Protein 6BS8 (pdb70)

Solvent-accessible surface area: 16991 Å² total; per-residue (Å²): 7,0,4,47,115,8,45,0,2,20,76,115,32,127,27,38,0,32,107,2,46,79,44,58,78,0,23,1,30,109,32,106,72,6,121,0,52,40,25,30,10,22,44,25,38,74,56,2,1,17,0,58,7,62,59,73,24,52,3,30,0,2,15,109,3,63,0,14,7,87,104,36,67,81,60,0,20,86,9,177,69,39,17,55,2,40,68,136,181,54,32,63,0,62,34,21,112,40,88,104,56,36,46,0,16,20,2,76,0,64,21,117,86,72,7,0,17,0,0,78,29,84,1,16,0,33,37,8,0,5,46,117,9,45,0,0,15,38,71,3,87,28,39,0,34,107,3,47,81,42,60,78,0,11,1,28,103,36,105,76,6,116,0,50,35,58,45,118,75,52,134,67,82,63,3,16,14,0,55,7,63,69,72,24,51,3,32,0,2,10,104,4,62,0,12,7,87,137,34,69,78,42,0,42,81,6,173,66,38,42,53,0,19,31,89,175,42,77,30,13,66,0,64,31,39,126,167,92,105,59,35,55,0,22,21,5,82,1,68,21,131,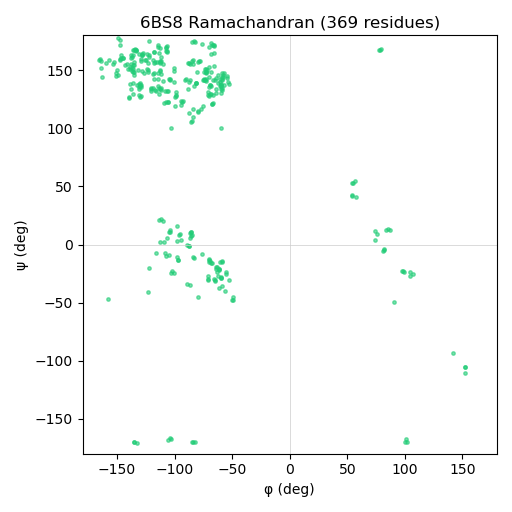58,83,5,0,19,0,0,80,31,53,3,5,0,34,42,5,0,4,49,116,8,43,0,2,24,70,117,33,129,31,40,0,38,103,4,47,82,21,61,74,0,22,1,30,108,35,111,73,5,108,1,68,26,44,4,123,71,21,136,61,29,78,1,54,13,0,52,6,71,68,75,25,42,4,41,0,0,13,58,3,62,0,15,6,86,114,35,87,79,56,0,46,85,11,189,72,33,17,56,0,50,104,105,28,65,2,79,26,37,126,173,110,71,58,54,57,0,21,8,0,25,0,80,19,70,84,74,4,0,16,0,0,74,25,88,0,11,0,36,29

Secondary structure (DSSP, 8-state):
-EETT-EEEETTEEEETTT--TT-EEE-TTSSEEEEEEE---B-S--EEEEEETTS-EEEEETT-EEEETTEEEEGGG--TT-EE-----EEEEEEEEE----EE-EEE-STT-EEEETTTTEEEE-/-EETT-EEE-SSSEEETTT--TT-EEE-TTSSEEEEEEE---B-S--EEEEEETTS-EEEEETT-EEEETTEEEEGGG--TT-EEEE--EEEEEEEEEEEE----EE-EEE-STT-EEEETTTTEEEE-/-EETT-EEEETTEEEETTT--TT-EEE-TTSSEEEEEEE---B-S--EEEEEETTS-EEEEETT-EEEETTEEEEGGG--TT-BB----BEEEEEEE----EE-EEE-STT-EEEETTTTEEEE-

B-factor: mean 32.22, std 12.84, range [3.58, 76.38]

Foldseek 3Di:
DWFQQWWFAAPVGIDGQVPDDQQGWGAFPVRHTWGFHFKDDFDWDFWWKWWAKPVGWITIDGQAFWAQWPVGIDGLVPDDFPIFGDQVVTITTHDMDTDDIHTDMGTFTPDPSRWGFIHPVRHIGHD/DFFQQWWFAAPVGIDGNVPDDQQGWGAFPVRHTWGWHWKDDWDWDFWWKWWAKPVGWITIDGQQFWAQWPVGIDGLVPDAFQIFGADPVHTDIGTHHMDTDDIHIDMGTFTPDPQQWGFIHPSRGIGHD/DFFQQWWFAFPVGIDGNVPDDQQGWGAFPVRDTWGFHFKDDWDWDAWWKWWAKPVGWITIDGQQFWFQWPVGIDGLVRDDFAIAGPCDITTHDMGTDPIHIDMDTFTPDPQRWGFIHPVRGIGHD

Nearest PDB structures (foldseek):
  6own-assembly1_A  TM=1.008E+00  e=8.950E-24  Mycolicibacterium smegmatis
  6own-assembly3_C  TM=1.005E+00  e=3.906E-22  Mycolicibacterium smegmatis
  6own-assembly2_B  TM=9.923E-01  e=1.999E-21  Mycolicibacterium smegmatis
  6rix-assembly2_B  TM=9.846E-01  e=8.670E-19  Mycobacterium intracellulare subsp. chimaera
  6riy-assembly1_A  TM=9.836E-01  e=1.961E-18  Mycobacterium intracellulare subsp. chimaera

InterPro domains:
  IPR003586 Hint domain C-terminal [SM00305] (929-974)
  IPR003587 Hint domain N-terminal [SM00306] (236-326)
  IPR003587 Hint domain N-terminal [SM00306] (542-640)
  IPR004042 Intein DOD homing endonuclease, central region [PS50819] (658-805)
  IPR004860 Homing endonuclease, LAGLIDADG domain [PF14528] (756-839)
  IPR006141 Intein N-terminal splicing region [PS50817] (544-620)
  IPR006141 Intein N-terminal splicing region [TIGR01445] (544-620)
  IPR006142 Intein [PR00379] (607-620)
  IPR006142 Intein [PR00379] (655-667)
  IPR006142 Intein [PR00379] (760-772)
  IPR006142 Intein [PR00379] (792-807)
  IPR006142 Intein [PR00379] (945-962)
  IPR006142 Intein [PR00379] (963-972)
  IPR007692 DNA helicase, DnaB type [TIGR00665] (29-1026)
  IPR007693 DNA helicase, DnaB-like, N-terminal [PF00772] (28-130)
  IPR007694 DNA helicase, DnaB-like, C-terminal [PF03796] (206-238)
  IPR007694 DNA helicase, DnaB-like, C-terminal [PF03796] (377-546)
  IPR007694 DNA helicase, DnaB-like, C-terminal [PS51199] (200-237)
  IPR007694 DNA helicase, DnaB-like, C-terminal [PS51199] (377-543)
  IPR007694 DNA helicase, DnaB-like, C-terminal [PS51199] (969-1027)

Radius of 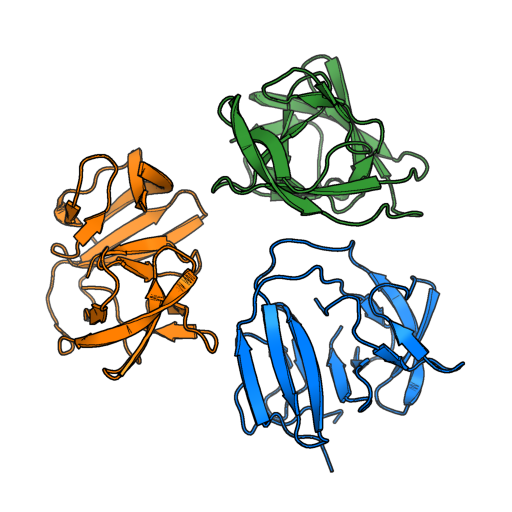gyration: 22.61 Å; Cα contacts (8 Å, |Δi|>4): 1097; chains: 3; bounding box: 63×41×56 Å

Structure (mmCIF, N/CA/C/O backbone):
data_6BS8
#
_entry.id   6BS8
#
_cell.length_a   64.050
_cell.length_b   56.914
_cell.length_c   64.727
_cell.angle_alpha   90.000
_cell.angle_beta   106.600
_cell.angle_gamma   90.000
#
_symmetry.space_group_name_H-M   'P 1 21 1'
#
loop_
_entity.id
_entity.type
_entity.pdbx_description
1 polymer 'Replicative DNA helicase'
2 water water
#
loop_
_atom_site.group_PDB
_atom_site.id
_atom_site.type_symbol
_atom_site.label_atom_id
_atom_site.label_alt_id
_atom_site.label_comp_id
_atom_site.label_asym_id
_atom_site.label_entity_id
_atom_site.label_seq_id
_atom_site.pdbx_PDB_ins_code
_atom_site.Cartn_x
_atom_site.Cartn_y
_atom_site.Cartn_z
_atom_site.occupancy
_atom_site.B_iso_or_equiv
_atom_site.auth_seq_id
_atom_site.auth_comp_id
_atom_site.auth_asym_id
_atom_site.auth_atom_id
_atom_site.pdbx_PDB_model_num
ATOM 1 N N . ALA A 1 1 ? 54.891 48.461 6.911 1.00 28.46 1 ALA A N 1
ATOM 2 C CA . ALA A 1 1 ? 54.600 48.110 5.534 1.00 24.50 1 ALA A CA 1
ATOM 3 C C . ALA A 1 1 ? 55.451 47.011 4.849 1.00 18.57 1 ALA A C 1
ATOM 4 O O . ALA A 1 1 ? 54.906 46.383 3.947 1.00 14.20 1 ALA A O 1
ATOM 6 N N . LEU A 1 2 ? 56.728 46.763 5.221 1.00 13.77 2 LEU A N 1
ATOM 7 C CA . LEU A 1 2 ? 57.474 45.627 4.665 1.00 13.23 2 LEU A CA 1
ATOM 8 C C . LEU A 1 2 ? 57.752 44.580 5.746 1.00 17.81 2 LEU A C 1
ATOM 9 O O . LEU A 1 2 ? 57.890 44.906 6.927 1.00 15.57 2 LEU A O 1
ATOM 14 N N . ALA A 1 3 ? 57.831 43.311 5.339 1.00 15.11 3 ALA A N 1
ATOM 15 C CA . ALA A 1 3 ? 58.163 42.263 6.299 1.00 17.20 3 ALA A CA 1
ATOM 16 C C . ALA A 1 3 ? 59.499 42.559 6.969 1.00 18.32 3 ALA A C 1
ATOM 17 O O . ALA A 1 3 ? 60.397 43.157 6.370 1.00 17.47 3 ALA A O 1
ATOM 19 N N . LEU A 1 4 ? 59.618 42.139 8.233 1.00 20.68 4 LEU A N 1
ATOM 20 C CA . LEU A 1 4 ? 60.782 42.485 9.048 1.00 21.47 4 LEU A CA 1
ATOM 21 C C . LEU A 1 4 ? 62.072 41.871 8.527 1.00 20.77 4 LEU A C 1
ATOM 22 O O . LEU A 1 4 ? 63.146 42.431 8.752 1.00 21.83 4 LEU A O 1
ATOM 27 N N . ASP A 1 5 ? 62.006 40.717 7.879 1.00 16.98 5 ASP A N 1
ATOM 28 C CA . ASP A 1 5 ? 63.200 40.086 7.353 1.00 17.63 5 ASP A CA 1
ATOM 29 C C . ASP A 1 5 ? 63.552 40.596 5.960 1.00 18.90 5 ASP A C 1
ATOM 30 O O . ASP A 1 5 ? 64.458 40.056 5.330 1.00 18.04 5 ASP A O 1
ATOM 35 N N . THR A 1 6 ? 62.891 41.653 5.482 1.00 15.12 6 THR A N 1
ATOM 36 C CA . THR A 1 6 ? 63.276 42.227 4.211 1.00 15.40 6 THR A CA 1
ATOM 37 C C . THR A 1 6 ? 64.660 42.858 4.354 1.00 16.28 6 THR A C 1
ATOM 38 O O . THR A 1 6 ? 64.839 43.745 5.206 1.00 18.61 6 THR A O 1
ATOM 42 N N . PRO A 1 7 ? 65.651 42.437 3.578 1.00 13.58 7 PRO A N 1
ATOM 43 C CA . PRO A 1 7 ? 66.954 43.115 3.623 1.00 17.93 7 PRO A CA 1
ATOM 44 C C . PRO A 1 7 ? 66.893 44.457 2.912 1.00 16.95 7 PRO A C 1
ATOM 45 O O . PRO A 1 7 ? 66.203 44.609 1.904 1.00 17.76 7 PRO A O 1
ATOM 49 N N . LEU A 1 8 ? 67.606 45.444 3.470 1.00 19.20 8 LEU A N 1
ATOM 50 C CA . LEU A 1 8 ? 67.685 46.796 2.925 1.00 14.96 8 LEU A CA 1
ATOM 51 C C . LEU A 1 8 ? 69.155 47.202 2.859 1.00 13.25 8 LEU A C 1
ATOM 52 O O . LEU A 1 8 ? 69.855 47.107 3.873 1.00 16.70 8 LEU A O 1
ATOM 57 N N . PRO A 1 9 ? 69.656 47.673 1.722 1.00 18.03 9 PRO A N 1
ATOM 58 C CA . PRO A 1 9 ? 71.064 48.088 1.671 1.00 17.48 9 PRO A CA 1
ATOM 59 C C . PRO A 1 9 ? 71.279 49.391 2.414 1.00 18.32 9 PRO A C 1
ATOM 60 O O . PRO A 1 9 ? 70.375 50.228 2.526 1.00 15.04 9 PRO A O 1
ATOM 64 N N . THR A 1 10 ? 72.490 49.544 2.945 1.00 19.81 10 THR A N 1
ATOM 65 C CA . THR A 1 10 ? 72.927 50.716 3.691 1.00 16.40 10 THR A CA 1
ATOM 66 C C . THR A 1 10 ? 74.298 51.138 3.202 1.00 20.48 10 THR A C 1
ATOM 67 O O . THR A 1 10 ? 75.002 50.365 2.536 1.00 19.47 10 THR A O 1
ATOM 71 N N . PRO A 1 11 ? 74.756 52.335 3.577 1.00 19.94 11 PRO A N 1
ATOM 72 C CA . PRO A 1 11 ? 76.131 52.733 3.210 1.00 17.17 11 PRO A CA 1
ATOM 73 C C . PRO A 1 11 ? 77.213 51.829 3.781 1.00 21.46 11 PRO A C 1
ATOM 74 O O . PRO A 1 11 ? 78.338 51.826 3.255 1.00 22.29 11 PRO A O 1
ATOM 78 N N . SER A 1 12 ? 76.933 51.081 4.849 1.00 20.36 12 SER A N 1
ATOM 79 C CA . SER A 1 12 ? 77.924 50.160 5.385 1.00 23.60 12 SER A CA 1
ATOM 80 C C . SER A 1 12 ? 77.711 48.732 4.914 1.00 23.32 12 SER A C 1
ATOM 81 O O . SER A 1 12 ? 78.588 47.888 5.131 1.00 27.01 12 SER A O 1
ATOM 84 N N . GLY A 1 13 ? 76.573 48.439 4.283 1.00 23.54 13 GLY A N 1
ATOM 85 C CA . GLY A 1 13 ? 76.308 47.089 3.829 1.00 19.05 13 GLY A CA 1
ATOM 86 C C . GLY A 1 13 ? 74.819 46.814 3.780 1.00 15.45 13 GLY A C 1
ATOM 87 O O . GLY A 1 13 ? 74.117 47.328 2.893 1.00 15.83 13 GLY A O 1
ATOM 88 N N . TRP A 1 14 ? 74.333 46.035 4.745 1.00 19.66 14 TRP A N 1
ATOM 89 C CA . TRP A 1 14 ? 72.945 45.594 4.789 1.00 17.13 14 TRP A CA 1
ATOM 90 C C . TRP A 1 14 ? 72.366 45.723 6.196 1.00 22.51 14 TRP A C 1
ATOM 91 O O . TRP A 1 14 ? 73.070 45.564 7.196 1.00 20.23 14 TRP A O 1
ATOM 102 N N . THR A 1 15 ? 71.060 45.993 6.257 1.00 19.21 15 THR A N 1
ATOM 103 C CA . THR A 1 15 ? 70.252 45.883 7.470 1.00 20.07 15 THR A CA 1
ATOM 104 C C . THR A 1 15 ? 68.951 45.174 7.085 1.00 14.38 15 THR A C 1
ATOM 105 O O . THR A 1 15 ? 68.815 44.644 5.978 1.00 18.65 15 THR A O 1
ATOM 109 N N . THR A 1 16 ? 67.983 45.150 7.993 1.00 21.81 16 THR A N 1
ATOM 110 C CA . THR A 1 16 ? 66.648 44.657 7.668 1.00 18.05 16 THR A CA 1
ATOM 111 C C . THR A 1 16 ? 65.615 45.687 8.096 1.00 18.18 16 THR A C 1
ATOM 112 O O . THR A 1 16 ? 65.901 46.599 8.878 1.00 16.41 16 THR A O 1
ATOM 116 N N . MET A 1 17 ? 64.395 45.532 7.577 1.00 19.35 17 MET A N 1
ATOM 117 C CA . MET A 1 17 ? 63.297 46.372 8.041 1.00 15.67 17 MET A CA 1
ATOM 118 C C . MET A 1 17 ? 63.069 46.182 9.537 1.00 17.05 17 MET A C 1
ATOM 119 O O . MET A 1 17 ? 62.603 47.102 10.213 1.00 17.42 17 MET A O 1
ATOM 124 N N . GLY A 1 18 ? 63.397 44.996 10.069 1.00 20.19 18 GLY A N 1
ATOM 125 C CA . GLY A 1 18 ? 63.243 44.752 11.494 1.00 17.67 18 GLY A CA 1
ATOM 126 C C . GLY A 1 18 ? 64.246 45.504 12.351 1.00 20.81 18 GLY A C 1
ATOM 127 O O . GLY A 1 18 ? 63.931 45.875 13.485 1.00 23.89 18 GLY A O 1
ATOM 128 N N . ASP A 1 19 ? 65.445 45.767 11.815 1.00 22.48 19 ASP A N 1
ATOM 129 C CA . ASP A 1 19 ? 66.557 46.332 12.579 1.00 20.46 19 ASP A CA 1
ATOM 130 C C . ASP A 1 19 ? 66.806 47.821 12.346 1.00 23.00 19 ASP A C 1
ATOM 131 O O . ASP A 1 19 ? 67.415 48.470 13.207 1.00 26.89 19 ASP A O 1
ATOM 136 N N . VAL A 1 20 ? 66.403 48.370 11.200 1.00 17.13 20 VAL A N 1
ATOM 137 C CA . VAL A 1 20 ? 66.774 49.742 10.871 1.00 18.50 20 VAL A CA 1
ATOM 138 C C . VAL A 1 20 ? 66.142 50.712 11.866 1.00 19.64 20 VAL A C 1
ATOM 139 O O . VAL A 1 20 ? 64.989 50.546 12.279 1.00 24.36 20 VAL A O 1
ATOM 143 N N . ALA A 1 21 ? 66.887 51.754 12.237 1.00 22.75 21 ALA A N 1
ATOM 144 C CA . ALA A 1 21 ? 66.428 52.694 13.250 1.00 18.83 21 ALA A CA 1
ATOM 145 C C . ALA A 1 21 ? 66.407 54.116 12.698 1.00 19.84 21 ALA A C 1
ATOM 146 O O . ALA A 1 21 ? 67.133 54.451 11.764 1.00 20.66 21 ALA A O 1
ATOM 148 N N . VAL A 1 22 ? 65.572 54.964 13.306 1.00 18.29 22 VAL A N 1
ATOM 149 C CA . VAL A 1 22 ? 65.575 56.377 12.943 1.00 20.59 22 VAL A CA 1
ATOM 150 C C . VAL A 1 22 ? 66.969 56.930 13.193 1.00 21.54 22 VAL A C 1
ATOM 151 O O . VAL A 1 22 ? 67.594 56.644 14.218 1.00 23.09 22 VAL A O 1
ATOM 155 N N . GLY A 1 23 ? 67.492 57.660 12.224 1.00 24.56 23 GLY A N 1
ATOM 156 C CA . GLY A 1 23 ? 68.848 58.143 12.284 1.00 26.26 23 GLY A CA 1
ATOM 157 C C . GLY A 1 23 ? 69.831 57.302 11.505 1.00 25.04 23 GLY A C 1
ATOM 158 O O . GLY A 1 23 ? 70.904 57.803 11.154 1.00 19.44 23 GLY A O 1
ATOM 159 N N . ASP A 1 24 ? 69.506 56.031 11.252 1.00 19.97 24 ASP A N 1
ATOM 160 C CA . ASP A 1 24 ? 70.293 55.233 10.330 1.00 23.40 24 ASP A CA 1
ATOM 161 C C . ASP A 1 24 ? 70.152 55.789 8.921 1.00 21.15 24 ASP A C 1
ATOM 162 O O . ASP A 1 24 ? 69.309 56.650 8.641 1.00 16.98 24 ASP A O 1
ATOM 167 N N . HIS A 1 25 ? 70.967 55.254 8.018 1.00 12.95 25 HIS A N 1
ATOM 168 C CA . HIS A 1 25 ? 70.909 55.609 6.608 1.00 15.97 25 HIS A CA 1
ATOM 169 C C . HIS A 1 25 ? 70.614 54.377 5.766 1.00 18.43 25 HIS A C 1
ATOM 170 O O . HIS A 1 25 ? 71.192 53.309 5.993 1.00 16.69 25 HIS A O 1
ATOM 177 N N . LEU A 1 26 ? 69.693 54.531 4.821 1.00 17.12 26 LEU A N 1
ATOM 178 C CA . LEU A 1 26 ? 69.441 53.587 3.747 1.00 18.84 26 LEU A CA 1
ATOM 179 C C . LEU A 1 26 ? 70.049 54.155 2.464 1.00 19.83 26 LEU A C 1
ATOM 180 O O . LEU A 1 26 ? 70.836 55.104 2.495 1.00 18.66 26 LEU A O 1
ATOM 185 N N . LEU A 1 27 ? 69.696 53.578 1.319 1.00 17.26 27 LEU A N 1
ATOM 186 C CA . LEU A 1 27 ? 70.165 54.057 0.024 1.00 13.40 27 LEU A CA 1
ATOM 187 C C . LEU A 1 27 ? 68.981 54.633 -0.732 1.00 19.42 27 LEU A C 1
ATOM 188 O O . LEU A 1 27 ? 67.911 54.021 -0.749 1.00 18.52 27 LEU A O 1
ATOM 193 N N . GLY A 1 28 ? 69.162 55.830 -1.306 1.00 14.42 28 GLY A N 1
ATOM 194 C CA . GLY A 1 28 ? 68.123 56.500 -2.045 1.00 17.40 28 GLY A CA 1
ATOM 195 C C . GLY A 1 28 ? 68.057 56.032 -3.484 1.00 21.26 28 GLY A C 1
ATOM 196 O O . GLY A 1 28 ? 68.729 55.077 -3.876 1.00 20.43 28 GLY A O 1
ATOM 197 N N . PRO A 1 29 ? 67.270 56.726 -4.315 1.00 24.20 29 PRO A N 1
ATOM 198 C CA . PRO A 1 29 ? 67.014 56.218 -5.675 1.00 23.97 29 PRO A CA 1
ATOM 199 C C . PRO A 1 29 ? 68.234 56.257 -6.569 1.00 27.18 29 PRO A C 1
ATOM 200 O O . PRO A 1 29 ? 68.238 55.601 -7.619 1.00 26.06 29 PRO A O 1
ATOM 204 N N . ASP A 1 30 ? 69.265 57.003 -6.188 1.00 24.28 30 ASP A N 1
ATOM 205 C CA . ASP A 1 30 ? 70.515 57.064 -6.924 1.00 23.70 30 ASP A CA 1
ATOM 206 C C . ASP A 1 30 ? 71.607 56.260 -6.237 1.00 20.51 30 ASP A C 1
ATOM 207 O O . ASP A 1 30 ? 72.779 56.363 -6.614 1.00 22.05 30 ASP A O 1
ATOM 212 N N . GLY A 1 31 ? 71.250 55.463 -5.230 1.00 23.01 31 GLY A N 1
ATOM 213 C CA . GLY A 1 31 ? 72.243 54.702 -4.495 1.00 22.57 31 GLY A CA 1
ATOM 214 C C . GLY A 1 31 ? 72.967 55.464 -3.409 1.00 26.54 31 GLY A C 1
ATOM 215 O O . GLY A 1 31 ? 73.756 54.859 -2.674 1.00 23.00 31 GLY A O 1
ATOM 216 N N . GLU A 1 32 ? 72.718 56.696 -3.265 1.00 19.92 32 GLU A N 1
ATOM 217 C CA . GLU A 1 32 ? 73.421 57.465 -2.253 1.00 22.89 32 GLU A CA 1
ATOM 218 C C . GLU A 1 32 ? 72.711 57.371 -0.905 1.00 21.76 32 GLU A C 1
ATOM 219 O O . GLU A 1 32 ? 71.510 57.080 -0.849 1.00 19.28 32 GLU A O 1
ATOM 225 N N . PRO A 1 33 ? 73.434 57.575 0.200 1.00 19.64 33 PRO A N 1
ATOM 226 C CA . PRO A 1 33 ? 72.803 57.460 1.524 1.00 17.23 33 PRO A CA 1
ATOM 227 C C . PRO A 1 33 ? 71.633 58.429 1.667 1.00 23.20 33 PRO A C 1
ATOM 228 O O . PRO A 1 33 ? 71.677 59.575 1.201 1.00 23.63 33 PRO A O 1
ATOM 232 N N . THR A 1 34 ? 70.579 57.956 2.323 1.00 17.87 34 THR A N 1
ATOM 233 C CA . THR A 1 34 ? 69.402 58.763 2.615 1.00 17.85 34 THR A CA 1
ATOM 234 C C . THR A 1 34 ? 68.969 58.456 4.043 1.00 20.88 34 THR A C 1
ATOM 235 O O . THR A 1 34 ? 68.970 57.291 4.448 1.00 17.98 34 THR A O 1
ATOM 239 N N . ARG A 1 35 ? 68.679 59.499 4.832 1.00 18.39 35 ARG A N 1
ATOM 240 C CA . ARG A 1 35 ? 68.449 59.322 6.266 1.00 15.98 35 ARG A CA 1
ATOM 241 C C . ARG A 1 35 ? 67.024 58.856 6.556 1.00 21.78 35 ARG A C 1
ATOM 242 O O . ARG A 1 35 ? 66.060 59.325 5.941 1.00 18.38 35 ARG A O 1
ATOM 250 N N . VAL A 1 36 ? 66.904 57.929 7.500 1.00 16.29 36 VAL A N 1
ATOM 251 C CA . VAL A 1 36 ? 65.615 57.519 8.033 1.00 13.32 36 VAL A CA 1
ATOM 252 C C . VAL A 1 36 ? 65.243 58.518 9.116 1.00 16.12 36 VAL A C 1
ATOM 253 O O . VAL A 1 36 ? 65.969 58.660 10.105 1.00 19.19 36 VAL A O 1
ATOM 257 N N . VAL A 1 37 ? 64.141 59.241 8.899 1.00 13.78 37 VAL A N 1
ATOM 258 C CA . VAL A 1 37 ? 63.693 60.303 9.798 1.00 15.70 37 VAL A CA 1
ATOM 259 C C . VAL A 1 37 ? 62.442 59.940 10.595 1.00 22.05 37 VAL A C 1
ATOM 260 O O . VAL A 1 37 ? 62.027 60.739 11.451 1.00 24.13 37 VAL A O 1
ATOM 264 N N . ALA A 1 38 ? 61.796 58.808 10.311 1.00 21.07 38 ALA A N 1
ATOM 265 C CA . ALA A 1 38 ? 60.593 58.399 11.036 1.00 19.44 38 ALA A CA 1
ATOM 266 C C . ALA A 1 38 ? 60.315 56.931 10.732 1.00 22.10 38 ALA A C 1
ATOM 267 O O . ALA A 1 38 ? 60.757 56.407 9.709 1.00 18.50 38 ALA A O 1
ATOM 269 N N . ASP A 1 39 ? 59.558 56.278 11.614 1.00 22.89 39 ASP A N 1
ATOM 270 C CA . ASP A 1 39 ? 59.222 54.874 11.397 1.00 21.64 39 ASP A CA 1
ATOM 271 C C . ASP A 1 39 ? 57.853 54.550 11.998 1.00 26.13 39 ASP A C 1
ATOM 272 O O . ASP A 1 39 ? 57.189 55.390 12.608 1.00 24.85 39 ASP A O 1
ATOM 277 N N . THR A 1 40 ? 57.435 53.308 11.811 1.00 26.36 40 THR A N 1
ATOM 278 C CA . THR A 1 40 ? 56.311 52.740 12.532 1.00 26.25 40 THR A CA 1
ATOM 279 C C . THR A 1 40 ? 56.815 51.747 13.570 1.00 23.76 40 THR A C 1
ATOM 280 O O . THR A 1 40 ? 57.974 51.322 13.567 1.00 21.90 40 THR A O 1
ATOM 284 N N . ASP A 1 41 ? 55.917 51.373 14.469 1.00 22.92 41 ASP A N 1
ATOM 285 C CA . ASP A 1 41 ? 56.166 50.191 15.270 1.00 23.54 41 ASP A CA 1
ATOM 286 C C . ASP A 1 41 ? 56.113 48.965 14.363 1.00 23.34 41 ASP A C 1
ATOM 287 O O . ASP A 1 41 ? 55.739 49.043 13.191 1.00 22.29 41 ASP A O 1
ATOM 292 N N . VAL A 1 42 ? 56.483 47.815 14.914 1.00 26.83 42 VAL A N 1
ATOM 293 C CA . VAL A 1 42 ? 56.131 46.567 14.257 1.00 23.65 42 VAL A CA 1
ATOM 294 C C . VAL A 1 42 ? 54.612 46.442 14.319 1.00 23.70 42 VAL A C 1
ATOM 295 O O . VAL A 1 42 ? 54.010 46.618 15.385 1.00 28.14 42 VAL A O 1
ATOM 299 N N . MET A 1 43 ? 53.975 46.186 13.177 1.00 26.17 43 MET A N 1
ATOM 300 C CA . MET A 1 43 ? 52.519 46.105 13.095 1.00 22.71 43 MET A CA 1
ATOM 301 C C . MET A 1 43 ? 52.079 44.688 12.751 1.00 24.27 43 MET A C 1
ATOM 302 O O . MET A 1 43 ? 52.665 44.039 11.876 1.00 19.02 43 MET A O 1
ATOM 307 N N . LEU A 1 44 ? 51.044 44.211 13.439 1.00 26.26 44 LEU A N 1
ATOM 308 C CA . LEU A 1 44 ? 50.553 42.843 13.286 1.00 22.95 44 LEU A CA 1
ATOM 309 C C . LEU A 1 44 ? 49.168 42.812 12.643 1.00 25.32 44 LEU A C 1
ATOM 310 O O . LEU A 1 44 ? 48.415 43.787 12.686 1.00 24.77 44 LEU A O 1
ATOM 315 N N . GLY A 1 45 ? 48.835 41.664 12.050 1.00 24.37 45 GLY A N 1
ATOM 316 C CA . GLY A 1 45 ? 47.519 41.445 11.495 1.00 26.62 45 GLY A CA 1
ATOM 317 C C . GLY A 1 45 ? 47.215 42.160 10.203 1.00 26.56 45 GLY A C 1
ATOM 318 O O . GLY A 1 45 ? 46.075 42.078 9.727 1.00 29.58 45 GLY A O 1
ATOM 319 N N . ARG A 1 46 ? 48.173 42.876 9.623 1.00 20.18 46 ARG A N 1
ATOM 320 C CA . ARG A 1 46 ? 47.911 43.538 8.356 1.00 22.75 46 ARG A CA 1
ATOM 321 C C . ARG A 1 46 ? 47.851 42.523 7.208 1.00 23.78 46 ARG A C 1
ATOM 322 O O . ARG A 1 46 ? 48.535 41.496 7.235 1.00 21.25 46 ARG A O 1
ATOM 330 N N . PRO A 1 47 ? 47.041 42.789 6.184 1.00 22.03 47 PRO A N 1
ATOM 331 C CA . PRO A 1 47 ? 46.979 41.875 5.033 1.00 24.97 47 PRO A CA 1
ATOM 332 C C . PRO A 1 47 ? 48.261 41.965 4.214 1.00 23.25 47 PRO A C 1
ATOM 333 O O . PRO A 1 47 ? 48.667 43.053 3.798 1.00 18.67 47 PRO A O 1
ATOM 337 N N . CYS A 1 48 ? 48.876 40.814 3.944 1.00 21.39 48 CYS A N 1
ATOM 338 C CA . CYS A 1 48 ? 50.199 40.805 3.348 1.00 20.55 48 CYS A CA 1
ATOM 339 C C . CYS A 1 48 ? 50.168 40.192 1.957 1.00 21.51 48 CYS A C 1
ATOM 340 O O . CYS A 1 48 ? 49.253 39.442 1.584 1.00 17.59 48 CYS A O 1
ATOM 343 N N . TYR A 1 49 ? 51.185 40.568 1.186 1.00 17.66 49 TYR A N 1
ATOM 344 C CA . TYR A 1 49 ? 51.373 40.151 -0.195 1.00 17.27 49 TYR A CA 1
ATOM 345 C C . TYR A 1 49 ? 52.838 39.794 -0.402 1.00 16.84 49 TYR A C 1
ATOM 346 O O . TYR A 1 49 ? 53.715 40.346 0.266 1.00 14.78 49 TYR A O 1
ATOM 355 N N . VAL A 1 50 ? 53.079 38.871 -1.339 1.00 14.94 50 VAL A N 1
ATOM 356 C CA . VAL A 1 50 ? 54.380 38.665 -1.960 1.00 18.69 50 VAL A CA 1
ATOM 357 C C . VAL A 1 50 ? 54.360 39.380 -3.300 1.00 21.70 50 VAL A C 1
ATOM 358 O O . VAL A 1 50 ? 53.430 39.201 -4.106 1.00 17.86 50 VAL A O 1
ATOM 362 N N . VAL A 1 51 ? 55.374 40.199 -3.532 1.00 14.32 51 VAL A N 1
ATOM 363 C CA . VAL A 1 51 ? 55.612 40.811 -4.829 1.00 17.33 51 VAL A CA 1
ATOM 364 C C . VAL A 1 51 ? 56.848 40.147 -5.406 1.00 15.86 51 VAL A C 1
ATOM 365 O O . VAL A 1 51 ? 57.914 40.188 -4.785 1.00 17.05 51 VAL A O 1
ATOM 369 N N . GLU A 1 52 ? 56.712 39.541 -6.581 1.00 19.94 52 GLU A N 1
ATOM 370 C CA . GLU A 1 52 ? 57.809 38.875 -7.281 1.00 17.80 52 GLU A CA 1
ATOM 371 C C . GLU A 1 52 ? 58.265 39.708 -8.473 1.00 22.38 52 GLU A C 1
ATOM 372 O O . GLU A 1 52 ? 57.433 40.166 -9.276 1.00 20.18 52 GLU A O 1
ATOM 378 N N . PHE A 1 53 ? 59.588 39.896 -8.577 1.00 19.89 53 PHE A N 1
ATOM 379 C CA . PHE A 1 53 ? 60.228 40.743 -9.576 1.00 22.76 53 PHE A CA 1
ATOM 380 C C . PHE A 1 53 ? 61.056 39.931 -10.565 1.00 25.12 53 PHE A C 1
ATOM 381 O O . PHE A 1 53 ? 61.551 38.838 -10.265 1.00 24.81 53 PHE A O 1
ATOM 389 N N . SER A 1 54 ? 61.270 40.547 -11.727 1.00 20.84 54 SER A N 1
ATOM 390 C CA . SER A 1 54 ? 61.955 39.955 -12.862 1.00 20.45 54 SER A CA 1
ATOM 391 C C . SER A 1 54 ? 63.444 39.762 -12.629 1.00 20.18 54 SER A C 1
ATOM 392 O O . SER A 1 54 ? 64.077 39.034 -13.390 1.00 26.69 54 SER A O 1
ATOM 395 N N . ASP A 1 55 ? 64.020 40.386 -11.612 1.00 21.41 55 ASP A N 1
ATOM 396 C CA . ASP A 1 55 ? 65.426 40.167 -11.280 1.00 22.43 55 ASP A CA 1
ATOM 397 C C . ASP A 1 55 ? 65.608 38.945 -10.396 1.00 19.92 55 ASP A C 1
ATOM 398 O O . ASP A 1 55 ? 66.696 38.730 -9.866 1.00 21.93 55 ASP A O 1
ATOM 403 N N . GLY A 1 56 ? 64.544 38.170 -10.186 1.00 18.75 56 GLY A N 1
ATOM 404 C CA . GLY A 1 56 ? 64.653 36.992 -9.357 1.00 20.29 56 GLY A CA 1
ATOM 405 C C . GLY A 1 56 ? 64.518 37.239 -7.872 1.00 22.87 56 GLY A C 1
ATOM 406 O O . GLY A 1 56 ? 64.862 36.351 -7.078 1.00 21.99 56 GLY A O 1
ATOM 407 N N . THR A 1 57 ? 64.066 38.417 -7.456 1.00 17.17 57 THR A N 1
ATOM 408 C CA . THR A 1 57 ? 63.887 38.657 -6.036 1.00 17.97 57 THR A CA 1
ATOM 409 C C . THR A 1 57 ? 62.404 38.860 -5.733 1.00 18.10 57 THR A C 1
ATOM 410 O O . THR A 1 57 ? 61.570 38.992 -6.627 1.00 19.39 57 THR A O 1
ATOM 414 N N . ALA A 1 58 ? 62.082 38.881 -4.447 1.00 19.13 58 ALA A N 1
ATOM 415 C CA . ALA A 1 58 ? 60.702 39.013 -4.014 1.00 22.46 58 ALA A CA 1
ATOM 416 C C . ALA A 1 58 ? 60.700 39.748 -2.690 1.00 23.10 58 ALA A C 1
ATOM 417 O O . ALA A 1 58 ? 61.630 39.601 -1.887 1.00 17.54 58 ALA A O 1
ATOM 419 N N . ILE A 1 59 ? 59.657 40.554 -2.478 1.00 19.79 59 ILE A N 1
ATOM 420 C CA . ILE A 1 59 ? 59.487 41.317 -1.248 1.00 14.30 59 ILE A CA 1
ATOM 421 C C . ILE A 1 59 ? 58.085 41.083 -0.689 1.00 17.04 59 ILE A C 1
ATOM 422 O O . ILE A 1 59 ? 57.097 41.148 -1.426 1.00 18.60 59 ILE A O 1
ATOM 427 N N . VAL A 1 60 ? 57.990 40.869 0.620 1.00 11.58 60 VAL A N 1
ATOM 428 C CA . VAL A 1 60 ? 56.695 40.772 1.289 1.00 16.24 60 VAL A CA 1
ATOM 429 C C . VAL A 1 60 ? 56.310 42.153 1.815 1.00 18.34 60 VAL A C 1
ATOM 430 O O . VAL A 1 60 ? 57.079 42.788 2.551 1.00 17.95 60 VAL A O 1
ATOM 434 N N . ALA A 1 61 ? 55.133 42.642 1.407 1.00 20.58 61 ALA A N 1
ATOM 435 C CA . ALA A 1 61 ? 54.689 43.987 1.760 1.00 16.04 61 ALA A CA 1
ATOM 436 C C . ALA A 1 61 ? 53.221 43.949 2.175 1.00 20.56 61 ALA A C 1
ATOM 437 O O . ALA A 1 61 ? 52.471 43.069 1.759 1.00 17.63 61 ALA A O 1
ATOM 439 N N . ASP A 1 62 ? 52.797 44.919 2.996 1.00 16.16 62 ASP A N 1
ATOM 440 C CA . ASP A 1 62 ? 51.369 44.920 3.297 1.00 19.18 62 ASP A CA 1
ATOM 441 C C . ASP A 1 62 ? 50.590 45.615 2.189 1.00 19.93 62 ASP A C 1
ATOM 442 O O . ASP A 1 62 ? 51.165 46.175 1.248 1.00 17.95 62 ASP A O 1
ATOM 447 N N . ALA A 1 63 ? 49.253 45.564 2.321 1.00 19.43 63 ALA A N 1
ATOM 448 C CA . ALA A 1 63 ? 48.353 46.035 1.268 1.00 20.34 63 ALA A CA 1
ATOM 449 C C . ALA A 1 63 ? 48.629 47.481 0.886 1.00 18.26 63 ALA A C 1
ATOM 450 O O . ALA A 1 63 ? 48.588 47.835 -0.297 1.00 13.49 63 ALA A O 1
ATOM 452 N N . GLN A 1 64 ? 48.909 48.321 1.872 1.00 20.06 64 GLN A N 1
ATOM 453 C CA . GLN A 1 64 ? 48.990 49.766 1.691 1.00 25.66 64 GLN A CA 1
ATOM 454 C C . GLN A 1 64 ? 50.403 50.279 1.421 1.00 23.30 64 GLN A C 1
ATOM 455 O O . GLN A 1 64 ? 50.592 51.500 1.325 1.00 19.12 64 GLN A O 1
ATOM 461 N N . HIS A 1 65 ? 51.395 49.398 1.293 1.00 18.78 65 HIS A N 1
ATOM 462 C CA . HIS A 1 65 ? 52.736 49.857 0.956 1.00 18.44 65 HIS A CA 1
ATOM 463 C C . HIS A 1 65 ? 52.743 50.427 -0.454 1.00 20.67 65 HIS A C 1
ATOM 464 O O . HIS A 1 65 ? 52.082 49.906 -1.358 1.00 19.47 65 HIS A O 1
ATOM 471 N N . GLN A 1 66 ? 53.503 51.505 -0.643 1.00 17.88 66 GLN A N 1
ATOM 472 C CA . GLN A 1 66 ? 53.463 52.291 -1.867 1.00 19.28 66 GLN A CA 1
ATOM 473 C C . GLN A 1 66 ? 54.686 51.978 -2.716 1.00 16.42 66 GLN A C 1
ATOM 474 O O . GLN A 1 66 ? 55.794 51.855 -2.196 1.00 23.29 66 GLN A O 1
ATOM 480 N N . TRP A 1 67 ? 54.484 51.912 -4.028 1.00 17.42 67 TRP A N 1
ATOM 481 C CA . TRP A 1 67 ? 55.463 51.567 -5.041 1.00 20.66 67 TRP A CA 1
ATOM 482 C C . TRP A 1 67 ? 55.467 52.614 -6.142 1.00 27.14 67 TRP A C 1
ATOM 483 O O . TRP A 1 67 ? 54.398 53.057 -6.579 1.00 23.96 67 TRP A O 1
ATOM 494 N N . PRO A 1 68 ? 56.643 53.027 -6.608 1.00 24.43 68 PRO A N 1
ATOM 495 C CA . PRO A 1 68 ? 56.705 53.959 -7.741 1.00 26.94 68 PRO A CA 1
ATOM 496 C C . PRO A 1 68 ? 56.653 53.243 -9.083 1.00 29.80 68 PRO A C 1
ATOM 497 O O . PRO A 1 68 ? 57.648 52.636 -9.487 1.00 34.34 68 PRO A O 1
ATOM 501 N N . THR A 1 69 ? 55.529 53.297 -9.792 1.00 25.10 69 THR A N 1
ATOM 502 C CA . THR A 1 69 ? 55.419 52.639 -11.091 1.00 37.97 69 THR A CA 1
ATOM 503 C C . THR A 1 69 ? 55.410 53.661 -12.224 1.00 40.29 69 THR A C 1
ATOM 504 O O . THR A 1 69 ? 55.319 54.873 -12.008 1.00 36.72 69 THR A O 1
ATOM 508 N N . GLU A 1 70 ? 55.523 53.146 -13.452 1.00 36.23 70 GLU A N 1
ATOM 509 C CA . GLU A 1 70 ? 55.357 53.974 -14.646 1.00 34.80 70 GLU A CA 1
ATOM 510 C C . GLU A 1 70 ? 54.022 54.710 -14.651 1.00 38.41 70 GLU A C 1
ATOM 511 O O . GLU A 1 70 ? 53.886 55.728 -15.337 1.00 41.08 70 GLU A O 1
ATOM 517 N N . HIS A 1 71 ? 53.026 54.206 -13.925 1.00 37.08 71 HIS A N 1
ATOM 518 C CA . HIS A 1 71 ? 51.713 54.827 -13.868 1.00 42.07 71 HIS A CA 1
ATOM 519 C C . HIS A 1 71 ? 51.570 55.747 -12.668 1.00 41.14 71 HIS A C 1
ATOM 520 O O . HIS A 1 71 ? 50.466 56.226 -12.395 1.00 40.63 71 HIS A O 1
ATOM 527 N N . GLY A 1 72 ? 52.660 56.015 -11.957 1.00 39.09 72 GLY A N 1
ATOM 528 C CA . GLY A 1 72 ? 52.602 56.750 -10.712 1.00 40.58 72 GLY A CA 1
ATOM 529 C C . GLY A 1 72 ? 52.662 55.809 -9.527 1.00 35.54 72 GLY A C 1
ATOM 530 O O . GLY A 1 72 ? 52.940 54.614 -9.649 1.00 31.46 72 GLY A O 1
ATOM 531 N N . VAL A 1 73 ? 52.401 56.375 -8.350 1.00 31.60 73 VAL A N 1
ATOM 532 C CA . VAL A 1 73 ? 52.455 55.602 -7.114 1.00 28.32 73 VAL A CA 1
ATOM 533 C C . VAL A 1 73 ? 51.274 54.647 -7.074 1.00 29.13 73 VAL A C 1
ATOM 534 O O . VAL A 1 73 ? 50.125 55.055 -7.285 1.00 32.71 73 VAL A O 1
ATOM 538 N N . ARG A 1 74 ? 51.543 53.368 -6.775 1.00 22.28 74 ARG A N 1
ATOM 539 C CA . ARG A 1 74 ? 50.498 52.369 -6.583 1.00 21.00 74 ARG A CA 1
ATOM 540 C C . ARG A 1 74 ? 50.731 51.621 -5.281 1.00 24.40 74 ARG A C 1
ATOM 541 O O . ARG A 1 74 ? 51.875 51.300 -4.937 1.00 27.01 74 ARG A O 1
ATOM 549 N N . ILE A 1 75 ? 49.655 51.352 -4.546 1.00 22.00 75 ILE A N 1
ATOM 550 C CA . ILE A 1 75 ? 49.786 50.521 -3.359 1.00 20.62 75 ILE A CA 1
ATOM 551 C C . ILE A 1 75 ? 49.846 49.047 -3.768 1.00 22.09 75 ILE A C 1
ATOM 552 O O . ILE A 1 75 ? 49.404 48.653 -4.850 1.00 21.37 75 ILE A O 1
ATOM 557 N N . THR A 1 76 ? 50.433 48.227 -2.892 1.00 19.28 76 THR A N 1
ATOM 558 C CA . THR A 1 76 ? 50.603 46.803 -3.192 1.00 21.40 76 THR A CA 1
ATOM 559 C C . THR A 1 76 ? 49.299 46.166 -3.686 1.00 26.43 76 THR A C 1
ATOM 560 O O . THR A 1 76 ? 49.294 45.416 -4.670 1.00 27.50 76 THR A O 1
ATOM 564 N N . ALA A 1 77 ? 48.182 46.457 -3.016 1.00 20.33 77 ALA A N 1
ATOM 565 C CA . ALA A 1 77 ? 46.884 45.888 -3.389 1.00 24.77 77 ALA A CA 1
ATOM 566 C C . ALA A 1 77 ? 46.460 46.222 -4.817 1.00 29.93 77 ALA A C 1
ATOM 567 O O . ALA A 1 77 ? 45.495 45.630 -5.310 1.00 31.78 77 ALA A O 1
ATOM 569 N N . ASN A 1 78 ? 47.106 47.193 -5.464 1.00 21.16 78 ASN A N 1
ATOM 570 C CA . ASN A 1 78 ? 46.796 47.597 -6.826 1.00 25.20 78 ASN A CA 1
ATOM 571 C C . ASN A 1 78 ? 47.891 47.272 -7.821 1.00 28.12 78 ASN A C 1
ATOM 572 O O . ASN A 1 78 ? 47.751 47.605 -9.002 1.00 29.14 78 ASN A O 1
ATOM 577 N N . LEU A 1 79 ? 48.972 46.638 -7.391 1.00 26.31 79 LEU A N 1
ATOM 578 C CA . LEU A 1 79 ? 50.022 46.281 -8.322 1.00 31.35 79 LEU A CA 1
ATOM 579 C C . LEU A 1 79 ? 49.504 45.206 -9.250 1.00 29.23 79 LEU A C 1
ATOM 580 O O . LEU A 1 79 ? 48.676 44.381 -8.869 1.00 29.13 79 LEU A O 1
ATOM 585 N N . ARG A 1 80 ? 49.999 45.206 -10.477 1.00 30.74 80 ARG A N 1
ATOM 586 C CA . ARG A 1 80 ? 49.664 44.108 -11.365 1.00 33.12 80 ARG A CA 1
ATOM 587 C C . ARG A 1 80 ? 50.908 43.678 -12.115 1.00 37.86 80 ARG A C 1
ATOM 588 O O . ARG A 1 80 ? 51.828 44.472 -12.343 1.00 29.16 80 ARG A O 1
ATOM 596 N N . ALA A 1 81 ? 50.953 42.389 -12.437 1.00 33.39 81 ALA A N 1
ATOM 597 C CA . ALA A 1 81 ? 52.046 41.873 -13.239 1.00 29.31 81 ALA A CA 1
ATOM 598 C C . ALA A 1 81 ? 52.167 42.694 -14.516 1.00 31.88 81 ALA A C 1
ATOM 599 O O . ALA A 1 81 ? 51.165 43.107 -15.105 1.00 30.98 81 ALA A O 1
ATOM 601 N N . GLY A 1 82 ? 53.401 42.976 -14.914 1.00 28.52 82 GLY A N 1
ATOM 602 C CA . GLY A 1 82 ? 53.701 43.789 -16.069 1.00 27.91 82 GLY A CA 1
ATOM 603 C C . GLY A 1 82 ? 54.165 45.194 -15.747 1.00 32.13 82 GLY A C 1
ATOM 604 O O . GLY A 1 82 ? 54.909 45.785 -16.537 1.00 31.47 82 GLY A O 1
ATOM 605 N N . MET A 1 83 ? 53.756 45.734 -14.605 1.00 31.12 83 MET A N 1
ATOM 606 C CA . MET A 1 83 ? 54.238 47.040 -14.178 1.00 33.68 83 MET A CA 1
ATOM 607 C C . MET A 1 83 ? 55.725 46.968 -13.829 1.00 35.15 83 MET A C 1
ATOM 608 O O . MET A 1 83 ? 56.295 45.892 -13.642 1.00 31.26 83 MET A O 1
ATOM 613 N N . HIS A 1 84 ? 56.353 48.138 -13.757 1.00 35.37 84 HIS A N 1
ATOM 614 C CA . HIS A 1 84 ? 57.756 48.282 -13.396 1.00 35.80 84 HIS A CA 1
ATOM 615 C C . HIS A 1 84 ? 57.857 49.220 -12.201 1.00 38.35 84 HIS A C 1
ATOM 616 O O . HIS A 1 84 ? 56.981 50.066 -11.994 1.00 32.54 84 HIS A O 1
ATOM 623 N N . THR A 1 85 ? 58.890 49.034 -11.377 1.00 29.90 85 THR A N 1
ATOM 624 C CA . THR A 1 85 ? 59.215 49.989 -10.325 1.00 33.76 85 THR A CA 1
ATOM 625 C C . THR A 1 85 ? 60.358 50.873 -10.815 1.00 40.46 85 THR A C 1
ATOM 626 O O . THR A 1 85 ? 61.459 50.380 -11.083 1.00 41.72 85 THR A O 1
ATOM 630 N N . VAL A 1 86 ? 60.101 52.178 -10.901 1.00 30.44 86 VAL A N 1
ATOM 631 C CA . VAL A 1 86 ? 60.974 53.128 -11.576 1.00 34.24 86 VAL A CA 1
ATOM 632 C C . VAL A 1 86 ? 61.351 54.236 -10.600 1.00 34.17 86 VAL A C 1
ATOM 633 O O . VAL A 1 86 ? 60.691 54.447 -9.583 1.00 34.14 86 VAL A O 1
ATOM 637 N N . VAL A 1 87 ? 62.386 54.993 -10.952 1.00 41.43 87 VAL A N 1
ATOM 638 C CA . VAL A 1 87 ? 62.810 56.131 -10.142 1.00 40.52 87 VAL A CA 1
ATOM 639 C C . VAL A 1 87 ? 62.667 57.463 -10.859 1.00 52.21 87 VAL A C 1
ATOM 640 O O . VAL A 1 87 ? 62.842 58.510 -10.215 1.00 56.53 87 VAL A O 1
ATOM 644 N N . SER A 1 88 ? 62.336 57.474 -12.147 1.00 55.18 88 SER A N 1
ATOM 645 C CA . SER A 1 88 ? 62.108 58.732 -12.861 1.00 64.10 88 SER A CA 1
ATOM 646 C C . SER A 1 88 ? 61.248 58.506 -14.101 1.00 63.12 88 SER A C 1
ATOM 647 O O . SER A 1 88 ? 61.202 59.350 -14.998 1.00 68.74 88 SER A O 1
ATOM 649 N N . PRO A 1 101 ? 67.660 49.444 -17.046 1.00 56.78 101 PRO A N 1
ATOM 650 C CA . PRO A 1 101 ? 66.491 48.568 -17.193 1.00 54.52 101 PRO A CA 1
ATOM 651 C C . PRO A 1 101 ? 65.688 48.439 -15.898 1.00 54.15 101 PRO A C 1
ATOM 652 O O . PRO A 1 101 ? 66.078 47.681 -15.006 1.00 53.93 101 PRO A O 1
ATOM 656 N N . ALA A 1 102 ? 64.583 49.179 -15.802 1.00 52.36 102 ALA A N 1
ATOM 657 C CA . ALA A 1 102 ? 63.727 49.101 -14.627 1.00 45.23 102 ALA A CA 1
ATOM 658 C C . ALA A 1 102 ? 63.256 47.669 -14.412 1.00 39.55 102 ALA A C 1
ATOM 659 O O . ALA A 1 102 ? 62.881 46.968 -15.356 1.00 42.11 102 ALA A O 1
ATOM 661 N N . VAL A 1 103 ? 63.283 47.227 -13.157 1.00 41.75 103 VAL A N 1
ATOM 662 C CA . VAL A 1 103 ? 62.867 45.863 -12.860 1.00 33.26 103 VAL A CA 1
ATOM 663 C C . VAL A 1 103 ? 61.348 45.783 -12.997 1.00 32.46 103 VAL A C 1
ATOM 664 O O . VAL A 1 103 ? 60.623 46.758 -12.739 1.00 32.10 103 VAL A O 1
ATOM 668 N N . GLN A 1 104 ? 60.848 44.620 -13.397 1.00 30.72 104 GLN A N 1
ATOM 669 C CA . GLN A 1 104 ? 59.429 44.459 -13.656 1.00 23.79 104 GLN A CA 1
ATOM 670 C C . GLN A 1 104 ? 58.791 43.495 -12.658 1.00 22.69 104 GLN A C 1
ATOM 671 O O . GLN A 1 104 ? 59.396 42.495 -12.262 1.00 25.04 104 GLN A O 1
ATOM 677 N N . ILE A 1 105 ? 57.563 43.814 -12.262 1.00 16.74 105 ILE A N 1
ATOM 678 C CA . ILE A 1 105 ? 56.791 42.987 -11.351 1.00 23.82 105 ILE A CA 1
ATOM 679 C C . ILE A 1 105 ? 56.253 41.802 -12.144 1.00 25.54 105 ILE A C 1
ATOM 680 O O . ILE A 1 105 ? 55.519 41.975 -13.121 1.00 30.16 105 ILE A O 1
ATOM 685 N N . THR A 1 106 ? 56.689 40.608 -11.780 1.00 19.06 106 THR A N 1
ATOM 686 C CA . THR A 1 106 ? 56.201 39.404 -12.440 1.00 20.89 106 THR A CA 1
ATOM 687 C C . THR A 1 106 ? 54.957 38.824 -11.778 1.00 24.79 106 THR A C 1
ATOM 688 O O . THR A 1 106 ? 54.152 38.183 -12.465 1.00 23.54 106 THR A O 1
ATOM 692 N N . ALA A 1 107 ? 54.821 38.915 -10.454 1.00 20.85 107 ALA A N 1
ATOM 693 C CA . ALA A 1 107 ? 53.616 38.354 -9.850 1.00 24.71 107 ALA A CA 1
ATOM 694 C C . ALA A 1 107 ? 53.299 39.082 -8.550 1.00 23.60 107 ALA A C 1
ATOM 695 O O . ALA A 1 107 ? 54.183 39.646 -7.904 1.00 22.34 107 ALA A O 1
ATOM 697 N N . VAL A 1 108 ? 52.022 39.057 -8.167 1.00 17.60 108 VAL A N 1
ATOM 698 C CA . VAL A 1 108 ? 51.568 39.592 -6.884 1.00 24.40 108 VAL A CA 1
ATOM 699 C C . VAL A 1 108 ? 50.521 38.660 -6.302 1.00 23.58 108 VAL A C 1
ATOM 700 O O . VAL A 1 108 ? 49.502 38.399 -6.951 1.00 22.32 108 VAL A O 1
ATOM 704 N N . ARG A 1 109 ? 50.718 38.207 -5.063 1.00 23.83 109 ARG A N 1
ATOM 705 C CA . ARG A 1 109 ? 49.642 37.396 -4.498 1.00 20.73 109 ARG A CA 1
ATOM 706 C C . ARG A 1 109 ? 49.586 37.636 -2.998 1.00 20.69 109 ARG A C 1
ATOM 707 O O . ARG A 1 109 ? 50.549 38.112 -2.397 1.00 19.60 109 ARG A O 1
ATOM 715 N N . ARG A 1 110 ? 48.432 37.313 -2.402 1.00 17.78 110 ARG A N 1
ATOM 716 C CA . ARG A 1 110 ? 48.297 37.371 -0.952 1.00 15.39 110 ARG A CA 1
ATOM 717 C C . ARG A 1 110 ? 49.104 36.268 -0.283 1.00 20.21 110 ARG A C 1
ATOM 718 O O . ARG A 1 110 ? 49.335 35.190 -0.853 1.00 20.09 110 ARG A O 1
ATOM 726 N N . ARG A 1 111 ? 49.515 36.536 0.948 1.00 18.70 111 ARG A N 1
ATOM 727 C CA . ARG A 1 111 ? 50.167 35.527 1.762 1.00 16.99 111 ARG A CA 1
ATOM 728 C C . ARG A 1 111 ? 49.739 35.749 3.193 1.00 15.31 111 ARG A C 1
ATOM 729 O O . ARG A 1 111 ? 49.244 36.831 3.534 1.00 15.65 111 ARG A O 1
ATOM 737 N N . PRO A 1 112 ? 49.872 34.739 4.066 1.00 20.06 112 PRO A N 1
ATOM 738 C CA . PRO A 1 112 ? 49.465 34.925 5.461 1.00 18.48 112 PRO A CA 1
ATOM 739 C C . PRO A 1 112 ? 50.205 36.081 6.123 1.00 21.56 112 PRO A C 1
ATOM 740 O O . PRO A 1 112 ? 51.398 36.305 5.886 1.00 23.04 112 PRO A O 1
ATOM 744 N N . SER A 1 113 ? 49.482 36.790 6.991 1.00 23.90 113 SER A N 1
ATOM 745 C CA . SER A 1 113 ? 49.988 37.999 7.630 1.00 20.74 113 SER A CA 1
ATOM 746 C C . SER A 1 113 ? 51.253 37.725 8.436 1.00 22.91 113 SER A C 1
ATOM 747 O O . SER A 1 113 ? 51.323 36.764 9.199 1.00 21.71 113 SER A O 1
ATOM 750 N N . VAL A 1 114 ? 52.242 38.597 8.279 1.00 20.09 114 VAL A N 1
ATOM 751 C CA . VAL A 1 114 ? 53.453 38.582 9.096 1.00 21.98 114 VAL A CA 1
ATOM 752 C C . VAL A 1 114 ? 53.653 39.989 9.647 1.00 18.93 114 VAL A C 1
ATOM 753 O O . VAL A 1 114 ? 53.029 40.950 9.171 1.00 20.06 114 VAL A O 1
ATOM 757 N N . PRO A 1 115 ? 54.479 40.134 10.681 1.00 24.38 115 PRO A N 1
ATOM 758 C CA . PRO A 1 115 ? 54.800 41.484 11.175 1.00 22.61 115 PRO A CA 1
ATOM 759 C C . PRO A 1 115 ? 55.446 42.337 10.083 1.00 18.74 115 PRO A C 1
ATOM 760 O O . PRO A 1 115 ? 56.316 41.881 9.341 1.00 19.69 115 PRO A O 1
ATOM 764 N N . VAL A 1 116 ? 55.032 43.599 10.008 1.00 19.14 116 VAL A N 1
ATOM 765 C CA . VAL A 1 116 ? 55.545 44.542 9.018 1.00 17.30 116 VAL A CA 1
ATOM 766 C C . VAL A 1 116 ? 55.873 45.856 9.719 1.00 20.53 116 VAL A C 1
ATOM 767 O O . VAL A 1 116 ? 55.517 46.073 10.879 1.00 18.23 116 VAL A O 1
ATOM 771 N N . ARG A 1 117 ? 56.587 46.724 8.999 1.00 19.80 117 ARG A N 1
ATOM 772 C CA . ARG A 1 117 ? 57.070 47.988 9.550 1.00 21.63 117 ARG A CA 1
ATOM 773 C C . ARG A 1 117 ? 57.450 48.896 8.383 1.00 19.43 117 ARG A C 1
ATOM 774 O O . ARG A 1 117 ? 57.910 48.420 7.346 1.00 16.55 117 ARG A O 1
ATOM 782 N N . CYS A 1 118 ? 57.210 50.198 8.546 1.00 19.08 118 CYS A N 1
ATOM 783 C CA . CYS A 1 118 ? 57.527 51.176 7.517 1.00 20.02 118 CYS A CA 1
ATOM 784 C C . CYS A 1 118 ? 58.549 52.168 8.069 1.00 22.47 118 CYS A C 1
ATOM 785 O O . CYS A 1 118 ? 58.716 52.305 9.287 1.00 22.73 118 CYS A O 1
ATOM 788 N N . VAL A 1 119 ? 59.254 52.843 7.157 1.00 18.60 119 VAL A N 1
ATOM 789 C CA . VAL A 1 119 ? 60.152 53.941 7.511 1.00 19.18 119 VAL A CA 1
ATOM 790 C C . VAL A 1 119 ? 59.959 55.055 6.495 1.00 24.98 119 VAL A C 1
ATOM 791 O O . VAL A 1 119 ? 59.470 54.838 5.383 1.00 28.20 119 VAL A O 1
ATOM 795 N N . GLU A 1 120 ? 60.378 56.251 6.886 1.00 19.60 120 GLU A N 1
ATOM 796 C CA . GLU A 1 120 ? 60.348 57.444 6.044 1.00 23.48 120 GLU A CA 1
ATOM 797 C C . GLU A 1 120 ? 61.773 57.943 5.869 1.00 19.17 120 GLU A C 1
ATOM 798 O O . GLU A 1 120 ? 62.549 57.946 6.837 1.00 16.29 120 GLU A O 1
ATOM 804 N N . VAL A 1 121 ? 62.143 58.288 4.631 1.00 16.84 121 VAL A N 1
ATOM 805 C CA . VAL A 1 121 ? 63.477 58.818 4.342 1.00 17.28 121 VAL A CA 1
ATOM 806 C C . VAL A 1 121 ? 63.345 60.243 3.789 1.00 18.64 121 VAL A C 1
ATOM 807 O O . VAL A 1 121 ? 62.265 60.679 3.402 1.00 21.67 121 VAL A O 1
ATOM 811 N N . ASP A 1 122 ? 64.465 60.977 3.745 1.00 22.86 122 ASP A N 1
ATOM 812 C CA . ASP A 1 122 ? 64.370 62.411 3.473 1.00 21.05 122 ASP A CA 1
ATOM 813 C C . ASP A 1 122 ? 64.938 62.855 2.121 1.00 21.45 122 ASP A C 1
ATOM 814 O O . ASP A 1 122 ? 65.223 64.044 1.953 1.00 23.24 122 ASP A O 1
ATOM 819 N N . ASN A 1 123 ? 65.060 61.962 1.126 1.00 21.12 123 ASN A N 1
ATOM 820 C CA . ASN A 1 123 ? 65.383 62.480 -0.199 1.00 15.46 123 ASN A CA 1
ATOM 821 C C . ASN A 1 123 ? 64.101 62.936 -0.884 1.00 21.37 123 ASN A C 1
ATOM 822 O O . ASN A 1 123 ? 63.012 62.502 -0.513 1.00 23.08 123 ASN A O 1
ATOM 827 N N . PRO A 1 124 ? 64.192 63.867 -1.845 1.00 22.00 124 PRO A N 1
ATOM 828 C CA . PRO A 1 124 ? 62.961 64.497 -2.369 1.00 23.65 124 PRO A CA 1
ATOM 829 C C . PRO A 1 124 ? 62.009 63.539 -3.062 1.00 20.49 124 PRO A C 1
ATOM 830 O O . PRO A 1 124 ? 60.822 63.848 -3.175 1.00 23.66 124 PRO A O 1
ATOM 834 N N . GLU A 1 125 ? 62.494 62.411 -3.561 1.00 26.87 125 GLU A N 1
ATOM 835 C CA . GLU A 1 125 ? 61.638 61.409 -4.181 1.00 22.09 125 GLU A CA 1
ATOM 836 C C . GLU A 1 125 ? 61.015 60.465 -3.160 1.00 20.02 125 GLU A C 1
ATOM 837 O O . GLU A 1 125 ? 60.120 59.696 -3.514 1.00 17.26 125 GLU A O 1
ATOM 843 N N . HIS A 1 126 ? 61.473 60.516 -1.912 1.00 22.35 126 HIS A N 1
ATOM 844 C CA . HIS A 1 126 ? 60.973 59.679 -0.827 1.00 22.36 126 HIS A CA 1
ATOM 845 C C . HIS A 1 126 ? 61.020 58.203 -1.186 1.00 22.25 126 HIS A C 1
ATOM 846 O O . HIS A 1 126 ? 60.081 57.448 -0.918 1.00 23.34 126 HIS A O 1
ATOM 853 N N . LEU A 1 127 ? 62.131 57.791 -1.801 1.00 17.56 127 LEU A N 1
ATOM 854 C CA . LEU A 1 127 ? 62.355 56.408 -2.213 1.00 17.48 127 LEU A CA 1
ATOM 855 C C . LEU A 1 127 ? 63.563 55.839 -1.482 1.00 22.24 127 LEU A C 1
ATOM 856 O O . LEU A 1 127 ? 64.498 56.577 -1.148 1.00 14.75 127 LEU A O 1
ATOM 861 N N . TYR A 1 128 ? 63.518 54.533 -1.204 1.00 16.87 128 TYR A N 1
ATOM 862 C CA . TYR A 1 128 ? 64.685 53.795 -0.732 1.00 21.25 128 TYR A CA 1
ATOM 863 C C . TYR A 1 128 ? 64.736 52.462 -1.461 1.00 17.82 128 TYR A C 1
ATOM 864 O O . TYR A 1 128 ? 63.737 51.999 -2.005 1.00 18.31 128 TYR A O 1
ATOM 873 N N . LEU A 1 129 ? 65.910 51.843 -1.450 1.00 15.26 129 LEU A N 1
ATOM 874 C CA . LEU A 1 129 ? 66.107 50.548 -2.094 1.00 15.89 129 LEU A CA 1
ATOM 875 C C . LEU A 1 129 ? 65.815 49.420 -1.115 1.00 19.12 129 LEU A C 1
ATOM 876 O O . LEU A 1 129 ? 66.124 49.527 0.075 1.00 18.27 129 LEU A O 1
ATOM 881 N N . ALA A 1 130 ? 65.196 48.338 -1.618 1.00 18.56 130 ALA A N 1
ATOM 882 C CA . ALA A 1 130 ? 64.717 47.256 -0.769 1.00 13.93 130 ALA A CA 1
ATOM 883 C C . ALA A 1 130 ? 64.983 45.922 -1.450 1.00 18.70 130 ALA A C 1
ATOM 884 O O . ALA A 1 130 ? 64.985 45.831 -2.680 1.00 18.58 130 ALA A O 1
ATOM 886 N N . GLY A 1 131 ? 65.171 44.878 -0.630 1.00 21.38 131 GLY A N 1
ATOM 887 C CA . GLY A 1 131 ? 65.396 43.541 -1.128 1.00 14.47 131 GLY A CA 1
ATOM 888 C C . GLY A 1 131 ? 66.809 43.318 -1.615 1.00 20.59 131 GLY A C 1
ATOM 889 O O . GLY A 1 131 ? 67.601 44.259 -1.794 1.00 17.21 131 GLY A O 1
ATOM 890 N N . PRO A 1 132 ? 67.165 42.047 -1.838 1.00 19.68 132 PRO A N 1
ATOM 891 C CA . PRO A 1 132 ? 68.510 41.761 -2.356 1.00 15.66 132 PRO A CA 1
ATOM 892 C C . PRO A 1 132 ? 68.718 42.338 -3.739 1.00 18.85 132 PRO A C 1
ATOM 893 O O . PRO A 1 132 ? 69.866 42.518 -4.141 1.00 20.38 132 PRO A O 1
ATOM 897 N N . GLY A 1 133 ? 67.650 42.659 -4.473 1.00 17.36 133 GLY A N 1
ATOM 898 C CA . GLY A 1 133 ? 67.788 43.296 -5.768 1.00 18.45 133 GLY A CA 1
ATOM 899 C C . GLY A 1 133 ? 67.862 44.817 -5.755 1.00 24.19 133 GLY A C 1
ATOM 900 O O . GLY A 1 133 ? 68.000 45.432 -6.819 1.00 23.66 133 GLY A O 1
ATOM 901 N N . MET A 1 134 ? 67.761 45.439 -4.579 1.00 15.85 134 MET A N 1
ATOM 902 C CA . MET A 1 134 ? 67.818 46.895 -4.428 1.00 17.92 134 MET A CA 1
ATOM 903 C C . MET A 1 134 ? 66.776 47.590 -5.305 1.00 19.44 134 MET A C 1
ATOM 904 O O . MET A 1 134 ? 67.067 48.522 -6.058 1.00 19.63 134 MET A O 1
ATOM 909 N N . VAL A 1 135 ? 65.535 47.152 -5.156 1.00 19.22 135 VAL A N 1
ATOM 910 C CA . VAL A 1 135 ? 64.405 47.646 -5.928 1.00 16.11 135 VAL A CA 1
ATOM 911 C C . VAL A 1 135 ? 63.909 48.950 -5.310 1.00 18.57 135 VAL A C 1
ATOM 912 O O . VAL A 1 135 ? 63.830 49.064 -4.076 1.00 19.04 135 VAL A O 1
ATOM 916 N N . PRO A 1 136 ? 63.558 49.948 -6.120 1.00 19.60 136 PRO A N 1
ATOM 917 C CA . PRO A 1 136 ? 63.027 51.200 -5.563 1.00 16.66 136 PRO A CA 1
ATOM 918 C C . PRO A 1 136 ? 61.666 51.002 -4.941 1.00 18.58 136 PRO A C 1
ATOM 919 O O . PRO A 1 136 ? 60.797 50.350 -5.516 1.00 22.96 136 PRO A O 1
ATOM 923 N N . THR A 1 137 ? 61.467 51.591 -3.766 1.00 22.70 137 THR A N 1
ATOM 924 C CA . THR A 1 137 ? 60.145 51.548 -3.155 1.00 20.49 137 THR A CA 1
ATOM 925 C C . THR A 1 137 ? 59.911 52.845 -2.387 1.00 19.69 137 THR A C 1
ATOM 926 O O . THR A 1 137 ? 60.850 53.581 -2.059 1.00 20.42 137 THR A O 1
ATOM 930 N N . HIS A 1 138 ? 58.643 53.132 -2.118 1.00 20.09 138 HIS A N 1
ATOM 931 C CA . HIS A 1 138 ? 58.240 54.447 -1.618 1.00 24.60 138 HIS A CA 1
ATOM 932 C C . HIS A 1 138 ? 58.033 54.378 -0.114 1.00 25.40 138 HIS A C 1
ATOM 933 O O . HIS A 1 138 ? 57.484 53.404 0.395 1.00 25.20 138 HIS A O 1
ATOM 940 N N . ASN A 1 139 ? 58.460 55.410 0.606 1.00 22.66 139 ASN A N 1
ATOM 941 C CA . ASN A 1 139 ? 58.226 55.418 2.054 1.00 26.31 139 ASN A CA 1
ATOM 942 C C . ASN A 1 139 ? 56.733 55.598 2.430 1.00 46.82 139 ASN A C 1
ATOM 943 O O . ASN A 1 139 ? 55.867 55.918 1.597 1.00 32.29 139 ASN A O 1
ATOM 949 N N . ALA B 1 1 ? 22.948 39.551 -7.227 1.00 34.88 1 ALA B N 1
ATOM 950 C CA . ALA B 1 1 ? 22.580 39.834 -5.854 1.00 32.55 1 ALA B CA 1
ATOM 951 C C . ALA B 1 1 ? 23.384 40.930 -5.142 1.00 16.45 1 ALA B C 1
ATOM 952 O O . ALA B 1 1 ? 22.842 41.497 -4.211 1.00 19.55 1 ALA B O 1
ATOM 954 N N . LEU B 1 2 ? 24.646 41.194 -5.530 1.00 22.09 2 LEU B N 1
ATOM 955 C CA . LEU B 1 2 ? 25.420 42.334 -5.025 1.00 18.29 2 LEU B CA 1
ATOM 956 C C . LEU B 1 2 ? 25.674 43.340 -6.147 1.00 18.38 2 LEU B C 1
ATOM 957 O O . LEU B 1 2 ? 25.774 42.968 -7.319 1.00 20.67 2 LEU B O 1
ATOM 962 N N . ALA B 1 3 ? 25.790 44.620 -5.786 1.00 20.23 3 ALA B N 1
ATOM 963 C CA . ALA B 1 3 ? 26.133 45.631 -6.778 1.00 17.54 3 ALA B CA 1
ATOM 964 C C . ALA B 1 3 ? 27.466 45.308 -7.442 1.00 23.43 3 ALA B C 1
ATOM 965 O O . ALA B 1 3 ? 28.376 44.755 -6.819 1.00 21.71 3 ALA B O 1
ATOM 967 N N . LEU B 1 4 ? 27.573 45.681 -8.723 1.00 21.46 4 LEU B N 1
ATOM 968 C CA . LEU B 1 4 ? 28.713 45.296 -9.543 1.00 27.17 4 LEU B CA 1
ATOM 969 C C . LEU B 1 4 ? 30.006 45.916 -9.043 1.00 30.22 4 LEU B C 1
ATOM 970 O O . LEU B 1 4 ? 31.075 45.320 -9.221 1.00 27.98 4 LEU B O 1
ATOM 975 N N . ASP B 1 5 ? 29.945 47.106 -8.440 1.00 22.50 5 ASP B N 1
ATOM 976 C CA . ASP B 1 5 ? 31.153 47.723 -7.920 1.00 22.79 5 ASP B CA 1
ATOM 977 C C . ASP B 1 5 ? 31.486 47.262 -6.504 1.00 25.66 5 ASP B C 1
ATOM 978 O O . ASP B 1 5 ? 32.387 47.840 -5.885 1.00 22.50 5 ASP B O 1
ATOM 983 N N . THR B 1 6 ? 30.812 46.223 -5.988 1.00 20.10 6 THR B N 1
ATOM 984 C CA . THR B 1 6 ? 31.187 45.674 -4.681 1.00 18.00 6 THR B CA 1
ATOM 985 C C . THR B 1 6 ? 32.564 45.030 -4.801 1.00 18.90 6 THR B C 1
ATOM 986 O O . THR B 1 6 ? 32.732 44.107 -5.612 1.00 17.58 6 THR B O 1
ATOM 990 N N . PRO B 1 7 ? 33.560 45.474 -4.033 1.00 19.97 7 PRO B N 1
ATOM 991 C CA . PRO B 1 7 ? 34.864 44.792 -4.063 1.00 18.44 7 PRO B CA 1
ATOM 992 C C . PRO B 1 7 ? 34.809 43.461 -3.327 1.00 16.14 7 PRO B C 1
ATOM 993 O O . PRO B 1 7 ? 34.168 43.335 -2.280 1.00 19.65 7 PRO B O 1
ATOM 997 N N . LEU B 1 8 ? 35.512 42.465 -3.881 1.00 17.47 8 LEU B N 1
ATOM 998 C CA . LEU B 1 8 ? 35.599 41.132 -3.307 1.00 15.73 8 LEU B CA 1
ATOM 999 C C . LEU B 1 8 ? 37.074 40.744 -3.221 1.00 15.28 8 LEU B C 1
ATOM 1000 O O . LEU B 1 8 ? 37.778 40.819 -4.235 1.00 17.23 8 LEU B O 1
ATOM 1005 N N . PRO B 1 9 ? 37.579 40.314 -2.062 1.00 13.66 9 PRO B N 1
ATOM 1006 C CA . PRO B 1 9 ? 38.988 39.901 -1.991 1.00 17.33 9 PRO B CA 1
ATOM 1007 C C . PRO B 1 9 ? 39.185 38.555 -2.670 1.00 21.59 9 PRO B C 1
ATOM 1008 O O . PRO B 1 9 ? 38.267 37.713 -2.712 1.00 14.01 9 PRO B O 1
ATOM 1012 N N . THR B 1 10 ? 40.392 38.364 -3.204 1.00 19.18 10 THR B N 1
ATOM 1013 C CA . THR B 1 10 ? 40.811 37.173 -3.929 1.00 15.91 10 THR B CA 1
ATOM 1014 C C . THR B 1 10 ? 42.186 36.733 -3.454 1.00 15.83 10 THR B C 1
ATOM 1015 O O . THR B 1 10 ? 42.863 37.468 -2.727 1.00 15.18 10 THR B O 1
ATOM 1019 N N . PRO B 1 11 ? 42.637 35.531 -3.833 1.00 16.34 11 PRO B N 1
ATOM 1020 C CA . PRO B 1 11 ? 44.011 35.120 -3.487 1.00 18.26 11 PRO B CA 1
ATOM 1021 C C . PRO B 1 11 ? 45.094 36.006 -4.090 1.00 23.00 11 PRO B C 1
ATOM 1022 O O . PRO B 1 11 ? 46.222 36.001 -3.585 1.00 22.21 11 PRO B O 1
ATOM 1026 N N . SER B 1 12 ? 44.811 36.750 -5.158 1.00 19.90 12 SER B N 1
ATOM 1027 C CA . SER B 1 12 ? 45.794 37.674 -5.714 1.00 18.56 12 SER B CA 1
ATOM 1028 C C . SER B 1 12 ? 45.615 39.106 -5.234 1.00 22.31 12 SER B C 1
ATOM 1029 O O . SER B 1 12 ? 46.518 39.923 -5.436 1.00 24.27 12 SER B O 1
ATOM 1032 N N . GLY B 1 13 ? 44.482 39.438 -4.615 1.00 20.59 13 GLY B N 1
ATOM 1033 C CA . GLY B 1 13 ? 44.244 40.809 -4.198 1.00 17.66 13 GLY B CA 1
ATOM 1034 C C . GLY B 1 13 ? 42.760 41.128 -4.158 1.00 17.86 13 GLY B C 1
ATOM 1035 O O . GLY B 1 13 ? 42.050 40.699 -3.238 1.00 17.17 13 GLY B O 1
ATOM 1036 N N . TRP B 1 14 ? 42.276 41.877 -5.139 1.00 23.45 14 TRP B N 1
ATOM 1037 C CA . TRP B 1 14 ? 40.880 42.292 -5.167 1.00 17.46 14 TRP B CA 1
ATOM 1038 C C . TRP B 1 14 ? 40.308 42.129 -6.570 1.00 23.88 14 TRP B C 1
ATOM 1039 O O . TRP B 1 14 ? 41.022 42.242 -7.573 1.00 22.43 14 TRP B O 1
ATOM 1050 N N . THR B 1 15 ? 39.003 41.830 -6.619 1.00 24.19 15 THR B N 1
ATOM 1051 C CA . THR B 1 15 ? 38.196 41.944 -7.829 1.00 20.20 15 THR B CA 1
ATOM 1052 C C . THR B 1 15 ? 36.902 42.674 -7.461 1.00 20.44 15 THR B C 1
ATOM 1053 O O . THR B 1 15 ? 36.794 43.225 -6.362 1.00 18.26 15 THR B O 1
ATOM 1057 N N . THR B 1 16 ? 35.936 42.720 -8.368 1.00 20.40 16 THR B N 1
ATOM 1058 C CA . THR B 1 16 ? 34.608 43.225 -8.056 1.00 23.14 16 THR B CA 1
ATOM 1059 C C . THR B 1 16 ? 33.585 42.194 -8.495 1.00 18.98 16 THR B C 1
ATOM 1060 O O . THR B 1 16 ? 33.871 41.318 -9.315 1.00 20.14 16 THR B O 1
ATOM 1064 N N . MET B 1 17 ? 32.362 42.342 -7.974 1.00 19.33 17 MET B N 1
ATOM 1065 C CA . MET B 1 17 ? 31.275 41.482 -8.431 1.00 17.42 17 MET B CA 1
ATOM 1066 C C . MET B 1 17 ? 31.056 41.641 -9.934 1.00 20.16 17 MET B C 1
ATOM 1067 O O . MET B 1 17 ? 30.631 40.698 -10.604 1.00 25.81 17 MET B O 1
ATOM 1072 N N . GLY B 1 18 ? 31.363 42.821 -10.478 1.00 24.04 18 GLY B N 1
ATOM 1073 C CA . GLY B 1 18 ? 31.216 43.034 -11.903 1.00 19.36 18 GLY B CA 1
ATOM 1074 C C . GLY B 1 18 ? 32.246 42.296 -12.721 1.00 26.89 18 GLY B C 1
ATOM 1075 O O . GLY B 1 18 ? 31.951 41.862 -13.841 1.00 27.60 18 GLY B O 1
ATOM 1076 N N . ASP B 1 19 ? 33.445 42.091 -12.163 1.00 23.14 19 ASP B N 1
ATOM 1077 C CA . ASP B 1 19 ? 34.556 41.538 -12.932 1.00 27.09 19 ASP B CA 1
ATOM 1078 C C . ASP B 1 19 ? 34.818 40.065 -12.675 1.00 25.85 19 ASP B C 1
ATOM 1079 O O . ASP B 1 19 ? 35.421 39.410 -13.527 1.00 31.13 19 ASP B O 1
ATOM 1084 N N . VAL B 1 20 ? 34.402 39.530 -11.531 1.00 25.45 20 VAL B N 1
ATOM 1085 C CA . VAL B 1 20 ? 34.747 38.149 -11.205 1.00 23.15 20 VAL B CA 1
ATOM 1086 C C . VAL B 1 20 ? 34.141 37.210 -12.242 1.00 32.55 20 VAL B C 1
ATOM 1087 O O . VAL B 1 20 ? 33.078 37.487 -12.819 1.00 28.41 20 VAL B O 1
ATOM 1091 N N . ALA B 1 21 ? 34.858 36.123 -12.544 1.00 27.43 21 ALA B N 1
ATOM 1092 C CA . ALA B 1 21 ? 34.415 35.166 -13.548 1.00 26.71 21 ALA B CA 1
ATOM 1093 C C . ALA B 1 21 ? 34.377 33.754 -12.978 1.00 26.45 21 ALA B C 1
ATOM 1094 O O . ALA B 1 21 ? 35.030 33.441 -11.982 1.00 26.83 21 ALA B O 1
ATOM 1096 N N . VAL B 1 22 ? 33.594 32.894 -13.634 1.00 24.34 22 VAL B N 1
ATOM 1097 C CA . VAL B 1 22 ? 33.578 31.483 -13.275 1.00 22.31 22 VAL B CA 1
ATOM 1098 C C . VAL B 1 22 ? 34.975 30.913 -13.449 1.00 22.28 22 VAL B C 1
ATOM 1099 O O . VAL B 1 22 ? 35.652 31.173 -14.449 1.00 29.42 22 VAL B O 1
ATOM 1103 N N . GLY B 1 23 ? 35.428 30.167 -12.457 1.00 26.32 23 GLY B N 1
ATOM 1104 C CA . GLY B 1 23 ? 36.772 29.657 -12.434 1.00 26.26 23 GLY B CA 1
ATOM 1105 C C . GLY B 1 23 ? 37.725 30.491 -11.609 1.00 33.71 23 GLY B C 1
ATOM 1106 O O . GLY B 1 23 ? 38.754 29.966 -11.163 1.00 25.96 23 GLY B O 1
ATOM 1107 N N . ASP B 1 24 ? 37.414 31.777 -11.398 1.00 22.37 24 ASP B N 1
ATOM 1108 C CA . ASP B 1 24 ? 38.195 32.575 -10.479 1.00 24.25 24 ASP B CA 1
ATOM 1109 C C . ASP B 1 24 ? 38.025 32.050 -9.065 1.00 22.03 24 ASP B C 1
ATOM 1110 O O . ASP B 1 24 ? 37.182 31.196 -8.774 1.00 22.04 24 ASP B O 1
ATOM 1115 N N . HIS B 1 25 ? 38.833 32.596 -8.168 1.00 19.04 25 HIS B N 1
ATOM 1116 C CA . HIS B 1 25 ? 38.775 32.245 -6.763 1.00 22.76 25 HIS B CA 1
ATOM 1117 C C . HIS B 1 25 ? 38.474 33.485 -5.943 1.00 21.79 25 HIS B C 1
ATOM 1118 O O . HIS B 1 25 ? 39.063 34.553 -6.169 1.00 21.94 25 HIS B O 1
ATOM 1125 N N . LEU B 1 26 ? 37.541 33.335 -5.012 1.00 17.43 26 LEU B N 1
ATOM 1126 C CA . LEU B 1 26 ? 37.258 34.292 -3.961 1.00 21.15 26 LEU B CA 1
ATOM 1127 C C . LEU B 1 26 ? 37.872 33.743 -2.690 1.00 17.85 26 LEU B C 1
ATOM 1128 O O . LEU B 1 26 ? 38.656 32.789 -2.731 1.00 18.52 26 LEU B O 1
ATOM 1133 N N . LEU B 1 27 ? 37.523 34.325 -1.548 1.00 18.17 27 LEU B N 1
ATOM 1134 C CA . LEU B 1 27 ? 37.990 33.846 -0.251 1.00 14.89 27 LEU B CA 1
ATOM 1135 C C . LEU B 1 27 ? 36.798 33.297 0.513 1.00 20.33 27 LEU B C 1
ATOM 1136 O O . LEU B 1 27 ? 35.722 33.896 0.476 1.00 18.36 27 LEU B O 1
ATOM 1141 N N . GLY B 1 28 ? 36.959 32.112 1.115 1.00 18.60 28 GLY B N 1
ATOM 1142 C CA . GLY B 1 28 ? 35.911 31.496 1.891 1.00 19.52 28 GLY B CA 1
ATOM 1143 C C . GLY B 1 28 ? 35.888 31.999 3.324 1.00 25.95 28 GLY B C 1
ATOM 1144 O O . GLY B 1 28 ? 36.581 32.954 3.674 1.00 28.51 28 GLY B O 1
ATOM 1145 N N . PRO B 1 29 ? 35.101 31.350 4.192 1.00 26.64 29 PRO B N 1
ATOM 1146 C CA . PRO B 1 29 ? 34.902 31.880 5.555 1.00 28.83 29 PRO B CA 1
ATOM 1147 C C . PRO B 1 29 ? 36.132 31.803 6.435 1.00 33.31 29 PRO B C 1
ATOM 1148 O O . PRO B 1 29 ? 36.138 32.422 7.509 1.00 36.67 29 PRO B O 1
ATOM 1152 N N . ASP B 1 30 ? 37.151 31.035 6.049 1.00 35.13 30 ASP B N 1
ATOM 1153 C CA . ASP B 1 30 ? 38.395 30.969 6.801 1.00 29.88 30 ASP B CA 1
ATOM 1154 C C . ASP B 1 30 ? 39.507 31.758 6.133 1.00 28.03 30 ASP B C 1
ATOM 1155 O O . ASP B 1 30 ? 40.675 31.592 6.496 1.00 24.71 30 ASP B O 1
ATOM 1160 N N . GLY B 1 31 ? 39.178 32.586 5.146 1.00 26.27 31 GLY B N 1
ATOM 1161 C CA . GLY B 1 31 ? 40.191 33.333 4.438 1.00 22.14 31 GLY B CA 1
ATOM 1162 C C . GLY B 1 31 ? 40.908 32.570 3.349 1.00 25.92 31 GLY B C 1
ATOM 1163 O O . GLY B 1 31 ? 41.701 33.176 2.616 1.00 27.08 31 GLY B O 1
ATOM 1164 N N . GLU B 1 32 ? 40.622 31.235 3.181 1.00 17.82 32 GLU B N 1
ATOM 1165 C CA . GLU B 1 32 ? 41.306 30.431 2.186 1.00 18.30 32 GLU B CA 1
ATOM 1166 C C . GLU B 1 32 ? 40.592 30.512 0.840 1.00 21.28 32 GLU B C 1
ATOM 1167 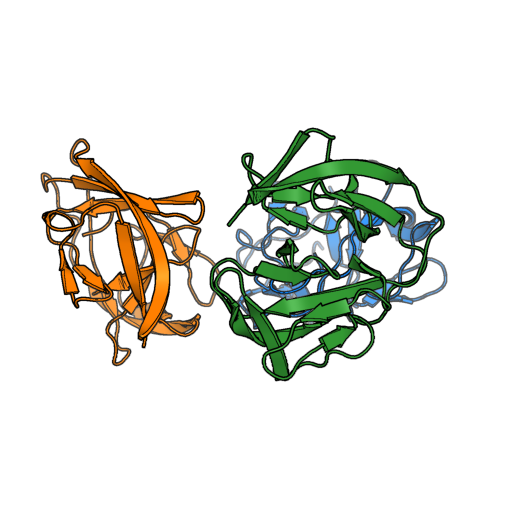O O . GLU B 1 32 ? 39.383 30.784 0.784 1.00 23.35 32 GLU B O 1
ATOM 1173 N N . PRO B 1 33 ? 41.309 30.262 -0.260 1.00 19.40 33 PRO B N 1
ATOM 1174 C CA . PRO B 1 33 ? 40.687 30.368 -1.585 1.00 19.79 33 PRO B CA 1
ATOM 1175 C C . PRO B 1 33 ? 39.493 29.437 -1.738 1.00 24.66 33 PRO B C 1
ATOM 1176 O O . PRO B 1 33 ? 39.492 28.300 -1.258 1.00 22.50 33 PRO B O 1
ATOM 1180 N N . THR B 1 34 ? 38.473 29.932 -2.430 1.00 24.12 34 THR B N 1
ATOM 1181 C CA . THR B 1 34 ? 37.305 29.126 -2.745 1.00 20.28 34 THR B CA 1
ATOM 1182 C C . THR B 1 34 ? 36.912 29.442 -4.181 1.00 23.06 34 THR B C 1
ATOM 1183 O O . THR B 1 34 ? 37.002 30.592 -4.614 1.00 22.83 34 THR B O 1
ATOM 1187 N N . ARG B 1 35 ? 36.557 28.414 -4.944 1.00 17.63 35 ARG B N 1
ATOM 1188 C CA . ARG B 1 35 ? 36.387 28.556 -6.386 1.00 17.79 35 ARG B CA 1
ATOM 1189 C C . ARG B 1 35 ? 34.972 29.024 -6.728 1.00 21.51 35 ARG B C 1
ATOM 1190 O O . ARG B 1 35 ? 34.000 28.584 -6.118 1.00 19.01 35 ARG B O 1
ATOM 1198 N N . VAL B 1 36 ? 34.867 29.901 -7.721 1.00 17.50 36 VAL B N 1
ATOM 1199 C CA . VAL B 1 36 ? 33.584 30.341 -8.248 1.00 19.62 36 VAL B CA 1
ATOM 1200 C C . VAL B 1 36 ? 33.182 29.345 -9.326 1.00 23.56 36 VAL B C 1
ATOM 1201 O O . VAL B 1 36 ? 33.812 29.280 -10.389 1.00 22.88 36 VAL B O 1
ATOM 1205 N N . VAL B 1 37 ? 32.109 28.598 -9.063 1.00 17.97 37 VAL B N 1
ATOM 1206 C CA . VAL B 1 37 ? 31.676 27.526 -9.951 1.00 21.77 37 VAL B CA 1
ATOM 1207 C C . VAL B 1 37 ? 30.455 27.895 -10.774 1.00 27.20 37 VAL B C 1
ATOM 1208 O O . VAL B 1 37 ? 30.083 27.126 -11.673 1.00 28.29 37 VAL B O 1
ATOM 1212 N N . ALA B 1 38 ? 29.814 29.025 -10.499 1.00 21.47 38 ALA B N 1
ATOM 1213 C CA . ALA B 1 38 ? 28.654 29.457 -11.270 1.00 29.10 38 ALA B CA 1
ATOM 1214 C C . ALA B 1 38 ? 28.381 30.928 -10.973 1.00 29.67 38 ALA B C 1
ATOM 1215 O O . ALA B 1 38 ? 28.788 31.456 -9.939 1.00 22.73 38 ALA B O 1
ATOM 1217 N N . ASP B 1 39 ? 27.658 31.577 -11.877 1.00 30.34 39 ASP B N 1
ATOM 1218 C CA . ASP B 1 39 ? 27.322 32.980 -11.687 1.00 29.80 39 ASP B CA 1
ATOM 1219 C C . ASP B 1 39 ? 25.954 33.247 -12.304 1.00 34.06 39 ASP B C 1
ATOM 1220 O O . ASP B 1 39 ? 25.328 32.362 -12.896 1.00 35.82 39 ASP B O 1
ATOM 1225 N N . THR B 1 40 ? 25.480 34.470 -12.133 1.00 30.25 40 THR B N 1
ATOM 1226 C CA . THR B 1 40 ? 24.349 34.986 -12.883 1.00 31.84 40 THR B CA 1
ATOM 1227 C C . THR B 1 40 ? 24.857 35.992 -13.895 1.00 30.56 40 THR B C 1
ATOM 1228 O O . THR B 1 40 ? 26.010 36.418 -13.858 1.00 30.57 40 THR B O 1
ATOM 1232 N N . ASP B 1 41 ? 23.998 36.342 -14.832 1.00 29.20 41 ASP B N 1
ATOM 1233 C CA . ASP B 1 41 ? 24.269 37.518 -15.632 1.00 31.95 41 ASP B CA 1
ATOM 1234 C C . ASP B 1 41 ? 23.957 38.778 -14.816 1.00 31.35 41 ASP B C 1
ATOM 1235 O O . ASP B 1 41 ? 23.421 38.711 -13.707 1.00 25.36 41 ASP B O 1
ATOM 1240 N N . VAL B 1 42 ? 24.301 39.942 -15.371 1.00 27.49 42 VAL B N 1
ATOM 1241 C CA . VAL B 1 42 ? 23.887 41.202 -14.756 1.00 30.50 42 VAL B CA 1
ATOM 1242 C C . VAL B 1 42 ? 22.367 41.306 -14.798 1.00 29.81 42 VAL B C 1
ATOM 1243 O O . VAL B 1 42 ? 21.741 41.061 -15.836 1.00 31.93 42 VAL B O 1
ATOM 1247 N N . MET B 1 43 ? 21.765 41.625 -13.658 1.00 25.91 43 MET B N 1
ATOM 1248 C CA . MET B 1 43 ? 20.320 41.772 -13.536 1.00 27.29 43 MET B CA 1
ATOM 1249 C C . MET B 1 43 ? 19.972 43.224 -13.229 1.00 29.83 43 MET B C 1
ATOM 1250 O O . MET B 1 43 ? 20.596 43.844 -12.360 1.00 21.39 43 MET B O 1
ATOM 1255 N N . LEU B 1 44 ? 18.961 43.752 -13.925 1.00 30.58 44 LEU B N 1
ATOM 1256 C CA . LEU B 1 44 ? 18.521 45.136 -13.799 1.00 26.79 44 LEU B CA 1
ATOM 1257 C C . LEU B 1 44 ? 17.133 45.210 -13.171 1.00 25.34 44 LEU B C 1
ATOM 1258 O O . LEU B 1 44 ? 16.341 44.272 -13.246 1.00 28.13 44 LEU B O 1
ATOM 1263 N N . GLY B 1 45 ? 16.836 46.355 -12.561 1.00 30.26 45 GLY B N 1
ATOM 1264 C CA . GLY B 1 45 ? 15.519 46.584 -12.003 1.00 30.22 45 GLY B CA 1
ATOM 1265 C C . GLY B 1 45 ? 15.215 45.845 -10.721 1.00 35.49 45 GLY B C 1
ATOM 1266 O O . GLY B 1 45 ? 14.053 45.814 -10.303 1.00 30.14 45 GLY B O 1
ATOM 1267 N N . ARG B 1 46 ? 16.218 45.242 -10.078 1.00 25.69 46 ARG B N 1
ATOM 1268 C CA . ARG B 1 46 ? 15.933 44.562 -8.824 1.00 26.27 46 ARG B CA 1
ATOM 1269 C C . ARG B 1 46 ? 15.860 45.565 -7.673 1.00 28.35 46 ARG B C 1
ATOM 1270 O O . ARG B 1 46 ? 16.556 46.587 -7.685 1.00 24.36 46 ARG B O 1
ATOM 1278 N N . PRO B 1 47 ? 15.026 45.292 -6.667 1.00 23.69 47 PRO B N 1
ATOM 1279 C CA . PRO B 1 47 ? 14.976 46.171 -5.489 1.00 26.87 47 PRO B CA 1
ATOM 1280 C C . PRO B 1 47 ? 16.250 46.042 -4.673 1.00 20.85 47 PRO B C 1
ATOM 1281 O O . PRO B 1 47 ? 16.610 44.940 -4.250 1.00 20.17 47 PRO B O 1
ATOM 1285 N N . CYS B 1 48 ? 16.885 47.187 -4.383 1.00 21.63 48 CYS B N 1
ATOM 1286 C CA . CYS B 1 48 ? 18.213 47.198 -3.788 1.00 21.81 48 CYS B CA 1
ATOM 1287 C C . CYS B 1 48 ? 18.191 47.831 -2.409 1.00 21.07 48 CYS B C 1
ATOM 1288 O O . CYS B 1 48 ? 17.300 48.616 -2.060 1.00 20.71 48 CYS B O 1
ATOM 1291 N N . TYR B 1 49 ? 19.204 47.460 -1.637 1.00 13.88 49 TYR B N 1
ATOM 1292 C CA . TYR B 1 49 ? 19.393 47.867 -0.256 1.00 18.06 49 TYR B CA 1
ATOM 1293 C C . TYR B 1 49 ? 20.854 48.231 -0.013 1.00 18.19 49 TYR B C 1
ATOM 1294 O O . TYR B 1 49 ? 21.745 47.727 -0.694 1.00 17.44 49 TYR B O 1
ATOM 1303 N N . VAL B 1 50 ? 21.085 49.135 0.949 1.00 23.17 50 VAL B N 1
ATOM 1304 C CA . VAL B 1 50 ? 22.380 49.311 1.595 1.00 20.15 50 VAL B CA 1
ATOM 1305 C C . VAL B 1 50 ? 22.316 48.577 2.922 1.00 21.62 50 VAL B C 1
ATOM 1306 O O . VAL B 1 50 ? 21.400 48.798 3.725 1.00 22.16 50 VAL B O 1
ATOM 1310 N N . VAL B 1 51 ? 23.284 47.702 3.156 1.00 18.71 51 VAL B N 1
ATOM 1311 C CA . VAL B 1 51 ? 23.479 47.063 4.444 1.00 21.81 51 VAL B CA 1
ATOM 1312 C C . VAL B 1 51 ? 24.718 47.696 5.046 1.00 20.76 51 VAL B C 1
ATOM 1313 O O . VAL B 1 51 ? 25.774 47.691 4.411 1.00 17.58 51 VAL B O 1
ATOM 1317 N N . GLU B 1 52 ? 24.572 48.282 6.236 1.00 18.47 52 GLU B N 1
ATOM 1318 C CA . GLU B 1 52 ? 25.654 48.928 6.977 1.00 21.60 52 GLU B CA 1
ATOM 1319 C C . GLU B 1 52 ? 26.106 48.069 8.154 1.00 22.93 52 GLU B C 1
ATOM 1320 O O . GLU B 1 52 ? 25.265 47.620 8.961 1.00 22.00 52 GLU B O 1
ATOM 1326 N N . PHE B 1 53 ? 27.439 47.904 8.277 1.00 20.75 53 PHE B N 1
ATOM 1327 C CA . PHE B 1 53 ? 28.084 47.039 9.265 1.00 23.46 53 PHE B CA 1
ATOM 1328 C C . PHE B 1 53 ? 28.888 47.821 10.306 1.00 27.10 53 PHE B C 1
ATOM 1329 O O . PHE B 1 53 ? 29.385 48.929 10.058 1.00 23.29 53 PHE B O 1
ATOM 1337 N N . SER B 1 54 ? 29.082 47.167 11.458 1.00 30.32 54 SER B N 1
ATOM 1338 C CA . SER B 1 54 ? 29.756 47.758 12.611 1.00 20.99 54 SER B CA 1
ATOM 1339 C C . SER B 1 54 ? 31.245 47.966 12.386 1.00 25.09 54 SER B C 1
ATOM 1340 O O . SER B 1 54 ? 31.884 48.653 13.189 1.00 23.90 54 SER B O 1
ATOM 1343 N N . ASP B 1 55 ? 31.828 47.379 11.345 1.00 20.60 55 ASP B N 1
ATOM 1344 C CA . ASP B 1 55 ? 33.230 47.607 11.057 1.00 29.24 55 ASP B CA 1
ATOM 1345 C C . ASP B 1 55 ? 33.438 48.843 10.197 1.00 23.37 55 ASP B C 1
ATOM 1346 O O . ASP B 1 55 ? 34.568 49.140 9.813 1.00 21.97 55 ASP B O 1
ATOM 1351 N N . GLY B 1 56 ? 32.387 49.598 9.924 1.00 21.59 56 GLY B N 1
ATOM 1352 C CA . GLY B 1 56 ? 32.538 50.780 9.109 1.00 21.52 56 GLY B CA 1
ATOM 1353 C C . GLY B 1 56 ? 32.443 50.571 7.617 1.00 23.18 56 GLY B C 1
ATOM 1354 O O . GLY B 1 56 ? 32.790 51.484 6.862 1.00 23.75 56 GLY B O 1
ATOM 1355 N N . THR B 1 57 ? 31.982 49.411 7.160 1.00 21.58 57 THR B N 1
ATOM 1356 C CA . THR B 1 57 ? 31.800 49.190 5.736 1.00 22.22 57 THR B CA 1
ATOM 1357 C C . THR B 1 57 ? 30.318 49.021 5.435 1.00 15.50 57 THR B C 1
ATOM 1358 O O . THR B 1 57 ? 29.476 48.941 6.333 1.00 22.85 57 THR B O 1
ATOM 1362 N N . ALA B 1 58 ? 30.007 48.983 4.148 1.00 17.65 58 ALA B N 1
ATOM 1363 C CA . ALA B 1 58 ? 28.634 48.888 3.683 1.00 20.23 58 ALA B CA 1
ATOM 1364 C C . ALA B 1 58 ? 28.639 48.163 2.353 1.00 23.97 58 ALA B C 1
ATOM 1365 O O . ALA B 1 58 ? 29.564 48.318 1.551 1.00 20.38 58 ALA B O 1
ATOM 1367 N N . ILE B 1 59 ? 27.595 47.372 2.123 1.00 16.33 59 ILE B N 1
ATOM 1368 C CA . ILE B 1 59 ? 27.449 46.623 0.878 1.00 16.14 59 ILE B CA 1
ATOM 1369 C C . ILE B 1 59 ? 26.048 46.867 0.330 1.00 17.40 59 ILE B C 1
ATOM 1370 O O . ILE B 1 59 ? 25.067 46.817 1.080 1.00 17.70 59 ILE B O 1
ATOM 1375 N N . VAL B 1 60 ? 25.958 47.102 -0.976 1.00 13.08 60 VAL B N 1
ATOM 1376 C CA . VAL B 1 60 ? 24.680 47.240 -1.669 1.00 21.13 60 VAL B CA 1
ATOM 1377 C C . VAL B 1 60 ? 24.278 45.882 -2.246 1.00 20.42 60 VAL B C 1
ATOM 1378 O O . VAL B 1 60 ? 25.019 45.286 -3.032 1.00 16.35 60 VAL B O 1
ATOM 1382 N N . ALA B 1 61 ? 23.095 45.392 -1.858 1.00 22.44 61 ALA B N 1
ATOM 1383 C CA . ALA B 1 61 ? 22.645 44.058 -2.229 1.00 21.15 61 ALA B CA 1
ATOM 1384 C C . ALA B 1 61 ? 21.188 44.100 -2.678 1.00 22.07 61 ALA B C 1
ATOM 1385 O O . ALA B 1 61 ? 20.427 44.964 -2.248 1.00 23.31 61 ALA B O 1
ATOM 1387 N N . ASP B 1 62 ? 20.777 43.144 -3.515 1.00 16.66 62 ASP B N 1
ATOM 1388 C CA . ASP B 1 62 ? 19.352 43.145 -3.821 1.00 20.79 62 ASP B CA 1
ATOM 1389 C C . ASP B 1 62 ? 18.589 42.414 -2.720 1.00 21.60 62 ASP B C 1
ATOM 1390 O O . ASP B 1 62 ? 19.174 41.872 -1.766 1.00 24.02 62 ASP B O 1
ATOM 1395 N N . ALA B 1 63 ? 17.254 42.455 -2.852 1.00 17.18 63 ALA B N 1
ATOM 1396 C CA . ALA B 1 63 ? 16.342 41.968 -1.820 1.00 21.45 63 ALA B CA 1
ATOM 1397 C C . ALA B 1 63 ? 16.578 40.500 -1.477 1.00 22.61 63 ALA B C 1
ATOM 1398 O O . ALA B 1 63 ? 16.493 40.105 -0.305 1.00 17.98 63 ALA B O 1
ATOM 1400 N N A GLN B 1 64 ? 16.864 39.678 -2.483 0.58 26.43 64 GLN B N 1
ATOM 1401 N N B GLN B 1 64 ? 16.865 39.676 -2.482 0.42 23.78 64 GLN B N 1
ATOM 1402 C CA A GLN B 1 64 ? 16.911 38.235 -2.300 0.58 23.73 64 GLN B CA 1
ATOM 1403 C CA B GLN B 1 64 ? 16.918 38.235 -2.295 0.42 27.26 64 GLN B CA 1
ATOM 1404 C C A GLN B 1 64 ? 18.287 37.724 -1.894 0.58 25.01 64 GLN B C 1
ATOM 1405 C C B GLN B 1 64 ? 18.342 37.717 -2.124 0.42 24.83 64 GLN B C 1
ATOM 1406 O O A GLN B 1 64 ? 18.425 36.519 -1.636 0.58 21.71 64 GLN B O 1
ATOM 1407 O O B GLN B 1 64 ? 18.572 36.511 -2.253 0.42 24.05 64 GLN B O 1
ATOM 1418 N N . HIS B 1 65 ? 19.293 38.598 -1.814 1.00 23.03 65 HIS B N 1
ATOM 1419 C CA . HIS B 1 65 ? 20.630 38.148 -1.454 1.00 24.82 65 HIS B CA 1
ATOM 1420 C C . HIS B 1 65 ? 20.606 37.578 -0.046 1.00 21.93 65 HIS B C 1
ATOM 1421 O O . HIS B 1 65 ? 19.883 38.067 0.826 1.00 23.47 65 HIS B O 1
ATOM 1428 N N . GLN B 1 66 ? 21.387 36.536 0.165 1.00 19.32 66 GLN B N 1
ATOM 1429 C CA . GLN B 1 66 ? 21.349 35.757 1.391 1.00 19.41 66 GLN B CA 1
ATOM 1430 C C . GLN B 1 66 ? 22.537 36.070 2.282 1.00 18.29 66 GLN B C 1
ATOM 1431 O O . GLN B 1 66 ? 23.658 36.230 1.801 1.00 21.91 66 GLN B O 1
ATOM 1437 N N . TRP B 1 67 ? 22.290 36.092 3.583 1.00 17.12 67 TRP B N 1
ATOM 1438 C CA . TRP B 1 67 ? 23.250 36.429 4.614 1.00 27.05 67 TRP B CA 1
ATOM 1439 C C . TRP B 1 67 ? 23.224 35.368 5.698 1.00 27.29 67 TRP B C 1
ATOM 1440 O O . TRP B 1 67 ? 22.146 34.951 6.135 1.00 28.51 67 TRP B O 1
ATOM 1451 N N . PRO B 1 68 ? 24.391 34.928 6.170 1.00 26.92 68 PRO B N 1
ATOM 1452 C CA . PRO B 1 68 ? 24.419 33.965 7.279 1.00 29.27 68 PRO B CA 1
ATOM 1453 C C . PRO B 1 68 ? 24.324 34.654 8.630 1.00 32.22 68 PRO B C 1
ATOM 1454 O O . PRO B 1 68 ? 25.287 35.280 9.077 1.00 36.01 68 PRO B O 1
ATOM 1458 N N . THR B 1 69 ? 23.187 34.564 9.303 1.00 29.51 69 THR B N 1
ATOM 1459 C CA . THR B 1 69 ? 23.041 35.224 10.598 1.00 33.09 69 THR B CA 1
ATOM 1460 C C . THR B 1 69 ? 23.067 34.199 11.729 1.00 44.94 69 THR B C 1
ATOM 1461 O O . THR B 1 69 ? 23.065 32.981 11.500 1.00 41.18 69 THR B O 1
ATOM 1465 N N . GLU B 1 70 ? 23.132 34.726 12.960 1.00 40.43 70 GLU B N 1
ATOM 1466 C CA . GLU B 1 70 ? 23.031 33.908 14.165 1.00 44.78 70 GLU B CA 1
ATOM 1467 C C . GLU B 1 70 ? 21.789 33.018 14.189 1.00 48.12 70 GLU B C 1
ATOM 1468 O O . GLU B 1 70 ? 21.824 31.933 14.786 1.00 51.07 70 GLU B O 1
ATOM 1474 N N . HIS B 1 71 ? 20.696 33.455 13.559 1.00 47.72 71 HIS B N 1
ATOM 1475 C CA . HIS B 1 71 ? 19.460 32.693 13.411 1.00 49.30 71 HIS B CA 1
ATOM 1476 C C . HIS B 1 71 ? 19.320 31.981 12.081 1.00 41.31 71 HIS B C 1
ATOM 1477 O O . HIS B 1 71 ? 18.204 31.612 11.717 1.00 48.45 71 HIS B O 1
ATOM 1484 N N . GLY B 1 72 ? 20.395 31.824 11.329 1.00 41.57 72 GLY B N 1
ATOM 1485 C CA . GLY B 1 72 ? 20.323 31.179 10.032 1.00 36.15 72 GLY B CA 1
ATOM 1486 C C . GLY B 1 72 ? 20.335 32.154 8.876 1.00 38.46 72 GLY B C 1
ATOM 1487 O O . GLY B 1 72 ? 20.565 33.356 9.021 1.00 38.75 72 GLY B O 1
ATOM 1488 N N . VAL B 1 73 ? 20.057 31.600 7.698 1.00 37.71 73 VAL B N 1
ATOM 1489 C CA . VAL B 1 73 ? 20.081 32.375 6.466 1.00 36.47 73 VAL B CA 1
ATOM 1490 C C . VAL B 1 73 ? 18.929 33.372 6.455 1.00 38.77 73 VAL B C 1
ATOM 1491 O O . VAL B 1 73 ? 17.770 33.008 6.690 1.00 35.14 73 VAL B O 1
ATOM 1495 N N . ARG B 1 74 ? 19.240 34.644 6.172 1.00 28.63 74 ARG B N 1
ATOM 1496 C CA . ARG B 1 74 ? 18.212 35.664 5.996 1.00 27.18 74 ARG B CA 1
ATOM 1497 C C . ARG B 1 74 ? 18.516 36.452 4.732 1.00 27.54 74 ARG B C 1
ATOM 1498 O O . ARG B 1 74 ? 19.671 36.817 4.478 1.00 27.97 74 ARG B O 1
ATOM 1506 N N . ILE B 1 75 ? 17.479 36.720 3.952 1.00 22.63 75 ILE B N 1
ATOM 1507 C CA . ILE B 1 75 ? 17.628 37.556 2.775 1.00 22.17 75 ILE B CA 1
ATOM 1508 C C . ILE B 1 75 ? 17.660 39.027 3.189 1.00 25.59 75 ILE B C 1
ATOM 1509 O O . ILE B 1 75 ? 17.207 39.401 4.275 1.00 22.39 75 ILE B O 1
ATOM 1514 N N . THR B 1 76 ? 18.243 39.856 2.314 1.00 20.39 76 THR B N 1
ATOM 1515 C CA . THR B 1 76 ? 18.433 41.279 2.619 1.00 21.87 76 THR B CA 1
ATOM 1516 C C . THR B 1 76 ? 17.138 41.918 3.110 1.00 26.91 76 THR B C 1
ATOM 1517 O O . THR B 1 76 ? 17.110 42.578 4.150 1.00 27.56 76 THR B O 1
ATOM 1521 N N . ALA B 1 77 ? 16.040 41.675 2.392 1.00 28.13 77 ALA B N 1
ATOM 1522 C CA . ALA B 1 77 ? 14.743 42.255 2.720 1.00 16.64 77 ALA B CA 1
ATOM 1523 C C . ALA B 1 77 ? 14.256 41.895 4.116 1.00 29.06 77 ALA B C 1
ATOM 1524 O O . ALA B 1 77 ? 13.330 42.548 4.609 1.00 35.88 77 ALA B O 1
ATOM 1526 N N . ASN B 1 78 ? 14.856 40.894 4.764 1.00 27.74 78 ASN B N 1
ATOM 1527 C CA . ASN B 1 78 ? 14.489 40.454 6.100 1.00 24.71 78 ASN B CA 1
ATOM 1528 C C . ASN B 1 78 ? 15.531 40.799 7.145 1.00 29.91 78 ASN B C 1
ATOM 1529 O O . ASN B 1 78 ? 15.379 40.394 8.302 1.00 31.00 78 ASN B O 1
ATOM 1534 N N . LEU B 1 79 ? 16.610 41.481 6.770 1.00 28.06 79 LEU B N 1
ATOM 1535 C CA . LEU B 1 79 ? 17.608 41.885 7.752 1.00 32.17 79 LEU B CA 1
ATOM 1536 C C . LEU B 1 79 ? 17.067 43.025 8.603 1.00 32.60 79 LEU B C 1
ATOM 1537 O O . LEU B 1 79 ? 16.358 43.905 8.105 1.00 37.24 79 LEU B O 1
ATOM 1542 N N . ARG B 1 80 ? 17.395 43.003 9.892 1.00 33.30 80 ARG B N 1
ATOM 1543 C CA . ARG B 1 80 ? 17.106 44.125 10.771 1.00 39.88 80 ARG B CA 1
ATOM 1544 C C . ARG B 1 80 ? 18.387 44.545 11.477 1.00 39.71 80 ARG B C 1
ATOM 1545 O O . ARG B 1 80 ? 19.270 43.721 11.745 1.00 36.16 80 ARG B O 1
ATOM 1553 N N . ALA B 1 81 ? 18.490 45.849 11.749 1.00 33.37 81 ALA B N 1
ATOM 1554 C CA . ALA B 1 81 ? 19.607 46.359 12.530 1.00 34.20 81 ALA B CA 1
ATOM 1555 C C . ALA B 1 81 ? 19.717 45.586 13.835 1.00 33.10 81 ALA B C 1
ATOM 1556 O O . ALA B 1 81 ? 18.709 45.268 14.473 1.00 40.39 81 ALA B O 1
ATOM 1558 N N . GLY B 1 82 ? 20.944 45.261 14.221 1.00 28.99 82 GLY B N 1
ATOM 1559 C CA . GLY B 1 82 ? 21.197 44.465 15.393 1.00 30.13 82 GLY B CA 1
ATOM 1560 C C . GLY B 1 82 ? 21.585 43.022 15.118 1.00 37.97 82 GLY B C 1
ATOM 1561 O O . GLY B 1 82 ? 22.213 42.394 15.977 1.00 30.42 82 GLY B O 1
ATOM 1562 N N . MET B 1 83 ? 21.207 42.472 13.965 1.00 40.45 83 MET B N 1
ATOM 1563 C CA . MET B 1 83 ? 21.630 41.124 13.610 1.00 39.10 83 MET B CA 1
ATOM 1564 C C . MET B 1 83 ? 23.147 41.063 13.412 1.00 37.89 83 MET B C 1
ATOM 1565 O O . MET B 1 83 ? 23.829 42.086 13.301 1.00 31.69 83 MET B O 1
ATOM 1570 N N . HIS B 1 84 ? 23.679 39.837 13.405 1.00 36.21 84 HIS B N 1
ATOM 1571 C CA . HIS B 1 84 ? 25.094 39.574 13.172 1.00 31.79 84 HIS B CA 1
ATOM 1572 C C . HIS B 1 84 ? 25.270 38.629 11.992 1.00 40.21 84 HIS B C 1
ATOM 1573 O O . HIS B 1 84 ? 24.428 37.764 11.748 1.00 33.69 84 HIS B O 1
ATOM 1580 N N . THR B 1 85 ? 26.378 38.784 11.267 1.00 31.59 85 THR B N 1
ATOM 1581 C CA . THR B 1 85 ? 26.767 37.819 10.246 1.00 34.34 85 THR B CA 1
ATOM 1582 C C . THR B 1 85 ? 27.811 36.885 10.846 1.00 40.78 85 THR B C 1
ATOM 1583 O O . THR B 1 85 ? 28.772 37.350 11.468 1.00 43.43 85 THR B O 1
ATOM 1587 N N . VAL B 1 86 ? 27.583 35.576 10.731 1.00 32.76 86 VAL B N 1
ATOM 1588 C CA . VAL B 1 86 ? 28.386 34.602 11.458 1.00 41.43 86 VAL B CA 1
ATOM 1589 C C . VAL B 1 86 ? 29.039 33.636 10.479 1.00 45.85 86 VAL B C 1
ATOM 1590 O O . VAL B 1 86 ? 28.635 33.506 9.321 1.00 43.79 86 VAL B O 1
ATOM 1594 N N . VAL B 1 87 ? 30.074 32.956 10.968 1.00 39.27 87 VAL B N 1
ATOM 1595 C CA . VAL B 1 87 ? 30.711 31.856 10.251 1.00 41.15 87 VAL B CA 1
ATOM 1596 C C . VAL B 1 87 ? 30.628 30.628 11.146 1.00 44.87 87 VAL B C 1
ATOM 1597 O O . VAL B 1 87 ? 30.162 30.712 12.288 1.00 50.31 87 VAL B O 1
ATOM 1601 N N . SER B 1 88 ? 31.063 29.482 10.637 1.00 53.91 88 SER B N 1
ATOM 1602 C CA . SER B 1 88 ? 31.116 28.270 11.450 1.00 53.20 88 SER B CA 1
ATOM 1603 C C . SER B 1 88 ? 32.553 28.001 11.873 1.00 46.06 88 SER B C 1
ATOM 1604 O O . SER B 1 88 ? 33.017 28.518 12.888 1.00 47.67 88 SER B O 1
ATOM 1607 N N . LEU B 1 99 ? 28.096 30.238 14.333 1.00 58.27 99 LEU B N 1
ATOM 1608 C CA . LEU B 1 99 ? 28.737 29.916 15.606 1.00 64.00 99 LEU B CA 1
ATOM 1609 C C . LEU B 1 99 ? 29.609 31.072 16.094 1.00 59.67 99 LEU B C 1
ATOM 1610 O O . LEU B 1 99 ? 29.512 31.484 17.251 1.00 61.42 99 LEU B O 1
ATOM 1615 N N . ALA B 1 100 ? 30.459 31.592 15.207 1.00 55.21 100 ALA B N 1
ATOM 1616 C CA . ALA B 1 100 ? 31.356 32.694 15.540 1.00 56.97 100 ALA B CA 1
ATOM 1617 C C . ALA B 1 100 ? 30.858 33.987 14.911 1.00 53.71 100 ALA B C 1
ATOM 1618 O O . ALA B 1 100 ? 30.716 34.053 13.680 1.00 43.74 100 ALA B O 1
ATOM 1620 N N . PRO B 1 101 ? 30.600 35.031 15.697 1.00 55.64 101 PRO B N 1
ATOM 1621 C CA . PRO B 1 101 ? 30.155 36.300 15.113 1.00 54.05 101 PRO B CA 1
ATOM 1622 C C . PRO B 1 101 ? 31.300 36.992 14.395 1.00 57.56 101 PRO B C 1
ATOM 1623 O O . PRO B 1 101 ? 32.472 36.839 14.754 1.00 57.00 101 PRO B O 1
ATOM 1627 N N . ALA B 1 102 ? 30.955 37.760 13.366 1.00 41.81 102 ALA B N 1
ATOM 1628 C CA . ALA B 1 102 ? 31.984 38.440 12.587 1.00 38.02 102 ALA B CA 1
ATOM 1629 C C . ALA B 1 102 ? 31.794 39.941 12.540 1.00 42.65 102 ALA B C 1
ATOM 1630 O O . ALA B 1 102 ? 32.766 40.691 12.632 1.00 49.72 102 ALA B O 1
ATOM 1632 N N . VAL B 1 103 ? 30.561 40.398 12.401 1.00 31.53 103 VAL B N 1
ATOM 1633 C CA . VAL B 1 103 ? 30.279 41.812 12.249 1.00 35.34 103 VAL B CA 1
ATOM 1634 C C . VAL B 1 103 ? 28.794 41.958 12.518 1.00 37.67 103 VAL B C 1
ATOM 1635 O O . VAL B 1 103 ? 28.020 41.018 12.319 1.00 32.87 103 VAL B O 1
ATOM 1639 N N . GLN B 1 104 ? 28.380 43.114 12.992 1.00 29.93 104 GLN B N 1
ATOM 1640 C CA . GLN B 1 104 ? 26.984 43.318 13.316 1.00 28.69 104 GLN B CA 1
ATOM 1641 C C . GLN B 1 104 ? 26.388 44.288 12.305 1.00 24.25 104 GLN B C 1
ATOM 1642 O O . GLN B 1 104 ? 27.057 45.217 11.846 1.00 25.12 104 GLN B O 1
ATOM 1648 N N . ILE B 1 105 ? 25.157 44.009 11.899 1.00 24.15 105 ILE B N 1
ATOM 1649 C CA . ILE B 1 105 ? 24.456 44.850 10.942 1.00 24.53 105 ILE B CA 1
ATOM 1650 C C . ILE B 1 105 ? 23.932 46.044 11.725 1.00 28.59 105 ILE B C 1
ATOM 1651 O O . ILE B 1 105 ? 23.133 45.888 12.654 1.00 33.50 105 ILE B O 1
ATOM 1656 N N . THR B 1 106 ? 24.450 47.227 11.411 1.00 24.35 106 THR B N 1
ATOM 1657 C CA . THR B 1 106 ? 24.000 48.435 12.077 1.00 27.01 106 THR B CA 1
ATOM 1658 C C . THR B 1 106 ? 22.774 49.043 11.415 1.00 28.19 106 THR B C 1
ATOM 1659 O O . THR B 1 106 ? 21.986 49.701 12.100 1.00 30.04 106 THR B O 1
ATOM 1663 N N . ALA B 1 107 ? 22.651 48.960 10.091 1.00 24.09 107 ALA B N 1
ATOM 1664 C CA . ALA B 1 107 ? 21.465 49.539 9.472 1.00 23.75 107 ALA B CA 1
ATOM 1665 C C . ALA B 1 107 ? 21.161 48.809 8.169 1.00 21.38 107 ALA B C 1
ATOM 1666 O O . ALA B 1 107 ? 22.036 48.190 7.570 1.00 25.89 107 ALA B O 1
ATOM 1668 N N . VAL B 1 108 ? 19.899 48.883 7.743 1.00 19.73 108 VAL B N 1
ATOM 1669 C CA . VAL B 1 108 ? 19.446 48.347 6.460 1.00 19.02 108 VAL B CA 1
ATOM 1670 C C . VAL B 1 108 ? 18.466 49.331 5.853 1.00 22.38 108 VAL B C 1
ATOM 1671 O O . VAL B 1 108 ? 17.469 49.682 6.491 1.00 21.31 108 VAL B O 1
ATOM 1675 N N . ARG B 1 109 ? 18.700 49.744 4.614 1.00 17.97 109 ARG B N 1
ATOM 1676 C CA . ARG B 1 109 ? 17.722 50.657 4.037 1.00 21.31 109 ARG B CA 1
ATOM 1677 C C . ARG B 1 109 ? 17.663 50.469 2.530 1.00 25.80 109 ARG B C 1
ATOM 1678 O O . ARG B 1 109 ? 18.642 50.053 1.914 1.00 24.90 109 ARG B O 1
ATOM 1686 N N . ARG B 1 110 ? 16.487 50.715 1.952 1.00 15.66 110 ARG B N 1
ATOM 1687 C CA . ARG B 1 110 ? 16.350 50.645 0.498 1.00 20.67 110 ARG B CA 1
ATOM 1688 C C . ARG B 1 110 ? 17.168 51.741 -0.178 1.00 20.99 110 ARG B C 1
ATOM 1689 O O . ARG B 1 110 ? 17.412 52.811 0.395 1.00 20.34 110 ARG B O 1
ATOM 1697 N N . ARG B 1 111 ? 17.573 51.482 -1.420 1.00 17.94 111 ARG B N 1
ATOM 1698 C CA . ARG B 1 111 ? 18.233 52.506 -2.217 1.00 22.67 111 ARG B CA 1
ATOM 1699 C C . ARG B 1 111 ? 17.857 52.283 -3.669 1.00 17.32 111 ARG B C 1
ATOM 1700 O O . ARG B 1 111 ? 17.452 51.177 -4.038 1.00 18.68 111 ARG B O 1
ATOM 1708 N N . PRO B 1 112 ? 17.965 53.308 -4.517 1.00 21.80 112 PRO B N 1
ATOM 1709 C CA . PRO B 1 112 ? 17.585 53.132 -5.924 1.00 22.01 112 PRO B CA 1
ATOM 1710 C C . PRO B 1 112 ? 18.310 51.961 -6.572 1.00 30.09 112 PRO B C 1
ATOM 1711 O O . PRO B 1 112 ? 19.497 51.714 -6.319 1.00 25.16 112 PRO B O 1
ATOM 1715 N N . SER B 1 113 ? 17.578 51.263 -7.439 1.00 21.82 113 SER B N 1
ATOM 1716 C CA . SER B 1 113 ? 18.061 50.033 -8.053 1.00 25.66 113 SER B CA 1
ATOM 1717 C C . SER B 1 113 ? 19.332 50.281 -8.852 1.00 24.53 113 SER B C 1
ATOM 1718 O O . SER B 1 113 ? 19.451 51.272 -9.576 1.00 25.02 113 SER B O 1
ATOM 1721 N N . VAL B 1 114 ? 20.299 49.378 -8.693 1.00 23.01 114 VAL B N 1
ATOM 1722 C CA . VAL B 1 114 ? 21.523 49.373 -9.486 1.00 25.69 114 VAL B CA 1
ATOM 1723 C C . VAL B 1 114 ? 21.700 47.965 -10.046 1.00 24.97 114 VAL B C 1
ATOM 1724 O O . VAL B 1 114 ? 21.086 47.017 -9.541 1.00 21.84 114 VAL B O 1
ATOM 1728 N N . PRO B 1 115 ? 22.494 47.799 -11.106 1.00 24.39 115 PRO B N 1
ATOM 1729 C CA . PRO B 1 115 ? 22.758 46.444 -11.622 1.00 20.89 115 PRO B CA 1
ATOM 1730 C C . PRO B 1 115 ? 23.426 45.569 -10.568 1.00 21.34 115 PRO B C 1
ATOM 1731 O O . PRO B 1 115 ? 24.272 46.034 -9.807 1.00 23.24 115 PRO B O 1
ATOM 1735 N N . VAL B 1 116 ? 23.011 44.300 -10.498 1.00 18.07 116 VAL B N 1
ATOM 1736 C CA . VAL B 1 116 ? 23.532 43.363 -9.510 1.00 19.29 116 VAL B CA 1
ATOM 1737 C C . VAL B 1 116 ? 23.813 42.023 -10.187 1.00 21.83 116 VAL B C 1
ATOM 1738 O O . VAL B 1 116 ? 23.384 41.758 -11.312 1.00 25.49 116 VAL B O 1
ATOM 1742 N N . ARG B 1 117 ? 24.530 41.166 -9.467 1.00 24.43 117 ARG B N 1
ATOM 1743 C CA . ARG B 1 117 ? 24.996 39.885 -9.977 1.00 22.27 117 ARG B C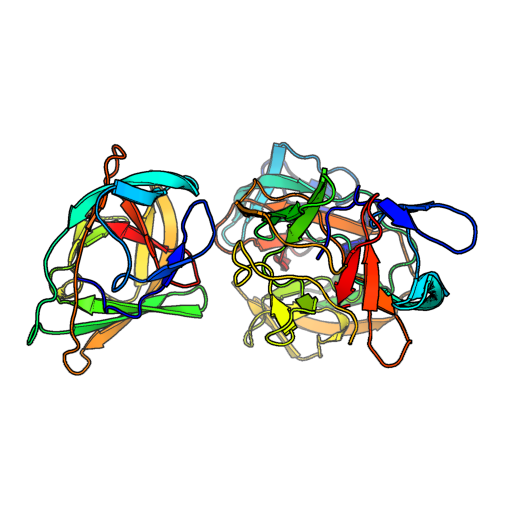A 1
ATOM 1744 C C . ARG B 1 117 ? 25.397 39.044 -8.775 1.00 25.88 117 ARG B C 1
ATOM 1745 O O . ARG B 1 117 ? 25.795 39.584 -7.741 1.00 21.28 117 ARG B O 1
ATOM 1753 N N A CYS B 1 118 ? 25.293 37.725 -8.913 0.36 25.95 118 CYS B N 1
ATOM 1754 N N B CYS B 1 118 ? 25.292 37.721 -8.901 0.64 25.72 118 CYS B N 1
ATOM 1755 C CA A CYS B 1 118 ? 25.696 36.823 -7.846 0.36 28.94 118 CYS B CA 1
ATOM 1756 C CA B CYS B 1 118 ? 25.771 36.876 -7.820 0.64 27.26 118 CYS B CA 1
ATOM 1757 C C A CYS B 1 118 ? 26.664 35.777 -8.382 0.36 28.90 118 CYS B C 1
ATOM 1758 C C B CYS B 1 118 ? 26.551 35.693 -8.374 0.64 29.12 118 CYS B C 1
ATOM 1759 O O A CYS B 1 118 ? 26.915 35.683 -9.588 0.36 25.66 118 CYS B O 1
ATOM 1760 O O B CYS B 1 118 ? 26.550 35.417 -9.581 0.64 24.65 118 CYS B O 1
ATOM 1765 N N . VAL B 1 119 ? 27.210 34.987 -7.451 1.00 25.04 119 VAL B N 1
ATOM 1766 C CA . VAL B 1 119 ? 28.106 33.880 -7.765 1.00 23.13 119 VAL B CA 1
ATOM 1767 C C . VAL B 1 119 ? 27.876 32.742 -6.779 1.00 25.75 119 VAL B C 1
ATOM 1768 O O . VAL B 1 119 ? 27.325 32.926 -5.690 1.00 27.69 119 VAL B O 1
ATOM 1772 N N . GLU B 1 120 ? 28.356 31.561 -7.172 1.00 27.03 120 GLU B N 1
ATOM 1773 C CA . GLU B 1 120 ? 28.324 30.334 -6.382 1.00 27.37 120 GLU B CA 1
ATOM 1774 C C . GLU B 1 120 ? 29.754 29.910 -6.092 1.00 19.50 120 GLU B C 1
ATOM 1775 O O . GLU B 1 120 ? 30.583 29.905 -7.007 1.00 23.91 120 GLU B O 1
ATOM 1781 N N . VAL B 1 121 ? 30.055 29.583 -4.830 1.00 21.67 121 VAL B N 1
ATOM 1782 C CA . VAL B 1 121 ? 31.378 29.064 -4.463 1.00 19.99 121 VAL B CA 1
ATOM 1783 C C . VAL B 1 121 ? 31.226 27.652 -3.894 1.00 30.75 121 VAL B C 1
ATOM 1784 O O . VAL B 1 121 ? 30.119 27.210 -3.564 1.00 29.79 121 VAL B O 1
ATOM 1788 N N . ASP B 1 122 ? 32.357 26.928 -3.794 1.00 26.43 122 ASP B N 1
ATOM 1789 C CA . ASP B 1 122 ? 32.293 25.494 -3.526 1.00 23.27 122 ASP B CA 1
ATOM 1790 C C . ASP B 1 122 ? 32.850 25.076 -2.167 1.00 26.66 122 ASP B C 1
ATOM 1791 O O . ASP B 1 122 ? 33.166 23.894 -1.986 1.00 27.44 122 ASP B O 1
ATOM 1796 N N . ASN B 1 123 ? 32.937 25.984 -1.192 1.00 26.47 123 ASN B N 1
ATOM 1797 C CA . ASN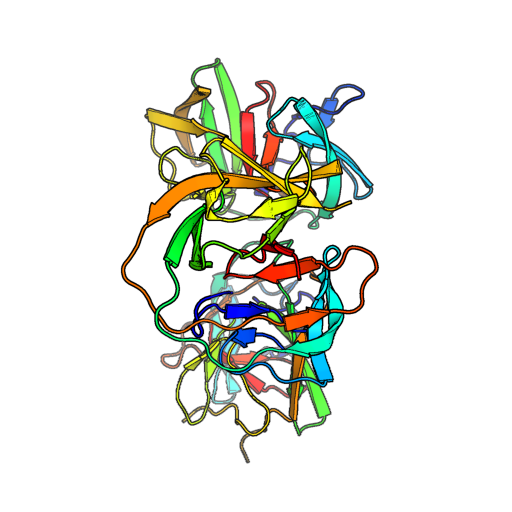 B 1 123 ? 33.259 25.519 0.156 1.00 20.67 123 ASN B CA 1
ATOM 1798 C C . ASN B 1 123 ? 31.987 25.046 0.863 1.00 25.22 123 ASN B C 1
ATOM 1799 O O . ASN B 1 123 ? 30.876 25.384 0.446 1.00 28.21 123 ASN B O 1
ATOM 1804 N N . PRO B 1 124 ? 32.122 24.203 1.897 1.00 27.51 124 PRO B N 1
ATOM 1805 C CA . PRO B 1 124 ? 30.929 23.561 2.474 1.00 33.95 124 PRO B CA 1
ATOM 1806 C C . PRO B 1 124 ? 29.934 24.530 3.076 1.00 33.31 124 PRO B C 1
ATOM 1807 O O . PRO B 1 124 ? 28.745 24.209 3.135 1.00 34.03 124 PRO B O 1
ATOM 1811 N N . GLU B 1 125 ? 30.374 25.693 3.540 1.00 31.72 125 GLU B N 1
ATOM 1812 C CA . GLU B 1 125 ? 29.445 26.673 4.086 1.00 28.23 125 GLU B CA 1
ATOM 1813 C C . GLU B 1 125 ? 28.781 27.526 3.018 1.00 26.86 125 GLU B C 1
ATOM 1814 O O . GLU B 1 125 ? 27.826 28.238 3.331 1.00 34.21 125 GLU B O 1
ATOM 1820 N N . HIS B 1 126 ? 29.256 27.474 1.778 1.00 25.21 126 HIS B N 1
ATOM 1821 C CA . HIS B 1 126 ? 28.731 28.304 0.695 1.00 29.58 126 HIS B CA 1
ATOM 1822 C C . HIS B 1 126 ? 28.828 29.791 1.025 1.00 28.54 126 HIS B C 1
ATOM 1823 O O . HIS B 1 126 ? 27.924 30.571 0.719 1.00 31.00 126 HIS B O 1
ATOM 1830 N N . LEU B 1 127 ? 29.946 30.192 1.631 1.00 26.61 127 LEU B N 1
ATOM 1831 C CA . LEU B 1 127 ? 30.187 31.587 1.999 1.00 19.17 127 LEU B CA 1
ATOM 1832 C C . LEU B 1 127 ? 31.413 32.118 1.275 1.00 20.70 127 LEU B C 1
ATOM 1833 O O . LEU B 1 127 ? 32.386 31.385 1.071 1.00 16.03 127 LEU B O 1
ATOM 1838 N N . TYR B 1 128 ? 31.385 33.410 0.942 1.00 21.81 128 TYR B N 1
ATOM 1839 C CA . TYR B 1 128 ? 32.577 34.119 0.485 1.00 20.15 128 TYR B CA 1
ATOM 1840 C C . TYR B 1 128 ? 32.627 35.473 1.185 1.00 17.98 128 TYR B C 1
ATOM 1841 O O . TYR B 1 128 ? 31.647 35.909 1.782 1.00 16.07 128 TYR B O 1
ATOM 1850 N N . LEU B 1 129 ? 33.807 36.109 1.160 1.00 18.89 129 LEU B N 1
ATOM 1851 C CA . LEU B 1 129 ? 33.997 37.418 1.789 1.00 16.39 129 LEU B CA 1
ATOM 1852 C C . LEU B 1 129 ? 33.720 38.554 0.810 1.00 17.75 129 LEU B C 1
ATOM 1853 O O . LEU B 1 129 ? 34.084 38.475 -0.365 1.00 17.87 129 LEU B O 1
ATOM 1858 N N . ALA B 1 130 ? 33.090 39.628 1.315 1.00 15.43 130 ALA B N 1
ATOM 1859 C CA . ALA B 1 130 ? 32.588 40.713 0.475 1.00 16.98 130 ALA B CA 1
ATOM 1860 C C . ALA B 1 130 ? 32.870 42.061 1.120 1.00 19.49 130 ALA B C 1
ATOM 1861 O O . ALA B 1 130 ? 32.906 42.179 2.347 1.00 21.28 130 ALA B O 1
ATOM 1863 N N . GLY B 1 131 ? 33.033 43.092 0.280 1.00 20.07 131 GLY B N 1
ATOM 1864 C CA . GLY B 1 131 ? 33.249 44.433 0.772 1.00 13.09 131 GLY B CA 1
ATOM 1865 C C . GLY B 1 131 ? 34.675 44.662 1.244 1.00 18.75 131 GLY B C 1
ATOM 1866 O O . GLY B 1 131 ? 35.449 43.717 1.428 1.00 19.13 131 GLY B O 1
ATOM 1867 N N . PRO B 1 132 ? 35.050 45.931 1.477 1.00 18.50 132 PRO B N 1
ATOM 1868 C CA . PRO B 1 132 ? 36.405 46.213 2.002 1.00 18.47 132 PRO B CA 1
ATOM 1869 C C . PRO B 1 132 ? 36.639 45.628 3.388 1.00 22.67 132 PRO B C 1
ATOM 1870 O O . PRO B 1 132 ? 37.794 45.458 3.781 1.00 22.42 132 PRO B O 1
ATOM 1874 N N . GLY B 1 133 ? 35.589 45.303 4.136 1.00 19.30 133 GLY B N 1
ATOM 1875 C CA . GLY B 1 133 ? 35.779 44.660 5.417 1.00 19.81 133 GLY B CA 1
ATOM 1876 C C . GLY B 1 133 ? 35.873 43.143 5.355 1.00 20.13 133 GLY B C 1
ATOM 1877 O O . GLY B 1 133 ? 36.067 42.497 6.388 1.00 21.35 133 GLY B O 1
ATOM 1878 N N . MET B 1 134 ? 35.744 42.551 4.171 1.00 19.19 134 MET B N 1
ATOM 1879 C CA . MET B 1 134 ? 35.780 41.094 4.011 1.00 19.73 134 MET B CA 1
ATOM 1880 C C . MET B 1 134 ? 34.752 40.409 4.919 1.00 23.91 134 MET B C 1
ATOM 1881 O O . MET B 1 134 ? 35.065 39.486 5.674 1.00 22.72 134 MET B O 1
ATOM 1886 N N . VAL B 1 135 ? 33.500 40.860 4.818 1.00 19.91 135 VAL B N 1
ATOM 1887 C CA . VAL B 1 135 ? 32.374 40.371 5.610 1.00 18.50 135 VAL B CA 1
ATOM 1888 C C . VAL B 1 135 ? 31.820 39.081 4.993 1.00 19.19 135 VAL B C 1
ATOM 1889 O O . VAL B 1 135 ? 31.715 38.976 3.767 1.00 20.98 135 VAL B O 1
ATOM 1893 N N . PRO B 1 136 ? 31.456 38.076 5.790 1.00 19.99 136 PRO B N 1
ATOM 1894 C CA . PRO B 1 136 ? 30.898 36.841 5.213 1.00 17.94 136 PRO B CA 1
ATOM 1895 C C . PRO B 1 136 ? 29.520 37.047 4.616 1.00 25.69 136 PRO B C 1
ATOM 1896 O O . PRO B 1 136 ? 28.675 37.734 5.187 1.00 24.56 136 PRO B O 1
ATOM 1900 N N . THR B 1 137 ? 29.301 36.458 3.442 1.00 27.99 137 THR B N 1
ATOM 1901 C CA . THR B 1 137 ? 27.976 36.479 2.837 1.00 21.50 137 THR B CA 1
ATOM 1902 C C . THR B 1 137 ? 27.790 35.177 2.073 1.00 22.59 137 THR B C 1
ATOM 1903 O O . THR B 1 137 ? 28.753 34.456 1.805 1.00 22.36 137 THR B O 1
ATOM 1907 N N . HIS B 1 138 ? 26.534 34.876 1.751 1.00 22.59 138 HIS B N 1
ATOM 1908 C CA . HIS B 1 138 ? 26.108 33.565 1.267 1.00 27.59 138 HIS B CA 1
ATOM 1909 C C . HIS B 1 138 ? 25.926 33.545 -0.247 1.00 25.64 138 HIS B C 1
ATOM 1910 O O . HIS B 1 138 ? 25.591 34.554 -0.865 1.00 35.83 138 HIS B O 1
ATOM 1917 N N . ASN B 1 139 ? 26.121 32.368 -0.833 1.00 31.49 139 ASN B N 1
ATOM 1918 C CA . ASN B 1 139 ? 25.912 32.125 -2.262 1.00 33.32 139 ASN B CA 1
ATOM 1919 C C . ASN B 1 139 ? 24.534 32.552 -2.703 1.00 46.04 139 ASN B C 1
ATOM 1920 O O . ASN B 1 139 ? 23.567 32.180 -2.031 1.00 35.94 139 ASN B O 1
ATOM 1926 N N . ALA C 1 1 ? 53.585 48.020 21.912 1.00 34.45 1 ALA C N 1
ATOM 1927 C CA . ALA C 1 1 ? 52.769 49.214 22.070 1.00 35.46 1 ALA C CA 1
ATOM 1928 C C . ALA C 1 1 ? 52.326 49.461 23.517 1.00 26.76 1 ALA C C 1
ATOM 1929 O O . ALA C 1 1 ? 52.106 50.599 23.872 1.00 30.46 1 ALA C O 1
ATOM 1931 N N . LEU C 1 2 ? 52.247 48.424 24.356 1.00 29.54 2 LEU C N 1
ATOM 1932 C CA . LEU C 1 2 ? 51.998 48.605 25.783 1.00 26.73 2 LEU C CA 1
ATOM 1933 C C . LEU C 1 2 ? 53.237 48.228 26.584 1.00 24.33 2 LEU C C 1
ATOM 1934 O O . LEU C 1 2 ? 53.993 47.331 26.199 1.00 24.98 2 LEU C O 1
ATOM 1939 N N . ALA C 1 3 ? 53.435 48.929 27.705 1.00 25.19 3 ALA C N 1
ATOM 1940 C CA . ALA C 1 3 ? 54.547 48.642 28.606 1.00 22.28 3 ALA C CA 1
ATOM 1941 C C . ALA C 1 3 ? 54.486 47.193 29.083 1.00 28.50 3 ALA C C 1
ATOM 1942 O O . ALA C 1 3 ? 53.404 46.629 29.288 1.00 24.97 3 ALA C O 1
ATOM 1944 N N . LEU C 1 4 ? 55.670 46.595 29.270 1.00 26.61 4 LEU C N 1
ATOM 1945 C CA . LEU C 1 4 ? 55.739 45.165 29.567 1.00 29.41 4 LEU C CA 1
ATOM 1946 C C . LEU C 1 4 ? 55.096 44.820 30.905 1.00 33.67 4 LEU C C 1
ATOM 1947 O O . LEU C 1 4 ? 54.540 43.725 31.066 1.00 31.86 4 LEU C O 1
ATOM 1952 N N . ASP C 1 5 ? 55.141 45.724 31.869 1.00 31.74 5 ASP C N 1
ATOM 1953 C CA . ASP C 1 5 ? 54.529 45.451 33.158 1.00 36.37 5 ASP C CA 1
ATOM 1954 C C . ASP C 1 5 ? 53.040 45.785 33.191 1.00 38.12 5 ASP C C 1
ATOM 1955 O O . ASP C 1 5 ? 52.434 45.735 34.265 1.00 40.83 5 ASP C O 1
ATOM 1960 N N . THR C 1 6 ? 52.426 46.064 32.043 1.00 35.21 6 THR C N 1
ATOM 1961 C CA . THR C 1 6 ? 50.981 46.304 32.004 1.00 28.12 6 THR C CA 1
ATOM 1962 C C . THR C 1 6 ? 50.232 45.027 32.351 1.00 31.07 6 THR C C 1
ATOM 1963 O O . THR C 1 6 ? 50.411 44.013 31.664 1.00 32.47 6 THR C O 1
ATOM 1967 N N . PRO C 1 7 ? 49.391 45.024 33.383 1.00 29.36 7 PRO C N 1
ATOM 1968 C CA . PRO C 1 7 ? 48.599 43.825 33.678 1.00 34.55 7 PRO C CA 1
ATOM 1969 C C . PRO C 1 7 ? 47.482 43.652 32.662 1.00 35.81 7 PRO C C 1
ATOM 1970 O O . PRO C 1 7 ? 46.869 44.621 32.206 1.00 38.34 7 PRO C O 1
ATOM 1974 N N . LEU C 1 8 ? 47.238 42.399 32.293 1.00 33.77 8 LEU C N 1
ATOM 1975 C CA . LEU C 1 8 ? 46.206 42.044 31.338 1.00 32.15 8 LEU C CA 1
ATOM 1976 C C . LEU C 1 8 ? 45.351 40.932 31.933 1.00 41.99 8 LEU C C 1
ATOM 1977 O O . LEU C 1 8 ? 45.889 39.895 32.356 1.00 41.19 8 LEU C O 1
ATOM 1982 N N . PRO C 1 9 ? 44.033 41.092 31.982 1.00 42.15 9 PRO C N 1
ATOM 1983 C CA . PRO C 1 9 ? 43.197 40.012 32.503 1.00 40.76 9 PRO C CA 1
ATOM 1984 C C . PRO C 1 9 ? 43.111 38.857 31.516 1.00 45.03 9 PRO C C 1
ATOM 1985 O O . PRO C 1 9 ? 43.159 39.045 30.298 1.00 37.50 9 PRO C O 1
ATOM 1989 N N . THR C 1 10 ? 42.994 37.652 32.063 1.00 39.12 10 THR C N 1
ATOM 1990 C CA . THR C 1 10 ? 42.885 36.405 31.320 1.00 41.01 10 THR C CA 1
ATOM 1991 C C . THR C 1 10 ? 41.752 35.590 31.922 1.00 49.89 10 THR C C 1
ATOM 1992 O O . THR C 1 10 ? 41.281 35.884 33.024 1.00 46.22 10 THR C O 1
ATOM 1996 N N . PRO C 1 11 ? 41.293 34.540 31.230 1.00 43.22 11 PRO C N 1
ATOM 1997 C CA . PRO C 1 11 ? 40.251 33.686 31.828 1.00 52.18 11 PRO C CA 1
ATOM 1998 C C . PRO C 1 11 ? 40.685 33.004 33.114 1.00 51.68 11 PRO C C 1
ATOM 1999 O O . PRO C 1 11 ? 39.825 32.636 33.920 1.00 58.12 11 PRO C O 1
ATOM 2003 N N . SER C 1 12 ? 41.989 32.851 33.343 1.00 54.78 12 SER C N 1
ATOM 2004 C CA . SER C 1 12 ? 42.509 32.227 34.551 1.00 51.91 12 SER C CA 1
ATOM 2005 C C . SER C 1 12 ? 42.910 33.236 35.617 1.00 61.66 12 SER C C 1
ATOM 2006 O O . SER C 1 12 ? 43.151 32.838 36.762 1.00 71.22 12 SER C O 1
ATOM 2009 N N . GLY C 1 13 ? 43.004 34.519 35.272 1.00 56.21 13 GLY C N 1
ATOM 2010 C CA . GLY C 1 13 ? 43.372 35.537 36.234 1.00 55.54 13 GLY C CA 1
ATOM 2011 C C . GLY C 1 13 ? 44.068 36.733 35.619 1.00 53.79 13 GLY C C 1
ATOM 2012 O O . GLY C 1 13 ? 43.446 37.497 34.872 1.00 59.66 13 GLY C O 1
ATOM 2013 N N . TRP C 1 14 ? 45.358 36.900 35.893 1.00 50.32 14 TRP C N 1
ATOM 2014 C CA . TRP C 1 14 ? 46.089 38.053 35.391 1.00 49.75 14 TRP C CA 1
ATOM 2015 C C . TRP C 1 14 ? 47.427 37.602 34.837 1.00 46.75 14 TRP C C 1
ATOM 2016 O O . TRP C 1 14 ? 48.048 36.660 35.341 1.00 51.20 14 TRP C O 1
ATOM 2027 N N . THR C 1 15 ? 47.860 38.297 33.789 1.00 39.71 15 THR C N 1
ATOM 2028 C CA . THR C 1 15 ? 49.213 38.169 33.276 1.00 39.19 15 THR C CA 1
ATOM 2029 C C . THR C 1 15 ? 49.736 39.578 33.017 1.00 37.60 15 THR C C 1
ATOM 2030 O O . THR C 1 15 ? 49.110 40.543 33.457 1.00 32.32 15 THR C O 1
ATOM 2034 N N . THR C 1 16 ? 50.884 39.717 32.356 1.00 38.97 16 THR C N 1
ATOM 2035 C CA . THR C 1 16 ? 51.367 41.017 31.909 1.00 36.38 16 THR C CA 1
ATOM 2036 C C . THR C 1 16 ? 51.682 40.960 30.423 1.00 36.82 16 THR C C 1
ATOM 2037 O O . THR C 1 16 ? 51.795 39.877 29.833 1.00 33.85 16 THR C O 1
ATOM 2041 N N . MET C 1 17 ? 51.826 42.152 29.823 1.00 34.75 17 MET C N 1
ATOM 2042 C CA . MET C 1 17 ? 52.220 42.225 28.422 1.00 28.00 17 MET C CA 1
ATOM 2043 C C . MET C 1 17 ? 53.577 41.562 28.201 1.00 32.97 17 MET C C 1
ATOM 2044 O O . MET C 1 17 ? 53.846 41.036 27.112 1.00 34.09 17 MET C O 1
ATOM 2049 N N . GLY C 1 18 ? 54.434 41.557 29.225 1.00 28.15 18 GLY C N 1
ATOM 2050 C CA . GLY C 1 18 ? 55.726 40.899 29.103 1.00 32.86 18 GLY C CA 1
ATOM 2051 C C . GLY C 1 18 ? 55.640 39.381 29.072 1.00 36.96 18 GLY C C 1
ATOM 2052 O O . GLY C 1 18 ? 56.513 38.719 28.499 1.00 34.38 18 GLY C O 1
ATOM 2053 N N . ASP C 1 19 ? 54.594 38.808 29.679 1.00 36.14 19 ASP C N 1
ATOM 2054 C CA . ASP C 1 19 ? 54.490 37.357 29.840 1.00 36.40 19 ASP C CA 1
ATOM 2055 C C . ASP C 1 19 ? 53.567 36.671 28.835 1.00 37.85 19 ASP C C 1
ATOM 2056 O O . ASP C 1 19 ? 53.729 35.469 28.604 1.00 36.75 19 ASP C O 1
ATOM 2061 N N . VAL C 1 20 ? 52.591 37.373 28.251 1.00 37.86 20 VAL C N 1
ATOM 2062 C CA . VAL C 1 20 ? 51.621 36.700 27.388 1.00 33.63 20 VAL C CA 1
ATOM 2063 C C . VAL C 1 20 ? 52.324 36.132 26.159 1.00 36.87 20 VAL C C 1
ATOM 2064 O O . VAL C 1 20 ? 53.286 36.717 25.642 1.00 35.75 20 VAL C O 1
ATOM 2068 N N . ALA C 1 21 ? 51.867 34.959 25.707 1.00 33.64 21 ALA C N 1
ATOM 2069 C CA . ALA C 1 21 ? 52.472 34.246 24.588 1.00 35.97 21 ALA C CA 1
ATOM 2070 C C . ALA C 1 21 ? 51.427 33.951 23.519 1.00 31.60 21 ALA C C 1
ATOM 2071 O O . ALA C 1 21 ? 50.221 33.937 23.782 1.00 35.51 21 ALA C O 1
ATOM 2073 N N . VAL C 1 22 ? 51.910 33.722 22.296 1.00 29.32 22 VAL C N 1
ATOM 2074 C CA . VAL C 1 22 ? 51.025 33.261 21.232 1.00 39.68 22 VAL C CA 1
ATOM 2075 C C . VAL C 1 22 ? 50.399 31.938 21.655 1.00 39.30 22 VAL C C 1
ATOM 2076 O O . VAL C 1 22 ? 51.093 31.011 22.084 1.00 34.21 22 VAL C O 1
ATOM 2080 N N . GLY C 1 23 ? 49.081 31.843 21.529 1.00 39.39 23 GLY C N 1
ATOM 2081 C CA . GLY C 1 23 ? 48.333 30.708 22.014 1.00 42.13 23 GLY C CA 1
ATOM 2082 C C . GLY C 1 23 ? 47.667 30.920 23.359 1.00 46.52 23 GLY C C 1
ATOM 2083 O O . GLY C 1 23 ? 46.673 30.246 23.651 1.00 48.12 23 GLY C O 1
ATOM 2084 N N . ASP C 1 24 ? 48.172 31.846 24.175 1.00 38.65 24 ASP C N 1
ATOM 2085 C CA . ASP C 1 24 ? 47.497 32.207 25.413 1.00 39.73 24 ASP C CA 1
ATOM 2086 C C . ASP C 1 24 ? 46.164 32.881 25.103 1.00 37.44 24 ASP C C 1
ATOM 2087 O O . ASP C 1 24 ? 45.866 33.227 23.959 1.00 39.60 24 ASP C O 1
ATOM 2092 N N . HIS C 1 25 ? 45.365 33.097 26.145 1.00 35.09 25 HIS C N 1
ATOM 2093 C CA . HIS C 1 25 ? 44.063 33.731 26.004 1.00 38.25 25 HIS C CA 1
ATOM 2094 C C . HIS C 1 25 ? 44.009 35.002 26.843 1.00 46.91 25 HIS C C 1
ATOM 2095 O O . HIS C 1 25 ? 44.399 34.997 28.018 1.00 47.07 25 HIS C O 1
ATOM 2102 N N . LEU C 1 26 ? 43.539 36.089 26.236 1.00 37.05 26 LEU C N 1
ATOM 2103 C CA . LEU C 1 26 ? 43.198 37.315 26.931 1.00 35.50 26 LEU C CA 1
ATOM 2104 C C . LEU C 1 26 ? 41.673 37.429 27.000 1.00 44.30 26 LEU C C 1
ATOM 2105 O O . LEU C 1 26 ? 40.947 36.477 26.685 1.00 41.81 26 LEU C O 1
ATOM 2110 N N . LEU C 1 27 ? 41.174 38.601 27.392 1.00 38.09 27 LEU C N 1
ATOM 2111 C CA . LEU C 1 27 ? 39.737 38.844 27.433 1.00 42.82 27 LEU C CA 1
ATOM 2112 C C . LEU C 1 27 ? 39.351 39.890 26.398 1.00 44.43 27 LEU C C 1
ATOM 2113 O O . LEU C 1 27 ? 39.912 40.991 26.379 1.00 39.53 27 LEU C O 1
ATOM 2118 N N . GLY C 1 28 ? 38.350 39.564 25.586 1.00 42.43 28 GLY C N 1
ATOM 2119 C CA . GLY C 1 28 ? 37.888 40.450 24.549 1.00 45.29 28 GLY C CA 1
ATOM 2120 C C . GLY C 1 28 ? 36.927 41.477 25.098 1.00 45.61 28 GLY C C 1
ATOM 2121 O O . GLY C 1 28 ? 36.755 41.606 26.314 1.00 45.86 28 GLY C O 1
ATOM 2122 N N . PRO C 1 29 ? 36.267 42.224 24.208 1.00 50.51 29 PRO C N 1
ATOM 2123 C CA . PRO C 1 29 ? 35.447 43.355 24.673 1.00 49.39 29 PRO C CA 1
ATOM 2124 C C . PRO C 1 29 ? 34.220 42.945 25.464 1.00 50.62 29 PRO C C 1
ATOM 2125 O O . PRO C 1 29 ? 33.666 43.787 26.181 1.00 55.67 29 PRO C O 1
ATOM 2129 N N . ASP C 1 30 ? 33.807 41.680 25.398 1.00 51.04 30 ASP C N 1
ATOM 2130 C CA . ASP C 1 30 ? 32.654 41.172 26.132 1.00 60.27 30 ASP C CA 1
ATOM 2131 C C . ASP C 1 30 ? 33.034 40.319 27.340 1.00 60.93 30 ASP C C 1
ATOM 2132 O O . ASP C 1 30 ? 32.165 39.653 27.912 1.00 59.75 30 ASP C O 1
ATOM 2137 N N . GLY C 1 31 ? 34.307 40.300 27.726 1.00 50.80 31 GLY C N 1
ATOM 2138 C CA . GLY C 1 31 ? 34.760 39.478 28.829 1.00 51.89 31 GLY C CA 1
ATOM 2139 C C . GLY C 1 31 ? 35.013 38.021 28.497 1.00 49.09 31 GLY C C 1
ATOM 2140 O O . GLY C 1 31 ? 35.506 37.286 29.362 1.00 53.47 31 GLY C O 1
ATOM 2141 N N . GLU C 1 32 ? 34.699 37.570 27.259 1.00 51.83 32 GLU C N 1
ATOM 2142 C CA . GLU C 1 32 ? 34.917 36.166 26.926 1.00 53.15 32 GLU C CA 1
ATOM 2143 C C . GLU C 1 32 ? 36.331 35.937 26.398 1.00 52.81 32 GLU C C 1
ATOM 2144 O O . GLU C 1 32 ? 36.977 36.869 25.901 1.00 52.99 32 GLU C O 1
ATOM 2150 N N . PRO C 1 33 ? 36.842 34.707 26.508 1.00 56.56 33 PRO C N 1
ATOM 2151 C CA . PRO C 1 33 ? 38.226 34.450 26.092 1.00 45.88 33 PRO C CA 1
ATOM 2152 C C . PRO C 1 33 ? 38.465 34.788 24.630 1.00 48.51 33 PRO C C 1
ATOM 2153 O O . PRO C 1 33 ? 37.592 34.614 23.778 1.00 48.38 33 PRO C O 1
ATOM 2157 N N . THR C 1 34 ? 39.663 35.304 24.356 1.00 43.59 34 THR C N 1
ATOM 2158 C CA . THR C 1 34 ? 40.097 35.584 22.997 1.00 43.19 34 THR C CA 1
ATOM 2159 C C . THR C 1 34 ? 41.532 35.107 22.837 1.00 35.68 34 THR C C 1
ATOM 2160 O O . THR C 1 34 ? 42.351 35.252 23.746 1.00 41.67 34 THR C O 1
ATOM 2164 N N . ARG C 1 35 ? 41.821 34.502 21.696 1.00 35.81 35 ARG C N 1
ATOM 2165 C CA . ARG C 1 35 ? 43.102 33.842 21.489 1.00 42.89 35 ARG C CA 1
ATOM 2166 C C . ARG C 1 35 ? 44.147 34.817 20.947 1.00 43.10 35 ARG C C 1
ATOM 2167 O O . ARG C 1 35 ? 43.877 35.591 20.026 1.00 36.59 35 ARG C O 1
ATOM 2175 N N . VAL C 1 36 ? 45.340 34.770 21.535 1.00 35.67 36 VAL C N 1
ATOM 2176 C CA . VAL C 1 36 ? 46.496 35.518 21.045 1.00 37.86 36 VAL C CA 1
ATOM 2177 C C . VAL C 1 36 ? 47.089 34.748 19.870 1.00 39.67 36 VAL C C 1
ATOM 2178 O O . VAL C 1 36 ? 47.616 33.649 20.044 1.00 41.33 36 VAL C O 1
ATOM 2182 N N . VAL C 1 37 ? 47.026 35.335 18.674 1.00 37.18 37 VAL C N 1
ATOM 2183 C CA . VAL C 1 37 ? 47.476 34.674 17.452 1.00 39.53 37 VAL C CA 1
ATOM 2184 C C . VAL C 1 37 ? 48.783 35.239 16.919 1.00 41.51 37 VAL C C 1
ATOM 2185 O O . VAL C 1 37 ? 49.364 34.644 15.996 1.00 39.03 37 VAL C O 1
ATOM 2189 N N . ALA C 1 38 ? 49.264 36.358 17.451 1.00 39.56 38 ALA C N 1
ATOM 2190 C CA . ALA C 1 38 ? 50.519 36.919 16.976 1.00 35.53 38 ALA C CA 1
ATOM 2191 C C . ALA C 1 38 ? 51.024 37.928 17.997 1.00 32.60 38 ALA C C 1
ATOM 2192 O O . ALA C 1 38 ? 50.255 38.485 18.783 1.00 27.56 38 ALA C O 1
ATOM 2194 N N . ASP C 1 39 ? 52.328 38.181 17.952 1.00 32.12 39 ASP C N 1
ATOM 2195 C CA . ASP C 1 39 ? 52.918 39.153 18.861 1.00 36.17 39 ASP C CA 1
ATOM 2196 C C . ASP C 1 39 ? 54.082 39.856 18.175 1.00 35.50 39 ASP C C 1
ATOM 2197 O O . ASP C 1 39 ? 54.529 39.461 17.097 1.00 36.26 39 ASP C O 1
ATOM 2202 N N . THR C 1 40 ? 54.598 40.885 18.831 1.00 31.72 40 THR C N 1
ATOM 2203 C CA . THR C 1 40 ? 55.865 41.457 18.425 1.00 29.12 40 THR C CA 1
ATOM 2204 C C . THR C 1 40 ? 56.917 41.051 19.437 1.00 33.86 40 THR C C 1
ATOM 2205 O O . THR C 1 40 ? 56.613 40.600 20.541 1.00 37.58 40 THR C O 1
ATOM 2209 N N . ASP C 1 41 ? 58.167 41.238 19.057 1.00 33.86 41 ASP C N 1
ATOM 2210 C CA . ASP C 1 41 ? 59.205 41.221 20.064 1.00 34.45 41 ASP C CA 1
ATOM 2211 C C . ASP C 1 41 ? 59.056 42.452 20.958 1.00 29.96 41 ASP C C 1
ATOM 2212 O O . ASP C 1 41 ? 58.206 43.318 20.736 1.00 31.38 41 ASP C O 1
ATOM 2217 N N . VAL C 1 42 ? 59.866 42.492 22.012 1.00 31.52 42 VAL C N 1
ATOM 2218 C CA . VAL C 1 42 ? 60.007 43.700 22.808 1.00 27.96 42 VAL C CA 1
ATOM 2219 C C . VAL C 1 42 ? 60.622 44.774 21.931 1.00 26.92 42 VAL C C 1
ATOM 2220 O O . VAL C 1 42 ? 61.573 44.513 21.186 1.00 32.43 42 VAL C O 1
ATOM 2224 N N . MET C 1 43 ? 60.057 45.976 21.968 1.00 26.28 43 MET C N 1
ATOM 2225 C CA . MET C 1 43 ? 60.596 47.099 21.217 1.00 27.73 43 MET C CA 1
ATOM 2226 C C . MET C 1 43 ? 61.160 48.120 22.198 1.00 25.48 43 MET C C 1
ATOM 2227 O O . MET C 1 43 ? 60.517 48.451 23.197 1.00 30.96 43 MET C O 1
ATOM 2232 N N . LEU C 1 44 ? 62.353 48.626 21.911 1.00 26.95 44 LEU C N 1
ATOM 2233 C CA . LEU C 1 44 ? 62.992 49.606 22.782 1.00 30.77 44 LEU C CA 1
ATOM 2234 C C . LEU C 1 44 ? 63.025 50.961 22.098 1.00 27.15 44 LEU C C 1
ATOM 2235 O O . LEU C 1 44 ? 63.012 51.063 20.868 1.00 29.68 44 LEU C O 1
ATOM 2240 N N . GLY C 1 45 ? 63.091 52.006 22.916 1.00 28.49 45 GLY C N 1
ATOM 2241 C CA . GLY C 1 45 ? 63.218 53.358 22.409 1.00 27.55 45 GLY C CA 1
ATOM 2242 C C . GLY C 1 45 ? 61.968 53.977 21.826 1.00 25.23 45 GLY C C 1
ATOM 2243 O O . GLY C 1 45 ? 62.058 55.058 21.241 1.00 26.91 45 GLY C O 1
ATOM 2244 N N . ARG C 1 46 ? 60.808 53.343 21.970 1.00 26.68 46 ARG C N 1
ATOM 2245 C CA . ARG C 1 46 ? 59.563 53.932 21.479 1.00 28.46 46 ARG C CA 1
ATOM 2246 C C . ARG C 1 46 ? 59.134 55.101 22.367 1.00 27.34 46 ARG C C 1
ATOM 2247 O O . ARG C 1 46 ? 59.226 55.012 23.592 1.00 28.53 46 ARG C O 1
ATOM 2255 N N . PRO C 1 47 ? 58.615 56.185 21.782 1.00 27.24 47 PRO C N 1
ATOM 2256 C CA . PRO C 1 47 ? 58.091 57.293 22.600 1.00 29.11 47 PRO C CA 1
ATOM 2257 C C . PRO C 1 47 ? 56.836 56.857 23.344 1.00 36.57 47 PRO C C 1
ATOM 2258 O O . PRO C 1 47 ? 55.918 56.283 22.753 1.00 33.13 47 PRO C O 1
ATOM 2262 N N . CYS C 1 48 ? 56.813 57.109 24.652 1.00 32.88 48 CYS C N 1
ATOM 2263 C CA . CYS C 1 48 ? 55.778 56.578 25.522 1.00 27.40 48 CYS C CA 1
ATOM 2264 C C . CYS C 1 48 ? 54.963 57.694 26.171 1.00 31.44 48 CYS C C 1
ATOM 2265 O O . CYS C 1 48 ? 55.401 58.839 26.294 1.00 26.52 48 CYS C O 1
ATOM 2268 N N . TYR C 1 49 ? 53.746 57.327 26.554 1.00 30.64 49 TYR C N 1
ATOM 2269 C CA . TYR C 1 49 ? 52.765 58.178 27.205 1.00 30.66 49 TYR C CA 1
ATOM 2270 C C . TYR C 1 49 ? 52.103 57.351 28.298 1.00 32.88 49 TYR C C 1
ATOM 2271 O O . TYR C 1 49 ? 52.017 56.124 28.198 1.00 36.20 49 TYR C O 1
ATOM 2280 N N . VAL C 1 50 ? 51.629 58.029 29.334 1.00 32.89 50 VAL C N 1
ATOM 2281 C CA . VAL C 1 50 ? 50.675 57.473 30.282 1.00 33.56 50 VAL C CA 1
ATOM 2282 C C . VAL C 1 50 ? 49.285 57.958 29.900 1.00 31.75 50 VAL C C 1
ATOM 2283 O O . VAL C 1 50 ? 49.085 59.147 29.616 1.00 30.71 50 VAL C O 1
ATOM 2287 N N . VAL C 1 51 ? 48.340 57.024 29.839 1.00 31.49 51 VAL C N 1
ATOM 2288 C CA . VAL C 1 51 ? 46.926 57.314 29.666 1.00 35.72 51 VAL C CA 1
ATOM 2289 C C . VAL C 1 51 ? 46.260 57.076 31.011 1.00 39.38 51 VAL C C 1
ATOM 2290 O O . VAL C 1 51 ? 46.386 55.989 31.589 1.00 40.47 51 VAL C O 1
ATOM 2294 N N . GLU C 1 52 ? 45.602 58.107 31.531 1.00 36.70 52 GLU C N 1
ATOM 2295 C CA . GLU C 1 52 ? 44.890 58.049 32.797 1.00 40.61 52 GLU C CA 1
ATOM 2296 C C . GLU C 1 52 ? 43.396 58.080 32.522 1.00 43.01 52 GLU C C 1
ATOM 2297 O O . GLU C 1 52 ? 42.920 58.943 31.769 1.00 48.13 52 GLU C O 1
ATOM 2303 N N . PHE C 1 53 ? 42.666 57.161 33.152 1.00 46.40 53 PHE C N 1
ATOM 2304 C CA . PHE C 1 53 ? 41.246 56.933 32.924 1.00 45.81 53 PHE C CA 1
ATOM 2305 C C . PHE C 1 53 ? 40.425 57.338 34.142 1.00 53.52 53 PHE C C 1
ATOM 2306 O O . PHE C 1 53 ? 40.945 57.497 35.251 1.00 50.44 53 PHE C O 1
ATOM 2314 N N . SER C 1 54 ? 39.124 57.535 33.908 1.00 50.24 54 SER C N 1
ATOM 2315 C CA . SER C 1 54 ? 38.213 58.018 34.942 1.00 57.34 54 SER C CA 1
ATOM 2316 C C . SER C 1 54 ? 37.935 56.994 36.035 1.00 59.26 54 SER C C 1
ATOM 2317 O O . SER C 1 54 ? 37.354 57.367 37.059 1.00 61.23 54 SER C O 1
ATOM 2320 N N . ASP C 1 55 ? 38.299 55.726 35.849 1.00 52.84 55 ASP C N 1
ATOM 2321 C CA . ASP C 1 55 ? 38.109 54.740 36.903 1.00 53.16 55 ASP C CA 1
ATOM 2322 C C . ASP C 1 55 ? 39.271 54.709 37.887 1.00 51.73 55 ASP C C 1
ATOM 2323 O O . ASP C 1 55 ? 39.310 53.836 38.758 1.00 59.19 55 ASP C O 1
ATOM 2328 N N . GLY C 1 56 ? 40.209 55.643 37.771 1.00 54.49 56 GLY C N 1
ATOM 2329 C CA . GLY C 1 56 ? 41.368 55.689 38.635 1.00 52.76 56 GLY C CA 1
ATOM 2330 C C . GLY C 1 56 ? 42.534 54.826 38.200 1.00 52.57 56 GLY C C 1
ATOM 2331 O O . GLY C 1 56 ? 43.474 54.650 38.981 1.00 51.42 56 GLY C O 1
ATOM 2332 N N . THR C 1 57 ? 42.528 54.320 36.974 1.00 50.21 57 THR C N 1
ATOM 2333 C CA . THR C 1 57 ? 43.599 53.472 36.474 1.00 50.19 57 THR C CA 1
ATOM 2334 C C . THR C 1 57 ? 44.373 54.181 35.366 1.00 47.83 57 THR C C 1
ATOM 2335 O O . THR C 1 57 ? 43.964 55.229 34.859 1.00 43.42 57 THR C O 1
ATOM 2339 N N . ALA C 1 58 ? 45.508 53.583 34.993 1.00 41.37 58 ALA C N 1
ATOM 2340 C CA . ALA C 1 58 ? 46.406 54.158 34.003 1.00 33.85 58 ALA C CA 1
ATOM 2341 C C . ALA C 1 58 ? 47.147 53.045 33.271 1.00 41.67 58 ALA C C 1
ATOM 2342 O O . ALA C 1 58 ? 47.412 51.981 33.834 1.00 35.80 58 ALA C O 1
ATOM 2344 N N . ILE C 1 59 ? 47.447 53.291 31.996 1.00 40.45 59 ILE C N 1
ATOM 2345 C CA . ILE C 1 59 ? 48.217 52.374 31.158 1.00 29.43 59 ILE C CA 1
ATOM 2346 C C . ILE C 1 59 ? 49.314 53.173 30.471 1.00 35.35 59 ILE C C 1
ATOM 2347 O O . ILE C 1 59 ? 49.047 54.246 29.925 1.00 34.38 59 ILE C O 1
ATOM 2352 N N . VAL C 1 60 ? 50.538 52.657 30.482 1.00 30.71 60 VAL C N 1
ATOM 2353 C CA . VAL C 1 60 ? 51.629 53.279 29.737 1.00 37.26 60 VAL C CA 1
ATOM 2354 C C . VAL C 1 60 ? 51.718 52.598 28.373 1.00 35.55 60 VAL C C 1
ATOM 2355 O O . VAL C 1 60 ? 51.855 51.372 28.287 1.00 33.31 60 VAL C O 1
ATOM 2359 N N . ALA C 1 61 ? 51.612 53.395 27.309 1.00 29.83 61 ALA C N 1
ATOM 2360 C CA . ALA C 1 61 ? 51.563 52.909 25.936 1.00 32.88 61 ALA C CA 1
ATOM 2361 C C . ALA C 1 61 ? 52.474 53.764 25.069 1.00 33.79 61 ALA C C 1
ATOM 2362 O O . ALA C 1 61 ? 52.790 54.903 25.418 1.00 29.69 61 ALA C O 1
ATOM 2364 N N . ASP C 1 62 ? 52.916 53.214 23.941 1.00 21.35 62 ASP C N 1
ATOM 2365 C CA . ASP C 1 62 ? 53.709 54.074 23.074 1.00 24.35 62 ASP C CA 1
ATOM 2366 C C . ASP C 1 62 ? 52.808 54.909 22.157 1.00 25.43 62 ASP C C 1
ATOM 2367 O O . ASP C 1 62 ? 51.590 54.744 22.119 1.00 26.12 62 ASP C O 1
ATOM 2372 N N . ALA C 1 63 ? 53.436 55.820 21.413 1.00 24.96 63 ALA C N 1
ATOM 2373 C CA . ALA C 1 63 ? 52.699 56.832 20.658 1.00 28.22 63 ALA C CA 1
ATOM 2374 C C . ALA C 1 63 ? 51.721 56.227 19.656 1.00 24.40 63 ALA C C 1
ATOM 2375 O O . ALA C 1 63 ? 50.650 56.790 19.409 1.00 24.80 63 ALA C O 1
ATOM 2377 N N . GLN C 1 64 ? 52.078 55.108 19.040 1.00 26.83 64 GLN C N 1
ATOM 2378 C CA . GLN C 1 64 ? 51.288 54.583 17.936 1.00 27.71 64 GLN C CA 1
ATOM 2379 C C . GLN C 1 64 ? 50.334 53.480 18.355 1.00 30.92 64 GLN C C 1
ATOM 2380 O O . GLN C 1 64 ? 49.672 52.896 17.487 1.00 34.34 64 GLN C O 1
ATOM 2386 N N . HIS C 1 65 ? 50.264 53.155 19.646 1.00 29.94 65 HIS C N 1
ATOM 2387 C CA . HIS C 1 65 ? 49.256 52.207 20.104 1.00 29.17 65 HIS C CA 1
ATOM 2388 C C . HIS C 1 65 ? 47.865 52.752 19.810 1.00 28.95 65 HIS C C 1
ATOM 2389 O O . HIS C 1 65 ? 47.622 53.953 19.920 1.00 26.65 65 HIS C O 1
ATOM 2396 N N . GLN C 1 66 ? 46.954 51.860 19.434 1.00 29.55 66 GLN C N 1
ATOM 2397 C CA . GLN C 1 66 ? 45.631 52.230 18.945 1.00 35.09 66 GLN C CA 1
ATOM 2398 C C . GLN C 1 66 ? 44.564 51.986 20.004 1.00 39.87 66 GLN C C 1
ATOM 2399 O O . GLN C 1 66 ? 44.603 50.988 20.733 1.00 37.22 66 GLN C O 1
ATOM 2405 N N . TRP C 1 67 ? 43.592 52.892 20.061 1.00 34.24 67 TRP C N 1
ATOM 2406 C CA . TRP C 1 67 ? 42.519 52.885 21.037 1.00 39.22 67 TRP C CA 1
ATOM 2407 C C . TRP C 1 67 ? 41.180 53.048 20.331 1.00 48.03 67 TRP C C 1
ATOM 2408 O O . TRP C 1 67 ? 41.067 53.851 19.396 1.00 43.41 67 TRP C O 1
ATOM 2419 N N . PRO C 1 68 ? 40.151 52.293 20.742 1.00 47.48 68 PRO C N 1
ATOM 2420 C CA . PRO C 1 68 ? 38.803 52.456 20.179 1.00 48.87 68 PRO C CA 1
ATOM 2421 C C . PRO C 1 68 ? 38.045 53.574 20.879 1.00 54.64 68 PRO C C 1
ATOM 2422 O O . PRO C 1 68 ? 37.685 53.459 22.057 1.00 57.61 68 PRO C O 1
ATOM 2426 N N . THR C 1 69 ? 37.839 54.679 20.171 1.00 52.33 69 THR C N 1
ATOM 2427 C CA . THR C 1 69 ? 37.145 55.841 20.701 1.00 46.67 69 THR C CA 1
ATOM 2428 C C . THR C 1 69 ? 35.759 55.968 20.078 1.00 50.31 69 THR C C 1
ATOM 2429 O O . THR C 1 69 ? 35.417 55.297 19.099 1.00 48.31 69 THR C O 1
ATOM 2433 N N . GLU C 1 70 ? 34.958 56.866 20.663 1.00 54.58 70 GLU C N 1
ATOM 2434 C CA . GLU C 1 70 ? 33.698 57.271 20.042 1.00 52.51 70 GLU C CA 1
ATOM 2435 C C . GLU C 1 70 ? 33.905 57.785 18.621 1.00 51.17 70 GLU C C 1
ATOM 2436 O O . GLU C 1 70 ? 32.978 57.738 17.803 1.00 48.18 70 GLU C O 1
ATOM 2442 N N . HIS C 1 71 ? 35.097 58.297 18.309 1.00 48.33 71 HIS C N 1
ATOM 2443 C CA . HIS C 1 71 ? 35.385 58.821 16.982 1.00 43.30 71 HIS C CA 1
ATOM 2444 C C . HIS C 1 71 ? 36.086 57.799 16.097 1.00 46.04 71 HIS C C 1
ATOM 2445 O O . HIS C 1 71 ? 36.487 58.129 14.970 1.00 38.94 71 HIS C O 1
ATOM 2452 N N . GLY C 1 72 ? 36.200 56.561 16.554 1.00 44.51 72 GLY C N 1
ATOM 2453 C CA . GLY C 1 72 ? 37.009 55.593 15.850 1.00 48.87 72 GLY C CA 1
ATOM 2454 C C . GLY C 1 72 ? 38.360 55.421 16.516 1.00 41.57 72 GLY C C 1
ATOM 2455 O O . GLY C 1 72 ? 38.608 55.859 17.642 1.00 45.45 72 GLY C O 1
ATOM 2456 N N . VAL C 1 73 ? 39.252 54.758 15.790 1.00 43.00 73 VAL C N 1
ATOM 2457 C CA . VAL C 1 73 ? 40.574 54.469 16.325 1.00 50.56 73 VAL C CA 1
ATOM 2458 C C . VAL C 1 73 ? 41.382 55.756 16.439 1.00 47.71 73 VAL C C 1
ATOM 2459 O O . VAL C 1 73 ? 41.335 56.631 15.560 1.00 51.54 73 VAL C O 1
ATOM 2463 N N . ARG C 1 74 ? 42.053 55.917 17.573 1.00 41.72 74 ARG C N 1
ATOM 2464 C CA . ARG C 1 74 ? 43.015 56.989 17.787 1.00 33.79 74 ARG C CA 1
ATOM 2465 C C . ARG C 1 74 ? 44.297 56.391 18.338 1.00 38.22 74 ARG C C 1
ATOM 2466 O O . ARG C 1 74 ? 44.256 55.529 19.217 1.00 35.05 74 ARG C O 1
ATOM 2474 N N . ILE C 1 75 ? 45.432 56.851 17.839 1.00 32.62 75 ILE C N 1
ATOM 2475 C CA . ILE C 1 75 ? 46.685 56.459 18.462 1.00 33.92 75 ILE C CA 1
ATOM 2476 C C . ILE C 1 75 ? 46.884 57.281 19.730 1.00 31.62 75 ILE C C 1
ATOM 2477 O O . ILE C 1 75 ? 46.293 58.350 19.904 1.00 37.70 75 ILE C O 1
ATOM 2482 N N . THR C 1 76 ? 47.709 56.749 20.637 1.00 29.41 76 THR C N 1
ATOM 2483 C CA . THR C 1 76 ? 47.924 57.395 21.925 1.00 25.46 76 THR C CA 1
ATOM 2484 C C . THR C 1 76 ? 48.229 58.869 21.756 1.00 32.88 76 THR C C 1
ATOM 2485 O O . THR C 1 76 ? 47.621 59.723 22.412 1.00 32.26 76 THR C O 1
ATOM 2489 N N . ALA C 1 77 ? 49.152 59.186 20.848 1.00 31.04 77 ALA C N 1
ATOM 2490 C CA . ALA C 1 77 ? 49.553 60.568 20.625 1.00 36.83 77 ALA C CA 1
ATOM 2491 C C . ALA C 1 77 ? 48.396 61.442 20.178 1.00 32.46 77 ALA C C 1
ATOM 2492 O O . ALA C 1 77 ? 48.488 62.670 20.287 1.00 40.08 77 ALA C O 1
ATOM 2494 N N . ASN C 1 78 ? 47.289 60.846 19.756 1.00 38.63 78 ASN C N 1
ATOM 2495 C CA . ASN C 1 78 ? 46.114 61.600 19.343 1.00 42.04 78 ASN C CA 1
ATOM 2496 C C . ASN C 1 78 ? 44.992 61.531 20.370 1.00 46.65 78 ASN C C 1
ATOM 2497 O O . ASN C 1 78 ? 43.877 61.998 20.093 1.00 47.72 78 ASN C O 1
ATOM 2502 N N . LEU C 1 79 ? 45.238 60.924 21.532 1.00 44.65 79 LEU C N 1
ATOM 2503 C CA . LEU C 1 79 ? 44.242 60.938 22.597 1.00 46.20 79 LEU C CA 1
ATOM 2504 C C . LEU C 1 79 ? 44.191 62.309 23.285 1.00 45.19 79 LEU C C 1
ATOM 2505 O O . LEU C 1 79 ? 45.213 62.966 23.485 1.00 47.60 79 LEU C O 1
ATOM 2510 N N . ARG C 1 80 ? 42.988 62.747 23.629 1.00 45.09 80 ARG C N 1
ATOM 2511 C CA . ARG C 1 80 ? 42.765 63.978 24.352 1.00 48.82 80 ARG C CA 1
ATOM 2512 C C . ARG C 1 80 ? 41.820 63.707 25.512 1.00 46.01 80 ARG C C 1
ATOM 2513 O O . ARG C 1 80 ? 40.980 62.801 25.469 1.00 48.03 80 ARG C O 1
ATOM 2521 N N . ALA C 1 81 ? 41.976 64.479 26.573 1.00 51.94 81 ALA C N 1
ATOM 2522 C CA . ALA C 1 81 ? 41.148 64.237 27.747 1.00 53.58 81 ALA C CA 1
ATOM 2523 C C . ALA C 1 81 ? 39.676 64.443 27.418 1.00 54.26 81 ALA C C 1
ATOM 2524 O O . ALA C 1 81 ? 39.304 65.370 26.692 1.00 53.00 81 ALA C O 1
ATOM 2526 N N . GLY C 1 82 ? 38.841 63.559 27.942 1.00 53.30 82 GLY C N 1
ATOM 2527 C CA . GLY C 1 82 ? 37.425 63.606 27.710 1.00 52.74 82 GLY C CA 1
ATOM 2528 C C . GLY C 1 82 ? 36.853 62.550 26.785 1.00 57.20 82 GLY C C 1
ATOM 2529 O O . GLY C 1 82 ? 35.661 62.267 26.873 1.00 55.03 82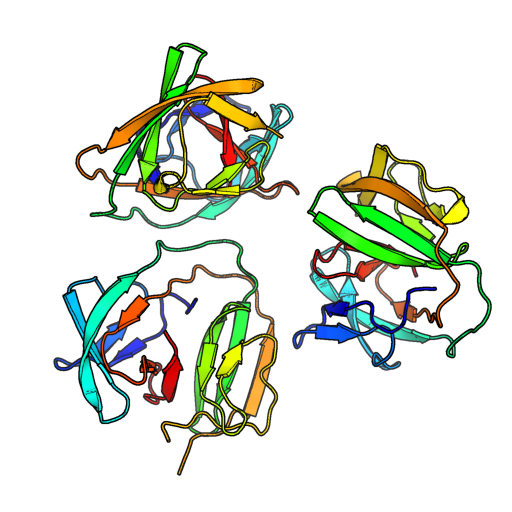 GLY C O 1
ATOM 2530 N N . MET C 1 83 ? 37.628 61.990 25.876 1.00 59.32 83 MET C N 1
ATOM 2531 C CA . MET C 1 83 ? 37.076 60.911 25.083 1.00 59.65 83 MET C CA 1
ATOM 2532 C C . MET C 1 83 ? 36.879 59.676 25.944 1.00 59.99 83 MET C C 1
ATOM 2533 O O . MET C 1 83 ? 37.395 59.570 27.063 1.00 58.41 83 MET C O 1
ATOM 2538 N N . HIS C 1 84 ? 36.190 58.706 25.363 1.00 56.58 84 HIS C N 1
ATOM 2539 C CA . HIS C 1 84 ? 35.903 57.437 25.994 1.00 57.58 84 HIS C CA 1
ATOM 2540 C C . HIS C 1 84 ? 36.427 56.291 25.140 1.00 61.11 84 HIS C C 1
ATOM 2541 O O . HIS C 1 84 ? 36.466 56.376 23.907 1.00 59.26 84 HIS C O 1
ATOM 2548 N N . THR C 1 85 ? 36.799 55.204 25.808 1.00 57.01 85 THR C N 1
ATOM 2549 C CA . THR C 1 85 ? 37.159 53.967 25.133 1.00 61.60 85 THR C CA 1
ATOM 2550 C C . THR C 1 85 ? 35.920 53.081 25.071 1.00 60.89 85 THR C C 1
ATOM 2551 O O . THR C 1 85 ? 35.377 52.679 26.107 1.00 62.88 85 THR C O 1
ATOM 2555 N N . VAL C 1 86 ? 35.509 52.748 23.848 1.00 62.31 86 VAL C N 1
ATOM 2556 C CA . VAL C 1 86 ? 34.213 52.152 23.574 1.00 65.55 86 VAL C CA 1
ATOM 2557 C C . VAL C 1 86 ? 34.429 50.828 22.867 1.00 63.55 86 VAL C C 1
ATOM 2558 O O . VAL C 1 86 ? 35.511 50.548 22.338 1.00 67.73 86 VAL C O 1
ATOM 2562 N N . VAL C 1 87 ? 33.378 50.008 22.871 1.00 64.53 87 VAL C N 1
ATOM 2563 C CA . VAL C 1 87 ? 33.399 48.760 22.117 1.00 69.90 87 VAL C CA 1
ATOM 2564 C C . VAL C 1 87 ? 32.240 48.721 21.118 1.00 70.25 87 VAL C C 1
ATOM 2565 O O . VAL C 1 87 ? 31.196 49.337 21.346 1.00 75.74 87 VAL C O 1
ATOM 2569 N N . ALA C 1 102 ? 32.406 53.646 27.797 1.00 70.15 102 ALA C N 1
ATOM 2570 C CA . ALA C 1 102 ? 32.407 53.301 29.212 1.00 73.42 102 ALA C CA 1
ATOM 2571 C C . ALA C 1 102 ? 33.325 54.236 30.000 1.00 68.38 102 ALA C C 1
ATOM 2572 O O . ALA C 1 102 ? 32.902 55.307 30.433 1.00 71.17 102 ALA C O 1
ATOM 2574 N N . VAL C 1 103 ? 34.582 53.826 30.182 1.00 67.21 103 VAL C N 1
ATOM 2575 C CA . VAL C 1 103 ? 35.537 54.639 30.926 1.00 62.65 103 VAL C CA 1
ATOM 2576 C C . VAL C 1 103 ? 35.976 55.820 30.068 1.00 60.96 103 VAL C C 1
ATOM 2577 O O . VAL C 1 103 ? 36.010 55.741 28.833 1.00 65.02 103 VAL C O 1
ATOM 2581 N N . GLN C 1 104 ? 36.285 56.938 30.716 1.00 54.08 104 GLN C N 1
ATOM 2582 C CA . GLN C 1 104 ? 36.677 58.144 30.001 1.00 58.67 104 GLN C CA 1
ATOM 2583 C C . GLN C 1 104 ? 38.106 58.536 30.366 1.00 53.84 104 GLN C C 1
ATOM 2584 O O . GLN C 1 104 ? 38.515 58.432 31.523 1.00 50.30 104 GLN C O 1
ATOM 2590 N N . ILE C 1 105 ? 38.844 59.029 29.380 1.00 49.85 105 ILE C N 1
ATOM 2591 C CA . ILE C 1 105 ? 40.261 59.334 29.533 1.00 49.28 105 ILE C CA 1
ATOM 2592 C C . ILE C 1 105 ? 40.425 60.620 30.331 1.00 53.21 105 ILE C C 1
ATOM 2593 O O . ILE C 1 105 ? 39.951 61.680 29.915 1.00 56.01 105 ILE C O 1
ATOM 2598 N N . THR C 1 106 ? 41.100 60.519 31.480 1.00 54.36 106 THR C N 1
ATOM 2599 C CA . THR C 1 106 ? 41.341 61.647 32.366 1.00 50.27 106 THR C CA 1
ATOM 2600 C C . THR C 1 106 ? 42.494 62.518 31.907 1.00 53.88 106 THR C C 1
ATOM 2601 O O . THR C 1 106 ? 42.393 63.747 31.910 1.00 55.17 106 THR C O 1
ATOM 2605 N N . ALA C 1 107 ? 43.601 61.900 31.510 1.00 50.39 107 ALA C N 1
ATOM 2606 C CA . ALA C 1 107 ? 44.779 62.665 31.121 1.00 48.64 107 ALA C CA 1
ATOM 2607 C C . ALA C 1 107 ? 45.640 61.808 30.212 1.00 45.61 107 ALA C C 1
ATOM 2608 O O . ALA C 1 107 ? 45.494 60.586 30.161 1.00 42.29 107 ALA C O 1
ATOM 2610 N N . VAL C 1 108 ? 46.488 62.477 29.437 1.00 41.48 108 VAL C N 1
ATOM 2611 C CA . VAL C 1 108 ? 47.497 61.823 28.614 1.00 35.56 108 VAL C CA 1
ATOM 2612 C C . VAL C 1 108 ? 48.769 62.630 28.792 1.00 41.62 108 VAL C C 1
ATOM 2613 O O . VAL C 1 108 ? 48.746 63.856 28.666 1.00 43.84 108 VAL C O 1
ATOM 2617 N N . ARG C 1 109 ? 49.874 61.960 29.110 1.00 40.59 109 ARG C N 1
ATOM 2618 C CA . ARG C 1 109 ? 51.117 62.677 29.338 1.00 32.40 109 ARG C CA 1
ATOM 2619 C C . ARG C 1 109 ? 52.284 61.878 28.797 1.00 37.47 109 ARG C C 1
ATOM 2620 O O . ARG C 1 109 ? 52.235 60.657 28.701 1.00 36.73 109 ARG C O 1
ATOM 2628 N N . ARG C 1 110 ? 53.346 62.592 28.458 1.00 42.97 110 ARG C N 1
ATOM 2629 C CA . ARG C 1 110 ? 54.570 61.951 28.006 1.00 38.65 110 ARG C CA 1
ATOM 2630 C C . ARG C 1 110 ? 55.251 61.232 29.169 1.00 42.30 110 ARG C C 1
ATOM 2631 O O . ARG C 1 110 ? 55.212 61.689 30.314 1.00 43.60 110 ARG C O 1
ATOM 2639 N N . ARG C 1 111 ? 55.865 60.092 28.874 1.00 38.10 111 ARG C N 1
ATOM 2640 C CA . ARG C 1 111 ? 56.696 59.364 29.821 1.00 36.77 111 ARG C CA 1
ATOM 2641 C C . ARG C 1 111 ? 58.038 59.058 29.182 1.00 35.59 111 ARG C C 1
ATOM 2642 O O . ARG C 1 111 ? 58.122 58.901 27.959 1.00 38.87 111 ARG C O 1
ATOM 2650 N N . PRO C 1 112 ? 59.111 58.977 29.968 1.00 33.13 112 PRO C N 1
ATOM 2651 C CA . PRO C 1 112 ? 60.367 58.441 29.432 1.00 40.76 112 PRO C CA 1
ATOM 2652 C C . PRO C 1 112 ? 60.132 57.063 28.821 1.00 35.91 112 PRO C C 1
ATOM 2653 O O . PRO C 1 112 ? 59.283 56.297 29.286 1.00 34.91 112 PRO C O 1
ATOM 2657 N N . SER C 1 113 ? 60.858 56.772 27.743 1.00 35.57 113 SER C N 1
ATOM 2658 C CA . SER C 1 113 ? 60.634 55.533 27.001 1.00 35.66 113 SER C CA 1
ATOM 2659 C C . SER C 1 113 ? 60.864 54.306 27.881 1.00 30.18 113 SER C C 1
ATOM 2660 O O . SER C 1 113 ? 61.824 54.253 28.652 1.00 31.08 113 SER C O 1
ATOM 2663 N N . VAL C 1 114 ? 59.967 53.325 27.767 1.00 28.82 114 VAL C N 1
ATOM 2664 C CA . VAL C 1 114 ? 60.125 52.023 28.421 1.00 29.72 114 VAL C CA 1
ATOM 2665 C C . VAL C 1 114 ? 59.917 50.933 27.375 1.00 31.41 114 VAL C C 1
ATOM 2666 O O . VAL C 1 114 ? 59.275 51.165 26.338 1.00 28.67 114 VAL C O 1
ATOM 2670 N N . PRO C 1 115 ? 60.437 49.726 27.618 1.00 32.49 115 PRO C N 1
ATOM 2671 C CA . PRO C 1 115 ? 60.186 48.621 26.677 1.00 27.61 115 PRO C CA 1
ATOM 2672 C C . PRO C 1 115 ? 58.695 48.336 26.531 1.00 28.31 115 PRO C C 1
ATOM 2673 O O . PRO C 1 115 ? 57.946 48.337 27.509 1.00 26.74 115 PRO C O 1
ATOM 2677 N N . VAL C 1 116 ? 58.260 48.106 25.290 1.00 23.25 116 VAL C N 1
ATOM 2678 C CA . VAL C 1 116 ? 56.854 47.855 24.996 1.00 21.60 116 VAL C CA 1
ATOM 2679 C C . VAL C 1 116 ? 56.752 46.676 24.039 1.00 22.33 116 VAL C C 1
ATOM 2680 O O . VAL C 1 116 ? 57.732 46.244 23.440 1.00 26.05 116 VAL C O 1
ATOM 2684 N N . ARG 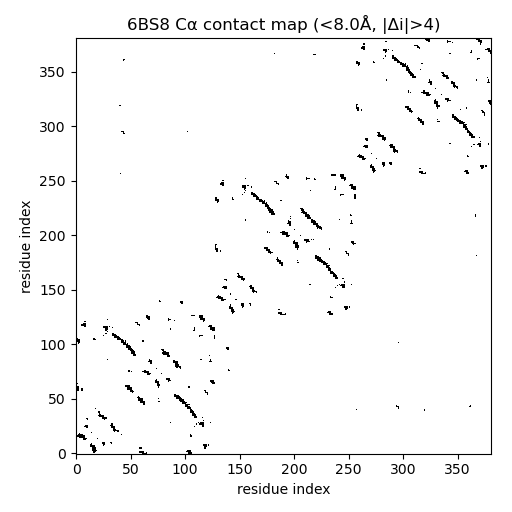C 1 117 ? 55.530 46.178 23.886 1.00 24.47 117 ARG C N 1
ATOM 2685 C CA . ARG C 1 117 ? 55.248 44.978 23.110 1.00 24.19 117 ARG C CA 1
ATOM 2686 C C . ARG C 1 117 ? 53.774 45.026 22.751 1.00 23.59 117 ARG C C 1
ATOM 2687 O O . ARG C 1 117 ? 52.984 45.684 23.432 1.00 26.53 117 ARG C O 1
ATOM 2695 N N . CYS C 1 118 ? 53.402 44.336 21.671 1.00 26.27 118 CYS C N 1
ATOM 2696 C CA . CYS C 1 118 ? 51.998 44.270 21.273 1.00 28.54 118 CYS C CA 1
ATOM 2697 C C . CYS C 1 118 ? 51.653 42.848 20.842 1.00 26.71 118 CYS C C 1
ATOM 2698 O O . CYS C 1 118 ? 52.531 42.084 20.436 1.00 26.01 118 CYS C O 1
ATOM 2701 N N . VAL C 1 119 ? 50.362 42.499 20.944 1.00 24.76 119 VAL C N 1
ATOM 2702 C CA . VAL C 1 119 ? 49.847 41.191 20.545 1.00 31.38 119 VAL C CA 1
ATOM 2703 C C . VAL C 1 119 ? 48.625 41.387 19.653 1.00 34.35 119 VAL C C 1
ATOM 2704 O O . VAL C 1 119 ? 48.027 42.462 19.606 1.00 34.60 119 VAL C O 1
ATOM 2708 N N . GLU C 1 120 ? 48.257 40.320 18.947 1.00 31.24 120 GLU C N 1
ATOM 2709 C CA . GLU C 1 120 ? 47.071 40.288 18.102 1.00 35.83 120 GLU C CA 1
ATOM 2710 C C . GLU C 1 120 ? 46.107 39.248 18.648 1.00 37.40 120 GLU C C 1
ATOM 2711 O O . GLU C 1 120 ? 46.510 38.117 18.918 1.00 31.13 120 GLU C O 1
ATOM 2717 N N . VAL C 1 121 ? 44.837 39.612 18.766 1.00 35.91 121 VAL C N 1
ATOM 2718 C CA . VAL C 1 121 ? 43.804 38.693 19.222 1.00 41.13 121 VAL C CA 1
ATOM 2719 C C . VAL C 1 121 ? 42.841 38.442 18.064 1.00 43.27 121 VAL C C 1
ATOM 2720 O O . VAL C 1 121 ? 42.816 39.178 17.076 1.00 41.42 121 VAL C O 1
ATOM 2724 N N . ASP C 1 122 ? 42.022 37.398 18.202 1.00 44.88 122 ASP C N 1
ATOM 2725 C CA . ASP C 1 122 ? 41.248 36.904 17.071 1.00 43.26 122 ASP C CA 1
ATOM 2726 C C . ASP C 1 122 ? 39.758 37.182 17.210 1.00 49.19 122 ASP C C 1
ATOM 2727 O O . ASP C 1 122 ? 38.950 36.516 16.559 1.00 57.02 122 ASP C O 1
ATOM 2732 N N . ASN C 1 123 ? 39.377 38.134 18.041 1.00 43.60 123 ASN C N 1
ATOM 2733 C CA . ASN C 1 123 ? 37.979 38.521 18.017 1.00 43.32 123 ASN C CA 1
ATOM 2734 C C . ASN C 1 123 ? 37.754 39.562 16.929 1.00 54.15 123 ASN C C 1
ATOM 2735 O O . ASN C 1 123 ? 38.691 40.250 16.507 1.00 55.48 123 ASN C O 1
ATOM 2740 N N . PRO C 1 124 ? 36.513 39.700 16.449 1.00 54.33 124 PRO C N 1
ATOM 2741 C CA . PRO C 1 124 ? 36.284 40.519 15.243 1.00 54.87 124 PRO C CA 1
ATOM 2742 C C . PRO C 1 124 ? 36.679 41.979 15.395 1.00 52.68 124 PRO C C 1
ATOM 2743 O O . PRO C 1 124 ? 37.197 42.572 14.442 1.00 55.38 124 PRO C O 1
ATOM 2747 N N . GLU C 1 125 ? 36.452 42.577 16.564 1.00 54.60 125 GLU C N 1
ATOM 2748 C CA . GLU C 1 125 ? 36.867 43.953 16.804 1.00 53.70 125 GLU C CA 1
ATOM 2749 C C . GLU C 1 125 ? 38.363 44.092 17.059 1.00 53.31 125 GLU C C 1
ATOM 2750 O O . GLU C 1 125 ? 38.856 45.223 17.100 1.00 56.31 125 GLU C O 1
ATOM 2756 N N . HIS C 1 126 ? 39.089 42.982 17.212 1.00 54.08 126 HIS C N 1
ATOM 2757 C CA . HIS C 1 126 ? 40.524 43.005 17.517 1.00 50.87 126 HIS C CA 1
ATOM 2758 C C . HIS C 1 126 ? 40.816 43.851 18.752 1.00 45.23 126 HIS C C 1
ATOM 2759 O O . HIS C 1 126 ? 41.787 44.606 18.801 1.00 47.61 126 HIS C O 1
ATOM 2766 N N . LEU C 1 127 ? 39.973 43.702 19.768 1.00 43.61 127 LEU C N 1
ATOM 2767 C CA . LEU C 1 127 ? 40.122 44.394 21.036 1.00 38.85 127 LEU C CA 1
ATOM 2768 C C . LEU C 1 127 ? 40.404 43.375 22.128 1.00 45.59 127 LEU C C 1
ATOM 2769 O O . LEU C 1 127 ? 39.953 42.225 22.057 1.00 37.84 127 LEU C O 1
ATOM 2774 N N . TYR C 1 128 ? 41.181 43.797 23.122 1.00 39.23 128 TYR C N 1
ATOM 2775 C CA . TYR C 1 128 ? 41.319 43.038 24.353 1.00 40.78 128 TYR C CA 1
ATOM 2776 C C . TYR C 1 128 ? 41.290 44.004 25.528 1.00 40.03 128 TYR C C 1
ATOM 2777 O O . TYR C 1 128 ? 41.472 45.211 25.369 1.00 42.36 128 TYR C O 1
ATOM 2786 N N . LEU C 1 129 ? 41.063 43.463 26.717 1.00 38.05 129 LEU C N 1
ATOM 2787 C CA . LEU C 1 129 ? 41.021 44.275 27.923 1.00 32.54 129 LEU C CA 1
ATOM 278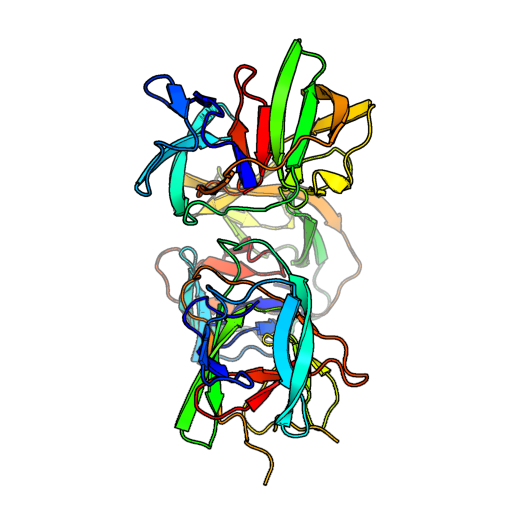8 C C . LEU C 1 129 ? 42.434 44.408 28.486 1.00 35.10 129 LEU C C 1
ATOM 2789 O O . LEU C 1 129 ? 43.213 43.453 28.466 1.00 42.43 129 LEU C O 1
ATOM 2794 N N . ALA C 1 130 ? 42.770 45.603 28.969 1.00 38.38 130 ALA C N 1
ATOM 2795 C CA . ALA C 1 130 ? 44.132 45.895 29.391 1.00 42.85 130 ALA C CA 1
ATOM 2796 C C . ALA C 1 130 ? 44.115 46.757 30.644 1.00 39.30 130 ALA C C 1
ATOM 2797 O O . ALA C 1 130 ? 43.137 47.447 30.927 1.00 35.82 130 ALA C O 1
ATOM 2799 N N . GLY C 1 131 ? 45.199 46.686 31.409 1.00 37.01 131 GLY C N 1
ATOM 2800 C CA . GLY C 1 131 ? 45.344 47.502 32.589 1.00 36.16 131 GLY C CA 1
ATOM 2801 C C . GLY C 1 131 ? 44.572 46.956 33.773 1.00 45.35 131 GLY C C 1
ATOM 2802 O O . GLY C 1 131 ? 43.741 46.047 33.646 1.00 44.99 131 GLY C O 1
ATOM 2803 N N . PRO C 1 132 ? 44.843 47.497 34.961 1.00 45.80 132 PRO C N 1
ATOM 2804 C CA . PRO C 1 132 ? 44.121 47.029 36.158 1.00 46.70 132 PRO C CA 1
ATOM 2805 C C . PRO C 1 132 ? 42.628 47.310 36.119 1.00 47.43 132 PRO C C 1
ATOM 2806 O O . PRO C 1 132 ? 41.871 46.635 36.826 1.00 56.14 132 PRO C O 1
ATOM 2810 N N . GLY C 1 133 ? 42.181 48.270 35.314 1.00 44.34 133 GLY C N 1
ATOM 2811 C CA . GLY C 1 133 ? 40.780 48.582 35.129 1.00 45.94 133 GLY C CA 1
ATOM 2812 C C . GLY C 1 133 ? 40.068 47.831 34.029 1.00 46.82 133 GLY C C 1
ATOM 2813 O O . GLY C 1 133 ? 38.865 48.047 33.834 1.00 45.32 133 GLY C O 1
ATOM 2814 N N . MET C 1 134 ? 40.769 46.955 33.303 1.00 43.96 134 MET C N 1
ATOM 2815 C CA . MET C 1 134 ? 40.183 46.191 32.197 1.00 44.49 134 MET C CA 1
ATOM 2816 C C . MET C 1 134 ? 39.559 47.108 31.144 1.00 45.37 134 MET C C 1
ATOM 2817 O O . MET C 1 134 ? 38.384 46.989 30.797 1.00 41.56 134 MET C O 1
ATOM 2822 N N . VAL C 1 135 ? 40.364 48.041 30.648 1.00 45.57 135 VAL C N 1
ATOM 2823 C CA . VAL C 1 135 ? 39.961 49.026 29.646 1.00 39.69 135 VAL C CA 1
ATOM 2824 C C . VAL C 1 135 ? 40.075 48.384 28.266 1.00 40.45 135 VAL C C 1
ATOM 2825 O O . VAL C 1 135 ? 41.068 47.699 27.989 1.00 42.98 135 VAL C O 1
ATOM 2829 N N . PRO C 1 136 ? 39.110 48.568 27.368 1.00 40.57 136 PRO C N 1
ATOM 2830 C CA . PRO C 1 136 ? 39.258 47.995 26.024 1.00 42.11 136 PRO C CA 1
ATOM 2831 C C . PRO C 1 136 ? 40.352 48.724 25.262 1.00 44.84 136 PRO C C 1
ATOM 2832 O O . PRO C 1 136 ? 40.456 49.951 25.317 1.00 42.63 136 PRO C O 1
ATOM 2836 N N . THR C 1 137 ? 41.181 47.955 24.558 1.00 41.79 137 THR C N 1
ATOM 2837 C CA . THR C 1 137 ? 42.228 48.528 23.726 1.00 42.39 137 THR C CA 1
ATOM 2838 C C . THR C 1 137 ? 42.400 47.675 22.483 1.00 39.42 137 THR C C 1
ATOM 2839 O O . THR C 1 137 ? 42.003 46.509 22.440 1.00 41.75 137 THR C O 1
ATOM 2843 N N . HIS C 1 138 ? 43.012 48.277 21.477 1.00 38.06 138 HIS C N 1
ATOM 2844 C CA . HIS C 1 138 ? 43.057 47.746 20.124 1.00 41.94 138 HIS C CA 1
ATOM 2845 C C . HIS C 1 138 ? 44.392 47.076 19.835 1.00 47.91 138 HIS C C 1
ATOM 2846 O O . HIS C 1 138 ? 45.429 47.457 20.386 1.00 46.21 138 HIS C O 1
ATOM 2853 N N . ASN C 1 139 ? 44.349 46.066 18.967 1.00 44.18 139 ASN C N 1
ATOM 2854 C CA . ASN C 1 139 ? 45.558 45.383 18.513 1.00 51.73 139 ASN C CA 1
ATOM 2855 C C . ASN C 1 139 ? 46.513 46.360 17.831 1.00 59.30 139 ASN C C 1
ATOM 2856 O O . ASN C 1 139 ? 47.732 46.161 17.825 1.00 57.74 139 ASN C O 1
#

Organism: Mycolicibacterium smegmatis (strain ATCC 700084 / mc(2)155) (NCBI:txid246196)

Sequence (381 aa):
ALALDTPLPTPSGWTTMGDVAVGDHLLGPDGEPTRVVADTDVMLGRPCYVVEFSDGTAIVADAQHQWPTEHGVRITANLRAGMHTVVSPAVQITAVRRRPSVPVRCVEVDNPEHLYLAGPGMVPTHNALALDTPLPTPSGWTTMGDVAVGDHLLGPDGEPTRVVADTDVMLGRPCYVVEFSDGTAIVADAQQHQWPTEHGVRITANLRAGMHTVVSLAPAVQITAVRRRPSVPVRCCVEVDNPEHLYLAGPGMVPTHNALALDTPLPTPSGWTTMGDVAVGDHLLGPDGEPTRVVADTDVMLGRPCYVVEFSDGTAIVADAQHQWPTEHGVRITANLRAGMHTVVAVQITAVRRRPSVPVRCVEVDNPEHLYLAGPGMVPTHN